Protein AF-0000000082664562 (afdb_homodimer)

Organism: Bison bison bison (NCBI:txid43346)

pLDDT: mean 78.49, std 31.3, range [15.05, 98.94]

Solvent-accessible surface area (backbone atoms only — not comparable to full-atom values): 44941 Å² total; per-residue (Å²): 108,74,62,57,81,56,46,45,43,40,41,32,98,83,69,43,78,41,76,45,50,56,74,38,60,35,37,39,36,11,30,56,77,66,19,48,49,68,50,53,41,36,25,45,9,28,25,89,51,32,35,29,59,34,54,60,72,51,62,47,51,55,50,49,51,54,49,52,41,68,70,33,66,68,52,38,52,49,24,47,54,21,36,47,33,70,67,30,50,47,51,12,50,43,40,22,50,49,36,42,59,51,54,31,48,72,68,51,86,32,42,25,44,33,38,39,65,44,34,68,39,40,50,61,47,40,66,59,22,67,46,36,35,35,39,37,31,38,49,63,57,62,36,17,42,43,48,27,41,76,67,64,59,85,48,94,91,55,44,73,90,34,68,62,53,32,35,37,49,48,29,53,53,46,50,49,28,50,51,25,35,60,69,61,24,76,87,34,28,42,80,39,49,35,60,49,38,46,29,35,44,69,64,44,47,52,54,50,31,56,70,70,72,44,80,90,55,75,42,37,82,43,28,42,80,25,55,76,40,91,78,29,21,64,74,30,87,79,46,87,58,40,86,60,49,58,44,67,62,41,63,75,70,68,61,65,35,60,90,68,67,54,67,70,50,54,73,40,26,54,77,52,25,52,50,36,50,76,74,70,37,60,57,81,46,84,69,59,87,80,74,79,59,38,68,67,28,54,51,40,39,54,50,54,60,55,47,62,72,61,55,71,59,67,75,63,62,79,64,64,76,73,75,82,76,75,77,77,73,82,74,82,74,83,74,77,84,77,82,82,79,77,72,83,81,78,84,86,81,87,84,82,78,91,79,91,84,82,88,80,80,74,78,76,81,83,84,76,84,67,83,90,73,88,73,90,77,85,76,86,71,77,84,75,82,76,72,80,125,108,74,62,58,79,56,45,45,43,39,43,31,98,84,69,44,77,41,75,45,50,55,74,41,59,34,38,40,36,11,31,55,76,67,20,49,50,68,49,53,40,38,25,45,8,27,25,90,50,31,34,30,59,34,54,60,71,51,62,47,52,54,51,50,52,55,48,52,42,67,70,32,66,68,54,37,52,50,23,46,53,21,36,47,35,69,68,30,50,46,50,13,51,45,40,22,50,49,36,41,61,51,54,31,50,72,69,52,83,33,41,25,42,35,36,39,66,42,34,69,39,40,50,61,48,40,66,59,22,68,46,38,36,34,38,37,30,37,49,62,58,61,36,19,42,40,48,28,40,76,66,63,60,87,48,93,92,56,45,72,90,32,69,62,55,33,36,36,49,48,30,54,52,45,50,49,27,50,51,25,35,60,68,61,24,77,88,33,26,42,80,38,49,35,59,49,40,46,29,35,44,69,65,43,47,50,54,50,31,56,71,70,72,46,83,91,54,75,40,38,82,45,28,43,81,26,55,76,40,89,79,31,20,63,77,28,90,80,46,86,58,41,85,59,50,59,44,66,63,41,61,76,69,70,62,66,34,59,91,68,67,55,66,69,48,54,73,41,27,55,77,52,24,52,51,37,52,74,73,72,38,62,57,80,46,84,68,58,87,79,72,81,60,39,70,68,28,54,51,39,39,53,51,54,59,54,47,60,68,59,55,66,59,68,72,62,64,78,62,67,78,72,76,82,78,77,76,76,74,78,75,79,68,83,73,73,80,81,74,78,79,77,73,80,77,85,77,74,83,73,81,76,73,82,69,81,75,83,80,81,79,84,80,78,86,73,86,82,84,85,78,88,80,79,84,79,86,84,87,78,84,82,82,82,82,87,74,90,127

Sequence (778 aa):
MRPEQEDLMMVGADHVEYRYGKAMPLIFVGGVPRSGTTLMRAMLDAHPEVRCGEETRIIPRVLAMRQAWSKSGREKLRLDEAGVTDEVLDAAMQAFILEVIAKHGEPARVLCNKDPFTLKSSVYLSRLFPNSKFLLMVRDGRASVHSMITRKVTIAGFDLSSYRDCLTKWNKAIEVMYAQCMEVGRDKCLPVYYEQLVLHPRRSLKVILDFLGIAWSDAVLHHEDLIGKPGGVSLSKIERSTDQVIKPVNLEALSKWTGHIPGDVLRDMAQIAPMLARLGYDPYANPPNYGNPDPIVINNTHRGFAVASTQNAWLSTSVHGWPRFIIQVFAHGVISSTNDLTVETPASCEPEQHLLPPRKLMISRCHTVEGRTWSRRSVISPHLTCIAFMRPEQEDLMMVGADHVEYRYGKAMPLIFVGGVPRSGTTLMRAMLDAHPEVRCGEETRIIPRVLAMRQAWSKSGREKLRLDEAGVTDEVLDAAMQAFILEVIAKHGEPARVLCNKDPFTLKSSVYLSRLFPNSKFLLMVRDGRASVHSMITRKVTIAGFDLSSYRDCLTKWNKAIEVMYAQCMEVGRDKCLPVYYEQLVLHPRRSLKVILDFLGIAWSDAVLHHEDLIGKPGGVSLSKIERSTDQVIKPVNLEALSKWTGHIPGDVLRDMAQIAPMLARLGYDPYANPPNYGNPDPIVINNTHRGFAVASTQNAWLSTSVHGWPRFIIQVFAHGVISSTNDLTVETPASCEPEQHLLPPRKLMISRCHTVEGRTWSRRSVISPHLTCIAF

Foldseek 3Di:
DDPPWAWDWDAFPVRDIDTHDLAAEEEEEAEDAQLCSLLQQLLQLLDLQEHAAEAPVVLVVVVVVVVVCVVDPVSQVVCVVVVNHPVNVLSVSLVVVRCSQQPVDGHGSYTYYYDHQCLLCLVVSCVSRVNYAYEYRDEQLLLSLVCCLVLVPDDPQADSVDSLRSQLVSQVSRVSSVVSQPVVHPLGYDYQYSLCCLQPVVVSVVVVCVSSVHDDDCSSQVSLVFEPHVSGGDDDPPDSCVVVSNAGREDVSRQPSFPPHDPVCLVCVCVSRVVCVVVPADSNPRHDDSDHGDPVRVVSHVVVVVVVVPPVPPVPPPPPDDDPPPPPPPPPPPPDDDPDPPPDDDDDDDDDDDDDDDDDPPPDPDDDPPDDDDDDDDDPDDPDPPPPD/DDPPDAWDWDAFPVRDIDTHDLAAEEEEEAEDAQLCSLLQQLLQLLDLQEHAAEAPVVLVVVVVVVVVCVVDPVSQVVCVVVVNHPVNVLSVSLVVVRCSQQPVDGHGSYTYYYDHQNLLCLQVSCVSRVNYAYEYRDEQLLLSLVCCLVLVPDDPQADSVDSLRSQLVSQVSRVSSVVSQVVVHPLGYDYQYSLCCLQPVVVSVVVVCVSSVHDDDCSSQVSLVFEPHVSGGDDDPPDSCVVVSNAGREDVSRQPSAPPHDPVCLVCVCVSRVVCVVVPHDSNPRHDDSDHGDPVRVVSHVVVVVCVVVVVPVVPPPPPDDDDPPPPPPPPCPVPDPPDPDPPDDDDPDPDDPPDDDDDDDDDDDDDDDDDDDDDDDDPDDDDDDDDD

Secondary structure (DSSP, 8-state):
---B-PPEEEE-TT--EEEE-TTS-EEEEEESTTSSHHHHHHHHHTSTTEE--S--SHHHHHHHHHHHHHH-HHHHHHHHHTT--HHHHHHHHHHHHHHHHHHTS---SEEEEE-GGGGGGHHHHHHHSTTEEEEEEE--HHHHHHHHHHTT---TT--TT-HHHHHHHHHHHHHHHHHHHHHH-TTTEEEEEHHHHHH-HHHHHHHHHHHHT----GGGG-GGGGBTSTTSB---TT-TTHHHHTSPS-STTSSTTTTTS-HHHHHTHHHH-THHHHTT--TT-SS----PPPHHHHHHHHHHHHHHHHGGGHHHHTTS---------------------------------------------------------------------/---B-PPEEEE-TT--EEEE-TTS-EEEEEESTTSSHHHHHHHHHTSTTEE--S--SHHHHHHHHHHHHHH-HHHHHHHHHTT--HHHHHHHHHHHHHHHHHHTS---SEEEEE-GGGGGGHHHHHHHSTTEEEEEEE--HHHHHHHHHHTT---TT--TT-HHHHHHHHHHHHHHHHHHHHHH-TTTEEEEEHHHHHH-HHHHHHHHHHHHT----GGGG-GGGGBTSTTSB---TTSTTHHHHTSPS-STTSSTTTTTS-HHHHHTHHHH-THHHHTT--TT-SS----PPPHHHHHHHHHHHHHHHHGGGHHHHTTTT--------------------------------------------------------------------

Nearest PDB structures (foldseek):
  3ap3-assembly2_D  TM=9.960E-01  e=9.767E-50  Homo sapiens
  3ap3-assembly2_C  TM=9.921E-01  e=9.959E-48  Homo sapiens
  3ap3-assembly1_A  TM=9.972E-01  e=2.259E-46  Homo sapiens
  8w5z-assembly1_C  TM=9.886E-01  e=2.440E-44  Ixodes
  5wri-assembly1_B  TM=9.976E-01  e=1.955E-43  Homo sapiens

Radius of gyration: 34.15 Å; Cα contacts (8 Å, |Δi|>4): 1072; chains: 2; bounding box: 83×94×93 Å

Structure (mmCIF, N/CA/C/O backbone):
data_AF-0000000082664562-model_v1
#
loop_
_entity.id
_entity.type
_entity.pdbx_description
1 polymer 'Protein-tyrosine sulfotransferase'
#
loop_
_atom_site.group_PDB
_atom_site.id
_atom_site.type_symbol
_atom_site.label_atom_id
_atom_site.label_alt_id
_atom_site.label_comp_id
_atom_site.label_asym_id
_atom_site.label_entity_id
_atom_site.label_seq_id
_atom_site.pdbx_PDB_ins_code
_atom_site.Cartn_x
_atom_site.Cartn_y
_atom_site.Cartn_z
_atom_site.occupancy
_atom_site.B_iso_or_equiv
_atom_site.auth_seq_id
_atom_site.auth_comp_id
_atom_site.auth_asym_id
_atom_site.auth_atom_id
_atom_site.pdbx_PDB_model_num
ATOM 1 N N . MET A 1 1 ? -24.406 4.812 5.762 1 32.56 1 MET A N 1
ATOM 2 C CA . MET A 1 1 ? -24.141 5.324 4.418 1 32.56 1 MET A CA 1
ATOM 3 C C . MET A 1 1 ? -23.594 4.227 3.514 1 32.56 1 MET A C 1
ATOM 5 O O . MET A 1 1 ? -22.594 3.592 3.838 1 32.56 1 MET A O 1
ATOM 9 N N . ARG A 1 2 ? -24.484 3.645 2.682 1 40.78 2 ARG A N 1
ATOM 10 C CA . ARG A 1 2 ? -24.047 2.436 1.991 1 40.78 2 ARG A CA 1
ATOM 11 C C . ARG A 1 2 ? -23.188 2.777 0.779 1 40.78 2 ARG A C 1
ATOM 13 O O . ARG A 1 2 ? -23.641 3.438 -0.152 1 40.78 2 ARG A O 1
ATOM 20 N N . PRO A 1 3 ? -21.859 2.85 0.865 1 49.75 3 PRO A N 1
ATOM 21 C CA . PRO A 1 3 ? -21.094 3.09 -0.358 1 49.75 3 PRO A CA 1
ATOM 22 C C . PRO A 1 3 ? -21.469 2.127 -1.485 1 49.75 3 PRO A C 1
ATOM 24 O O . PRO A 1 3 ? -21.719 0.947 -1.235 1 49.75 3 PRO A O 1
ATOM 27 N N . GLU A 1 4 ? -22.297 2.543 -2.439 1 48.09 4 GLU A N 1
ATOM 28 C CA . GLU A 1 4 ? -22.422 1.646 -3.586 1 48.09 4 GLU A CA 1
ATOM 29 C C . GLU A 1 4 ? -21.125 1.585 -4.383 1 48.09 4 GLU A C 1
ATOM 31 O O . GLU A 1 4 ? -20.531 2.621 -4.715 1 48.09 4 GLU A O 1
ATOM 36 N N . GLN A 1 5 ? -20.344 0.617 -4.141 1 54.84 5 GLN A N 1
ATOM 37 C CA . GLN A 1 5 ? -19.047 0.404 -4.785 1 54.84 5 GLN A CA 1
ATOM 38 C C . GLN A 1 5 ? -19.203 0.361 -6.305 1 54.84 5 GLN A C 1
ATOM 40 O O . GLN A 1 5 ? -20.062 -0.341 -6.832 1 54.84 5 GLN A O 1
ATOM 45 N N . GLU A 1 6 ? -18.734 1.466 -6.98 1 62.34 6 GLU A N 1
ATOM 46 C CA . GLU A 1 6 ? -18.75 1.583 -8.438 1 62.34 6 GLU A CA 1
ATOM 47 C C . GLU A 1 6 ? -17.797 0.597 -9.086 1 62.34 6 GLU A C 1
ATOM 49 O O . GLU A 1 6 ? -16.766 0.238 -8.5 1 62.34 6 GLU A O 1
ATOM 54 N N . ASP A 1 7 ? -18.297 -0.102 -9.977 1 76.44 7 ASP A N 1
ATOM 55 C CA . ASP A 1 7 ? -17.609 -1.049 -10.844 1 76.44 7 ASP A CA 1
ATOM 56 C C . ASP A 1 7 ? -16.562 -0.343 -11.695 1 76.44 7 ASP A C 1
ATOM 58 O O . ASP A 1 7 ? -16.703 0.837 -12.023 1 76.44 7 ASP A O 1
ATOM 62 N N . LEU A 1 8 ? -15.414 -0.982 -11.805 1 80.44 8 LEU A N 1
ATOM 63 C CA . LEU A 1 8 ? -14.398 -0.574 -12.758 1 80.44 8 LEU A CA 1
ATOM 64 C C . LEU A 1 8 ? -14.766 -1.019 -14.172 1 80.44 8 LEU A C 1
ATOM 66 O O . LEU A 1 8 ? -15.062 -2.193 -14.398 1 80.44 8 LEU A O 1
ATOM 70 N N . MET A 1 9 ? -14.867 -0.051 -15.078 1 79.56 9 MET A N 1
ATOM 71 C CA . MET A 1 9 ? -15.227 -0.375 -16.453 1 79.56 9 MET A CA 1
ATOM 72 C C . MET A 1 9 ? -14 -0.36 -17.359 1 79.56 9 MET A C 1
ATOM 74 O O . MET A 1 9 ? -13.195 0.571 -17.297 1 79.56 9 MET A O 1
ATOM 78 N N . MET A 1 10 ? -13.844 -1.495 -18.109 1 78.19 10 MET A N 1
ATOM 79 C CA . MET A 1 10 ? -12.781 -1.61 -19.109 1 78.19 10 MET A CA 1
ATOM 80 C C . MET A 1 10 ? -13.359 -1.937 -20.484 1 78.19 10 MET A C 1
ATOM 82 O O . MET A 1 10 ? -14.406 -2.586 -20.578 1 78.19 10 MET A O 1
ATOM 86 N N . VAL A 1 11 ? -12.727 -1.337 -21.531 1 75.94 11 VAL A N 1
ATOM 87 C CA . VAL A 1 11 ? -13.148 -1.656 -22.891 1 75.94 11 VAL A CA 1
ATOM 88 C C . VAL A 1 11 ? -12.07 -2.479 -23.578 1 75.94 11 VAL A C 1
ATOM 90 O O . VAL A 1 11 ? -10.906 -2.07 -23.625 1 75.94 11 VAL A O 1
ATOM 93 N N . GLY A 1 12 ? -12.484 -3.639 -24.094 1 75.12 12 GLY A N 1
ATOM 94 C CA . GLY A 1 12 ? -11.562 -4.531 -24.781 1 75.12 12 GLY A CA 1
ATOM 95 C C . GLY A 1 12 ? -11.289 -4.113 -26.203 1 75.12 12 GLY A C 1
ATOM 96 O O . GLY A 1 12 ? -11.938 -3.211 -26.734 1 75.12 12 GLY A O 1
ATOM 97 N N . ALA A 1 13 ? -10.234 -4.711 -26.703 1 70.56 13 ALA A N 1
ATOM 98 C CA . ALA A 1 13 ? -9.906 -4.473 -28.109 1 70.56 13 ALA A CA 1
ATOM 99 C C . ALA A 1 13 ? -11.094 -4.781 -29.016 1 70.56 13 ALA A C 1
ATOM 101 O O . ALA A 1 13 ? -11.219 -4.207 -30.109 1 70.56 13 ALA A O 1
ATOM 102 N N . ASP A 1 14 ? -11.945 -5.578 -28.547 1 71.5 14 ASP A N 1
ATOM 103 C CA . ASP A 1 14 ? -13.148 -5.965 -29.281 1 71.5 14 ASP A CA 1
ATOM 104 C C . ASP A 1 14 ? -14.289 -4.98 -29.016 1 71.5 14 ASP A C 1
ATOM 106 O O . ASP A 1 14 ? -15.422 -5.207 -29.453 1 71.5 14 ASP A O 1
ATOM 110 N N . HIS A 1 15 ? -14.078 -3.994 -28.203 1 78.38 15 HIS A N 1
ATOM 111 C CA . HIS A 1 15 ? -15.008 -2.914 -27.906 1 78.38 15 HIS A CA 1
ATOM 112 C C . HIS A 1 15 ? -16.109 -3.393 -26.953 1 78.38 15 HIS A C 1
ATOM 114 O O . HIS A 1 15 ? -17.188 -2.799 -26.906 1 78.38 15 HIS A O 1
ATOM 120 N N . VAL A 1 16 ? -15.797 -4.516 -26.406 1 83.38 16 VAL A N 1
ATOM 121 C CA . VAL A 1 16 ? -16.703 -5.012 -25.391 1 83.38 16 VAL A CA 1
ATOM 122 C C . VAL A 1 16 ? -16.375 -4.355 -24.047 1 83.38 16 VAL A C 1
ATOM 124 O O . VAL A 1 16 ? -15.211 -4.203 -23.688 1 83.38 16 VAL A O 1
ATOM 127 N N . GLU A 1 17 ? -17.469 -4.082 -23.406 1 85.69 17 GLU A N 1
ATOM 128 C CA . GLU A 1 17 ? -17.297 -3.473 -22.078 1 85.69 17 GLU A CA 1
ATOM 129 C C . GLU A 1 17 ? -17.234 -4.531 -20.984 1 85.69 17 GLU A C 1
ATOM 131 O O . GLU A 1 17 ? -18.109 -5.398 -20.906 1 85.69 17 GLU A O 1
ATOM 136 N N . TYR A 1 18 ? -16.203 -4.48 -20.25 1 87.69 18 TYR A N 1
ATOM 137 C CA . TYR A 1 18 ? -16.031 -5.355 -19.094 1 87.69 18 TYR A CA 1
ATOM 138 C C . TYR A 1 18 ? -16.188 -4.582 -17.781 1 87.69 18 TYR A C 1
ATOM 140 O O . TYR A 1 18 ? -15.562 -3.537 -17.594 1 87.69 18 TYR A O 1
ATOM 148 N N . ARG A 1 19 ? -17.031 -5.078 -16.969 1 87.5 19 ARG A N 1
ATOM 149 C CA . ARG A 1 19 ? -17.25 -4.461 -15.656 1 87.5 19 ARG A CA 1
ATOM 150 C C . ARG A 1 19 ? -16.656 -5.32 -14.547 1 87.5 19 ARG A C 1
ATOM 152 O O . ARG A 1 19 ? -16.984 -6.504 -14.43 1 87.5 19 ARG A O 1
ATOM 159 N N . TYR A 1 20 ? -15.805 -4.699 -13.805 1 91.19 20 TYR A N 1
ATOM 160 C CA . TYR A 1 20 ? -15.125 -5.422 -12.734 1 91.19 20 TYR A CA 1
ATOM 161 C C . TYR A 1 20 ? -15.477 -4.84 -11.375 1 91.19 20 TYR A C 1
ATOM 163 O O . TYR A 1 20 ? -15.383 -3.629 -11.164 1 91.19 20 TYR A O 1
ATOM 171 N N . GLY A 1 21 ? -15.961 -5.645 -10.484 1 89.69 21 GLY A N 1
ATOM 172 C CA . GLY A 1 21 ? -16.328 -5.246 -9.133 1 89.69 21 GLY A CA 1
ATOM 173 C C . GLY A 1 21 ? -15.984 -6.297 -8.086 1 89.69 21 GLY A C 1
ATOM 174 O O . GLY A 1 21 ? -15.312 -7.285 -8.391 1 89.69 21 GLY A O 1
ATOM 175 N N . LYS A 1 22 ? -16.391 -6.035 -6.953 1 88.62 22 LYS A N 1
ATOM 176 C CA . LYS A 1 22 ? -16.047 -6.875 -5.809 1 88.62 22 LYS A CA 1
ATOM 177 C C . LYS A 1 22 ? -16.641 -8.273 -5.953 1 88.62 22 LYS A C 1
ATOM 179 O O . LYS A 1 22 ? -16.078 -9.242 -5.438 1 88.62 22 LYS A O 1
ATOM 184 N N . ALA A 1 23 ? -17.719 -8.383 -6.68 1 90.81 23 ALA A N 1
ATOM 185 C CA . ALA A 1 23 ? -18.438 -9.648 -6.738 1 90.81 23 ALA A CA 1
ATOM 186 C C . ALA A 1 23 ? -18.047 -10.445 -7.977 1 90.81 23 ALA A C 1
ATOM 188 O O . ALA A 1 23 ? -18.609 -11.516 -8.234 1 90.81 23 ALA A O 1
ATOM 189 N N . MET A 1 24 ? -17.078 -9.953 -8.672 1 91.5 24 MET A N 1
ATOM 190 C CA . MET A 1 24 ? -16.672 -10.664 -9.883 1 91.5 24 MET A CA 1
ATOM 191 C C . MET A 1 24 ? -15.914 -11.938 -9.547 1 91.5 24 MET A C 1
ATOM 193 O O . MET A 1 24 ? -15.328 -12.047 -8.461 1 91.5 24 MET A O 1
ATOM 197 N N . PRO A 1 25 ? -15.992 -12.914 -10.43 1 93.94 25 PRO A N 1
ATOM 198 C CA . PRO A 1 25 ? -15.094 -14.055 -10.234 1 93.94 25 PRO A CA 1
ATOM 199 C C . PRO A 1 25 ? -13.625 -13.68 -10.43 1 93.94 25 PRO A C 1
ATOM 201 O O . PRO A 1 25 ? -13.281 -13.008 -11.406 1 93.94 25 PRO A O 1
ATOM 204 N N . LEU A 1 26 ? -12.812 -13.984 -9.531 1 97.62 26 LEU A N 1
ATOM 205 C CA . LEU A 1 26 ? -11.383 -13.719 -9.578 1 97.62 26 LEU A CA 1
ATOM 206 C C . LEU A 1 26 ? -10.586 -14.961 -9.188 1 97.62 26 LEU A C 1
ATOM 208 O O . LEU A 1 26 ? -10.961 -15.68 -8.258 1 97.62 26 LEU A O 1
ATOM 212 N N . ILE A 1 27 ? -9.586 -15.227 -9.945 1 98.81 27 ILE A N 1
ATOM 213 C CA . ILE A 1 27 ? -8.734 -16.375 -9.648 1 98.81 27 ILE A CA 1
ATOM 214 C C . ILE A 1 27 ? -7.402 -15.883 -9.078 1 98.81 27 ILE A C 1
ATOM 216 O O . ILE A 1 27 ? -6.805 -14.938 -9.602 1 98.81 27 ILE A O 1
ATOM 220 N N . PHE A 1 28 ? -6.957 -16.469 -8.016 1 98.94 28 PHE A N 1
ATOM 221 C CA . PHE A 1 28 ? -5.621 -16.234 -7.48 1 98.94 28 PHE A CA 1
ATOM 222 C C . PHE A 1 28 ? -4.777 -17.5 -7.566 1 98.94 28 PHE A C 1
ATOM 224 O O . PHE A 1 28 ? -5.172 -18.547 -7.051 1 98.94 28 PHE A O 1
ATOM 231 N N . VAL A 1 29 ? -3.676 -17.391 -8.234 1 98.94 29 VAL A N 1
ATOM 232 C CA . VAL A 1 29 ? -2.727 -18.5 -8.344 1 98.94 29 VAL A CA 1
ATOM 233 C C . VAL A 1 29 ? -1.496 -18.203 -7.488 1 98.94 29 VAL A C 1
ATOM 235 O O . VAL A 1 29 ? -0.869 -17.156 -7.633 1 98.94 29 VAL A O 1
ATOM 238 N N . GLY A 1 30 ? -1.18 -19.078 -6.598 1 98.69 30 GLY A N 1
ATOM 239 C CA . GLY A 1 30 ? -0.015 -18.891 -5.75 1 98.69 30 GLY A CA 1
ATOM 240 C C . GLY A 1 30 ? 0.624 -20.188 -5.297 1 98.69 30 GLY A C 1
ATOM 241 O O . GLY A 1 30 ? 0.241 -21.266 -5.754 1 98.69 30 GLY A O 1
ATOM 242 N N . GLY A 1 31 ? 1.63 -20.109 -4.508 1 98.75 31 GLY A N 1
ATOM 243 C CA . GLY A 1 31 ? 2.494 -21.156 -3.988 1 98.75 31 GLY A CA 1
ATOM 244 C C . GLY A 1 31 ? 3.914 -20.688 -3.738 1 98.75 31 GLY A C 1
ATOM 245 O O . GLY A 1 31 ? 4.238 -19.516 -3.957 1 98.75 31 GLY A O 1
ATOM 246 N N . VAL A 1 32 ? 4.703 -21.625 -3.203 1 98.62 32 VAL A N 1
ATOM 247 C CA . VAL A 1 32 ? 6.105 -21.266 -3.018 1 98.62 32 VAL A CA 1
ATOM 248 C C . VAL A 1 32 ? 6.77 -21.047 -4.375 1 98.62 32 VAL A C 1
ATOM 250 O O . VAL A 1 32 ? 6.504 -21.797 -5.324 1 98.62 32 VAL A O 1
ATOM 253 N N . PRO A 1 33 ? 7.633 -19.969 -4.527 1 97.75 33 PRO A N 1
ATOM 254 C CA . PRO A 1 33 ? 8.328 -19.781 -5.805 1 97.75 33 PRO A CA 1
ATOM 255 C C . PRO A 1 33 ? 8.984 -21.062 -6.316 1 97.75 33 PRO A C 1
ATOM 257 O O . PRO A 1 33 ? 9.555 -21.828 -5.531 1 97.75 33 PRO A O 1
ATOM 260 N N . ARG A 1 34 ? 8.867 -21.234 -7.645 1 98.12 34 ARG A N 1
ATOM 261 C CA . ARG A 1 34 ? 9.43 -22.391 -8.336 1 98.12 34 ARG A CA 1
ATOM 262 C C . ARG A 1 34 ? 8.586 -23.641 -8.094 1 98.12 34 ARG A C 1
ATOM 264 O O . ARG A 1 34 ? 9.078 -24.766 -8.219 1 98.12 34 ARG A O 1
ATOM 271 N N . SER A 1 35 ? 7.309 -23.438 -7.77 1 98.5 35 SER A N 1
ATOM 272 C CA . SER A 1 35 ? 6.402 -24.562 -7.559 1 98.5 35 SER A CA 1
ATOM 273 C C . SER A 1 35 ? 5.465 -24.734 -8.75 1 98.5 35 SER A C 1
ATOM 275 O O . SER A 1 35 ? 4.484 -25.484 -8.664 1 98.5 35 SER A O 1
ATOM 277 N N . GLY A 1 36 ? 5.664 -24.016 -9.836 1 98.38 36 GLY A N 1
ATOM 278 C CA . GLY A 1 36 ? 4.883 -24.203 -11.047 1 98.38 36 GLY A CA 1
ATOM 279 C C . GLY A 1 36 ? 3.789 -23.172 -11.227 1 98.38 36 GLY A C 1
ATOM 280 O O . GLY A 1 36 ? 2.877 -23.359 -12.031 1 98.38 36 GLY A O 1
ATOM 281 N N . THR A 1 37 ? 3.836 -22.031 -10.492 1 98.56 37 THR A N 1
ATOM 282 C CA . THR A 1 37 ? 2.795 -21.016 -10.539 1 98.56 37 THR A CA 1
ATOM 283 C C . THR A 1 37 ? 2.771 -20.328 -11.906 1 98.56 37 THR A C 1
ATOM 285 O O . THR A 1 37 ? 1.703 -19.984 -12.414 1 98.56 37 THR A O 1
ATOM 288 N N . THR A 1 38 ? 3.945 -20.141 -12.492 1 98.25 38 THR A N 1
ATOM 289 C CA . THR A 1 38 ? 4.012 -19.5 -13.805 1 98.25 38 THR A CA 1
ATOM 290 C C . THR A 1 38 ? 3.416 -20.391 -14.883 1 98.25 38 THR A C 1
ATOM 292 O O . THR A 1 38 ? 2.721 -19.922 -15.781 1 98.25 38 THR A O 1
ATOM 295 N N . LEU A 1 39 ? 3.678 -21.688 -14.797 1 98.5 39 LEU A N 1
ATOM 296 C CA . LEU A 1 39 ? 3.08 -22.625 -15.734 1 98.5 39 LEU A CA 1
ATOM 297 C C . LEU A 1 39 ? 1.561 -22.625 -15.609 1 98.5 39 LEU A C 1
ATOM 299 O O . LEU A 1 39 ? 0.851 -22.578 -16.625 1 98.5 39 LEU A O 1
ATOM 303 N N . MET A 1 40 ? 1.1 -22.688 -14.352 1 98.81 40 MET A N 1
ATOM 304 C CA . MET A 1 40 ? -0.337 -22.703 -14.086 1 98.81 40 MET A CA 1
ATOM 305 C C . MET A 1 40 ? -1.016 -21.484 -14.703 1 98.81 40 MET A C 1
ATOM 307 O O . MET A 1 40 ? -2.021 -21.609 -15.406 1 98.81 40 MET A O 1
ATOM 311 N N . ARG A 1 41 ? -0.48 -20.297 -14.453 1 98.38 41 ARG A N 1
ATOM 312 C CA . ARG A 1 41 ? -1.113 -19.109 -14.992 1 98.38 41 ARG A CA 1
ATOM 313 C C . ARG A 1 41 ? -1.009 -19.062 -16.516 1 98.38 41 ARG A C 1
ATOM 315 O O . ARG A 1 41 ? -1.923 -18.594 -17.188 1 98.38 41 ARG A O 1
ATOM 322 N N . ALA A 1 42 ? 0.109 -19.547 -17.094 1 98.5 42 ALA A N 1
ATOM 323 C CA . ALA A 1 42 ? 0.251 -19.562 -18.547 1 98.5 42 ALA A CA 1
ATOM 324 C C . ALA A 1 42 ? -0.798 -20.469 -19.188 1 98.5 42 ALA A C 1
ATOM 326 O O . ALA A 1 42 ? -1.371 -20.125 -20.234 1 98.5 42 ALA A O 1
ATOM 327 N N . MET A 1 43 ? -1.006 -21.609 -18.594 1 98.81 43 MET A N 1
ATOM 328 C CA . MET A 1 43 ? -2.029 -22.516 -19.078 1 98.81 43 MET A CA 1
ATOM 329 C C . MET A 1 43 ? -3.412 -21.875 -19.016 1 98.81 43 MET A C 1
ATOM 331 O O . MET A 1 43 ? -4.199 -21.984 -19.953 1 98.81 43 MET A O 1
ATOM 335 N N . LEU A 1 44 ? -3.689 -21.141 -17.938 1 98.75 44 LEU A N 1
ATOM 336 C CA . LEU A 1 44 ? -4.965 -20.453 -17.781 1 98.75 44 LEU A CA 1
ATOM 337 C C . LEU A 1 44 ? -5.082 -19.312 -18.781 1 98.75 44 LEU A C 1
ATOM 339 O O . LEU A 1 44 ? -6.152 -19.078 -19.344 1 98.75 44 LEU A O 1
ATOM 343 N N . ASP A 1 45 ? -3.963 -18.641 -19.031 1 98.38 45 ASP A N 1
ATOM 344 C CA . ASP A 1 45 ? -3.924 -17.531 -19.984 1 98.38 45 ASP A CA 1
ATOM 345 C C . ASP A 1 45 ? -4.242 -18.016 -21.406 1 98.38 45 ASP A C 1
ATOM 347 O O . ASP A 1 45 ? -4.656 -17.234 -22.25 1 98.38 45 ASP A O 1
ATOM 351 N N . ALA A 1 46 ? -3.943 -19.234 -21.656 1 98.44 46 ALA A N 1
ATOM 352 C CA . ALA A 1 46 ? -4.211 -19.797 -22.969 1 98.44 46 ALA A CA 1
ATOM 353 C C . ALA A 1 46 ? -5.711 -19.953 -23.219 1 98.44 46 ALA A C 1
ATOM 355 O O . ALA A 1 46 ? -6.152 -20.078 -24.359 1 98.44 46 ALA A O 1
ATOM 356 N N . HIS A 1 47 ? -6.5 -20.047 -22.141 1 98.12 47 HIS A N 1
ATOM 357 C CA . HIS A 1 47 ? -7.949 -20.125 -22.266 1 98.12 47 HIS A CA 1
ATOM 358 C C . HIS A 1 47 ? -8.531 -18.828 -22.828 1 98.12 47 HIS A C 1
ATOM 360 O O . HIS A 1 47 ? -8.156 -17.734 -22.391 1 98.12 47 HIS A O 1
ATOM 366 N N . PRO A 1 48 ? -9.445 -18.844 -23.719 1 96 48 PRO A N 1
ATOM 367 C CA . PRO A 1 48 ? -9.938 -17.625 -24.359 1 96 48 PRO A CA 1
ATOM 368 C C . PRO A 1 48 ? -10.688 -16.703 -23.406 1 96 48 PRO A C 1
ATOM 370 O O . PRO A 1 48 ? -10.797 -15.5 -23.656 1 96 48 PRO A O 1
ATOM 373 N N . GLU A 1 49 ? -11.156 -17.203 -22.281 1 95.62 49 GLU A N 1
ATOM 374 C CA . GLU A 1 49 ? -11.977 -16.406 -21.375 1 95.62 49 GLU A CA 1
ATOM 375 C C . GLU A 1 49 ? -11.164 -15.922 -20.172 1 95.62 49 GLU A C 1
ATOM 377 O O . GLU A 1 49 ? -11.672 -15.164 -19.344 1 95.62 49 GLU A O 1
ATOM 382 N N . VAL A 1 50 ? -9.922 -16.328 -20.062 1 97.5 50 VAL A N 1
ATOM 383 C CA . VAL A 1 50 ? -9.164 -16.062 -18.844 1 97.5 50 VAL A CA 1
ATOM 384 C C . VAL A 1 50 ? -7.934 -15.211 -19.172 1 97.5 50 VAL A C 1
ATOM 386 O O . VAL A 1 50 ? -7.262 -15.453 -20.188 1 97.5 50 VAL A O 1
ATOM 389 N N . ARG A 1 51 ? -7.68 -14.203 -18.391 1 97.44 51 ARG A N 1
ATOM 390 C CA . ARG A 1 51 ? -6.434 -13.445 -18.453 1 97.44 51 ARG A CA 1
ATOM 391 C C . ARG A 1 51 ? -5.793 -13.328 -17.078 1 97.44 51 ARG A C 1
ATOM 393 O O . ARG A 1 51 ? -6.332 -12.672 -16.188 1 97.44 51 ARG A O 1
ATOM 400 N N . CYS A 1 52 ? -4.672 -13.953 -16.859 1 97.5 52 CYS A N 1
ATOM 401 C CA . CYS A 1 52 ? -3.91 -13.859 -15.617 1 97.5 52 CYS A CA 1
ATOM 402 C C . CYS A 1 52 ? -2.836 -12.789 -15.711 1 97.5 52 CYS A C 1
ATOM 404 O O . CYS A 1 52 ? -2.797 -11.867 -14.891 1 97.5 52 CYS A O 1
ATOM 406 N N . GLY A 1 53 ? -1.959 -12.93 -16.703 1 95.56 53 GLY A N 1
ATOM 407 C CA . GLY A 1 53 ? -0.858 -11.992 -16.859 1 95.56 53 GLY A CA 1
ATOM 408 C C . GLY A 1 53 ? 0.352 -12.344 -16.016 1 95.56 53 GLY A C 1
ATOM 409 O O . GLY A 1 53 ? 0.359 -13.375 -15.328 1 95.56 53 GLY A O 1
ATOM 410 N N . GLU A 1 54 ? 1.348 -11.516 -16.062 1 96.88 54 GLU A N 1
ATOM 411 C CA . GLU A 1 54 ? 2.619 -11.734 -15.383 1 96.88 54 GLU A CA 1
ATOM 412 C C . GLU A 1 54 ? 2.508 -11.43 -13.891 1 96.88 54 GLU A C 1
ATOM 414 O O . GLU A 1 54 ? 1.492 -10.898 -13.438 1 96.88 54 GLU A O 1
ATOM 419 N N . GLU A 1 55 ? 3.488 -11.836 -13.18 1 95.25 55 GLU A N 1
ATOM 420 C CA . GLU A 1 55 ? 3.578 -11.539 -11.75 1 95.25 55 GLU A CA 1
ATOM 421 C C . GLU A 1 55 ? 3.576 -10.039 -11.5 1 95.25 55 GLU A C 1
ATOM 423 O O . GLU A 1 55 ? 4.418 -9.312 -12.031 1 95.25 55 GLU A O 1
ATOM 428 N N . THR A 1 56 ? 2.666 -9.578 -10.625 1 95.88 56 THR A N 1
ATOM 429 C CA . THR A 1 56 ? 2.539 -8.141 -10.414 1 95.88 56 THR A CA 1
ATOM 430 C C . THR A 1 56 ? 3.553 -7.656 -9.383 1 95.88 56 THR A C 1
ATOM 432 O O . THR A 1 56 ? 3.963 -6.496 -9.406 1 95.88 56 THR A O 1
ATOM 435 N N . ARG A 1 57 ? 3.863 -8.445 -8.375 1 93.5 57 ARG A N 1
ATOM 436 C CA . ARG A 1 57 ? 4.848 -8.203 -7.324 1 93.5 57 ARG A CA 1
ATOM 437 C C . ARG A 1 57 ? 4.34 -7.164 -6.328 1 93.5 57 ARG A C 1
ATOM 439 O O . ARG A 1 57 ? 4.738 -7.172 -5.164 1 93.5 57 ARG A O 1
ATOM 446 N N . ILE A 1 58 ? 3.406 -6.32 -6.707 1 95.5 58 ILE A N 1
ATOM 447 C CA . ILE A 1 58 ? 2.984 -5.219 -5.848 1 95.5 58 ILE A CA 1
ATOM 448 C C . ILE A 1 58 ? 1.848 -5.684 -4.938 1 95.5 58 ILE A C 1
ATOM 450 O O . ILE A 1 58 ? 1.728 -5.223 -3.801 1 95.5 58 ILE A O 1
ATOM 454 N N . ILE A 1 59 ? 0.99 -6.535 -5.395 1 97.38 59 ILE A N 1
ATOM 455 C CA . ILE A 1 59 ? -0.183 -6.957 -4.641 1 97.38 59 ILE A CA 1
ATOM 456 C C . ILE A 1 59 ? 0.256 -7.645 -3.348 1 97.38 59 ILE A C 1
ATOM 458 O O . ILE A 1 59 ? -0.225 -7.305 -2.264 1 97.38 59 ILE A O 1
ATOM 462 N N . PRO A 1 60 ? 1.242 -8.57 -3.371 1 96.19 60 PRO A N 1
ATOM 463 C CA . PRO A 1 60 ? 1.688 -9.156 -2.105 1 96.19 60 PRO A CA 1
ATOM 464 C C . PRO A 1 60 ? 2.271 -8.117 -1.147 1 96.19 60 PRO A C 1
ATOM 466 O O . PRO A 1 60 ? 2.156 -8.266 0.072 1 96.19 60 PRO A O 1
ATOM 469 N N . ARG A 1 61 ? 2.883 -7.121 -1.673 1 93.94 61 ARG A N 1
ATOM 470 C CA . ARG A 1 61 ? 3.5 -6.098 -0.833 1 93.94 61 ARG A CA 1
ATOM 471 C C . ARG A 1 61 ? 2.443 -5.27 -0.111 1 93.94 61 ARG A C 1
ATOM 473 O O . ARG A 1 61 ? 2.574 -4.992 1.083 1 93.94 61 ARG A O 1
ATOM 480 N N . VAL A 1 62 ? 1.46 -4.883 -0.823 1 96 62 VAL A N 1
ATOM 481 C CA . VAL A 1 62 ? 0.405 -4.094 -0.193 1 96 62 VAL A CA 1
ATOM 482 C C . VAL A 1 62 ? -0.354 -4.957 0.812 1 96 62 VAL A C 1
ATOM 484 O O . VAL A 1 62 ? -0.798 -4.465 1.852 1 96 62 VAL A O 1
ATOM 487 N N . LEU A 1 63 ? -0.527 -6.203 0.498 1 97.38 63 LEU A N 1
ATOM 488 C CA . LEU A 1 63 ? -1.167 -7.121 1.432 1 97.38 63 LEU A CA 1
ATOM 489 C C . LEU A 1 63 ? -0.341 -7.266 2.705 1 97.38 63 LEU A C 1
ATOM 491 O O . LEU A 1 63 ? -0.894 -7.324 3.807 1 97.38 63 LEU A O 1
ATOM 495 N N . ALA A 1 64 ? 0.941 -7.348 2.531 1 93.81 64 ALA A N 1
ATOM 496 C CA . ALA A 1 64 ? 1.831 -7.438 3.686 1 93.81 64 ALA A CA 1
ATOM 497 C C . ALA A 1 64 ? 1.74 -6.18 4.547 1 93.81 64 ALA A C 1
ATOM 499 O O . ALA A 1 64 ? 1.794 -6.258 5.777 1 93.81 64 ALA A O 1
ATOM 500 N N . MET A 1 65 ? 1.665 -5.055 3.938 1 92.81 65 MET A N 1
ATOM 501 C CA . MET A 1 65 ? 1.505 -3.795 4.656 1 92.81 65 MET A CA 1
ATOM 502 C C . MET A 1 65 ? 0.225 -3.799 5.484 1 92.81 65 MET A C 1
ATOM 504 O O . MET A 1 65 ? 0.24 -3.424 6.656 1 92.81 65 MET A O 1
ATOM 508 N N . ARG A 1 66 ? -0.867 -4.16 4.879 1 94.62 66 ARG A N 1
ATOM 509 C CA . ARG A 1 66 ? -2.143 -4.258 5.578 1 94.62 66 ARG A CA 1
ATOM 510 C C . ARG A 1 66 ? -2.045 -5.219 6.758 1 94.62 66 ARG A C 1
ATOM 512 O O . ARG A 1 66 ? -2.582 -4.945 7.836 1 94.62 66 ARG A O 1
ATOM 519 N N . GLN A 1 67 ? -1.369 -6.289 6.547 1 93.25 67 GLN A N 1
ATOM 520 C CA . GLN A 1 67 ? -1.202 -7.277 7.605 1 93.25 67 GLN A CA 1
ATOM 521 C C . GLN A 1 67 ? -0.402 -6.707 8.773 1 93.25 67 GLN A C 1
ATOM 523 O O . GLN A 1 67 ? -0.713 -6.977 9.938 1 93.25 67 GLN A O 1
ATOM 528 N N . ALA A 1 68 ? 0.61 -5.996 8.477 1 90.5 68 ALA A N 1
ATOM 529 C CA . ALA A 1 68 ? 1.437 -5.383 9.516 1 90.5 68 ALA A CA 1
ATOM 530 C C . ALA A 1 68 ? 0.62 -4.414 10.367 1 90.5 68 ALA A C 1
ATOM 532 O O . ALA A 1 68 ? 0.77 -4.371 11.586 1 90.5 68 ALA A O 1
ATOM 533 N N . TRP A 1 69 ? -0.2 -3.621 9.719 1 89.56 69 TRP A N 1
ATOM 534 C CA . TRP A 1 69 ? -1.062 -2.682 10.43 1 89.56 69 TRP A CA 1
ATOM 535 C C . TRP A 1 69 ? -2.029 -3.42 11.352 1 89.56 69 TRP A C 1
ATOM 537 O O . TRP A 1 69 ? -2.289 -2.977 12.477 1 89.56 69 TRP A O 1
ATOM 547 N N . SER A 1 70 ? -2.531 -4.504 10.945 1 88.94 70 SER A N 1
ATOM 548 C CA . SER A 1 70 ? -3.535 -5.262 11.688 1 88.94 70 SER A CA 1
ATOM 549 C C . SER A 1 70 ? -2.91 -6.008 12.859 1 88.94 70 SER A C 1
ATOM 551 O O . SER A 1 70 ? -3.568 -6.238 13.875 1 88.94 70 SER A O 1
ATOM 553 N N . LYS A 1 71 ? -1.709 -6.391 12.727 1 90.44 71 LYS A N 1
ATOM 554 C CA . LYS A 1 71 ? -1.037 -7.188 13.75 1 90.44 71 LYS A CA 1
ATOM 555 C C . LYS A 1 71 ? -0.519 -6.305 14.883 1 90.44 71 LYS A C 1
ATOM 557 O O . LYS A 1 71 ? -0.381 -6.766 16.016 1 90.44 71 LYS A O 1
ATOM 562 N N . SER A 1 72 ? -0.282 -5.078 14.578 1 91.12 72 SER A N 1
ATOM 563 C CA . SER A 1 72 ? 0.191 -4.133 15.594 1 91.12 72 SER A CA 1
ATOM 564 C C . SER A 1 72 ? -0.972 -3.531 16.375 1 91.12 72 SER A C 1
ATOM 566 O O . SER A 1 72 ? -1.736 -2.727 15.836 1 91.12 72 SER A O 1
ATOM 568 N N . GLY A 1 73 ? -1.062 -3.852 17.625 1 90.44 73 GLY A N 1
ATOM 569 C CA . GLY A 1 73 ? -2.123 -3.309 18.453 1 90.44 73 GLY A CA 1
ATOM 570 C C . GLY A 1 73 ? -2.119 -1.792 18.516 1 90.44 73 GLY A C 1
ATOM 571 O O . GLY A 1 73 ? -3.174 -1.16 18.422 1 90.44 73 GLY A O 1
ATOM 572 N N . ARG A 1 74 ? -0.99 -1.236 18.594 1 89.38 74 ARG A N 1
ATOM 573 C CA . ARG A 1 74 ? -0.842 0.214 18.656 1 89.38 74 ARG A CA 1
ATOM 574 C C . ARG A 1 74 ? -1.286 0.872 17.359 1 89.38 74 ARG A C 1
ATOM 576 O O . ARG A 1 74 ? -2.02 1.862 17.375 1 89.38 74 ARG A O 1
ATOM 583 N N . GLU A 1 75 ? -0.858 0.339 16.266 1 89.81 75 GLU A N 1
ATOM 584 C CA . GLU A 1 75 ? -1.217 0.9 14.969 1 89.81 75 GLU A CA 1
ATOM 585 C C . GLU A 1 75 ? -2.709 0.747 14.688 1 89.81 75 GLU A C 1
ATOM 587 O O . GLU A 1 75 ? -3.346 1.66 14.164 1 89.81 75 GLU A O 1
ATOM 592 N N . LYS A 1 76 ? -3.178 -0.35 15.055 1 91.88 76 LYS A N 1
ATOM 593 C CA . LYS A 1 76 ? -4.609 -0.577 14.867 1 91.88 76 LYS A CA 1
ATOM 594 C C . LYS A 1 76 ? -5.434 0.439 15.656 1 91.88 76 LYS A C 1
ATOM 596 O O . LYS A 1 76 ? -6.414 0.979 15.141 1 91.88 76 LYS A O 1
ATOM 601 N N . LEU A 1 77 ? -5.059 0.661 16.844 1 92.38 77 LEU A N 1
ATOM 602 C CA . LEU A 1 77 ? -5.754 1.636 17.688 1 92.38 77 LEU A CA 1
ATOM 603 C C . LEU A 1 77 ? -5.691 3.027 17.062 1 92.38 77 LEU A C 1
ATOM 605 O O . LEU A 1 77 ? -6.688 3.752 17.047 1 92.38 77 LEU A O 1
ATOM 609 N N . ARG A 1 78 ? -4.57 3.395 16.547 1 91.5 78 ARG A N 1
ATOM 610 C CA . ARG A 1 78 ? -4.395 4.695 15.906 1 91.5 78 ARG A CA 1
ATOM 611 C C . ARG A 1 78 ? -5.277 4.828 14.672 1 91.5 78 ARG A C 1
ATOM 613 O O . ARG A 1 78 ? -5.875 5.883 14.445 1 91.5 78 ARG A O 1
ATOM 620 N N . LEU A 1 79 ? -5.328 3.76 13.906 1 94.62 79 LEU A N 1
ATOM 621 C CA . LEU A 1 79 ? -6.148 3.764 12.703 1 94.62 79 LEU A CA 1
ATOM 622 C C . LEU A 1 79 ? -7.629 3.857 13.055 1 94.62 79 LEU A C 1
ATOM 624 O O . LEU A 1 79 ? -8.367 4.652 12.469 1 94.62 79 LEU A O 1
ATOM 628 N N . ASP A 1 80 ? -8.023 3.17 14.062 1 94.19 80 ASP A N 1
ATOM 629 C CA . ASP A 1 80 ? -9.414 3.191 14.484 1 94.19 80 ASP A CA 1
ATOM 630 C C . ASP A 1 80 ? -9.82 4.574 14.992 1 94.19 80 ASP A C 1
ATOM 632 O O . ASP A 1 80 ? -10.898 5.066 14.672 1 94.19 80 ASP A O 1
ATOM 636 N N . GLU A 1 81 ? -8.945 5.184 15.719 1 93.62 81 GLU A N 1
ATOM 637 C CA . GLU A 1 81 ? -9.219 6.512 16.266 1 93.62 81 GLU A CA 1
ATOM 638 C C . GLU A 1 81 ? -9.266 7.562 15.156 1 93.62 81 GLU A C 1
ATOM 640 O O . GLU A 1 81 ? -9.875 8.625 15.328 1 93.62 81 GLU A O 1
ATOM 645 N N . ALA A 1 82 ? -8.664 7.234 14.047 1 94.69 82 ALA A N 1
ATOM 646 C CA . ALA A 1 82 ? -8.641 8.164 12.922 1 94.69 82 ALA A CA 1
ATOM 647 C C . ALA A 1 82 ? -9.797 7.883 11.961 1 94.69 82 ALA A C 1
ATOM 649 O O . ALA A 1 82 ? -9.906 8.516 10.906 1 94.69 82 ALA A O 1
ATOM 650 N N . GLY A 1 83 ? -10.617 6.883 12.289 1 95 83 GLY A N 1
ATOM 651 C CA . GLY A 1 83 ? -11.734 6.52 11.43 1 95 83 GLY A CA 1
ATOM 652 C C . GLY A 1 83 ? -11.344 5.594 10.297 1 95 83 GLY A C 1
ATOM 653 O O . GLY A 1 83 ? -12.148 5.309 9.414 1 95 83 GLY A O 1
ATOM 654 N N . VAL A 1 84 ? -10.094 5.203 10.281 1 96.25 84 VAL A N 1
ATOM 655 C CA . VAL A 1 84 ? -9.641 4.246 9.281 1 96.25 84 VAL A CA 1
ATOM 656 C C . VAL A 1 84 ? -9.875 2.824 9.781 1 96.25 84 VAL A C 1
ATOM 658 O O . VAL A 1 84 ? -8.914 2.1 10.07 1 96.25 84 VAL A O 1
ATOM 661 N N . THR A 1 85 ? -11.102 2.41 9.758 1 95.44 85 THR A N 1
ATOM 662 C CA . THR A 1 85 ? -11.523 1.104 10.242 1 95.44 85 THR A CA 1
ATOM 663 C C . THR A 1 85 ? -11.148 0.007 9.25 1 95.44 85 THR A C 1
ATOM 665 O O . THR A 1 85 ? -10.648 0.294 8.156 1 95.44 85 THR A O 1
ATOM 668 N N . ASP A 1 86 ? -11.398 -1.205 9.633 1 94.75 86 ASP A N 1
ATOM 669 C CA . ASP A 1 86 ? -11.164 -2.336 8.742 1 94.75 86 ASP A CA 1
ATOM 670 C C . ASP A 1 86 ? -11.984 -2.207 7.461 1 94.75 86 ASP A C 1
ATOM 672 O O . ASP A 1 86 ? -11.516 -2.564 6.379 1 94.75 86 ASP A O 1
ATOM 676 N N . GLU A 1 87 ? -13.164 -1.73 7.613 1 95.19 87 GLU A N 1
ATOM 677 C CA . GLU A 1 87 ? -14.031 -1.566 6.449 1 95.19 87 GLU A CA 1
ATOM 678 C C . GLU A 1 87 ? -13.43 -0.574 5.457 1 95.19 87 GLU A C 1
ATOM 680 O O . GLU A 1 87 ? -13.477 -0.796 4.242 1 95.19 87 GLU A O 1
ATOM 685 N N . VAL A 1 88 ? -12.898 0.519 5.996 1 95.94 88 VAL A N 1
ATOM 686 C CA . VAL A 1 88 ? -12.289 1.538 5.148 1 95.94 88 VAL A CA 1
ATOM 687 C C . VAL A 1 88 ? -11.047 0.972 4.477 1 95.94 88 VAL A C 1
ATOM 689 O O . VAL A 1 88 ? -10.844 1.144 3.27 1 95.94 88 VAL A O 1
ATOM 692 N N . LEU A 1 89 ? -10.227 0.309 5.277 1 96.5 89 LEU A N 1
ATOM 693 C CA . LEU A 1 89 ? -9.008 -0.287 4.75 1 96.5 89 LEU A CA 1
ATOM 694 C C . LEU A 1 89 ? -9.328 -1.356 3.713 1 96.5 89 LEU A C 1
ATOM 696 O O . LEU A 1 89 ? -8.656 -1.447 2.682 1 96.5 89 LEU A O 1
ATOM 700 N N . ASP A 1 90 ? -10.328 -2.154 3.99 1 96.56 90 ASP A N 1
ATOM 701 C CA . ASP A 1 90 ? -10.734 -3.193 3.049 1 96.56 90 ASP A CA 1
ATOM 702 C C . ASP A 1 90 ? -11.172 -2.588 1.72 1 96.56 90 ASP A C 1
ATOM 704 O O . ASP A 1 90 ? -10.812 -3.09 0.653 1 96.56 90 ASP A O 1
ATOM 708 N N . ALA A 1 91 ? -11.945 -1.529 1.812 1 95.31 91 ALA A N 1
ATOM 709 C CA . ALA A 1 91 ? -12.391 -0.856 0.595 1 95.31 91 ALA A CA 1
ATOM 710 C C . ALA A 1 91 ? -11.211 -0.32 -0.203 1 95.31 91 ALA A C 1
ATOM 712 O O . ALA A 1 91 ? -11.18 -0.427 -1.432 1 95.31 91 ALA A O 1
ATOM 713 N N . ALA A 1 92 ? -10.273 0.267 0.473 1 96.94 92 ALA A N 1
ATOM 714 C CA . ALA A 1 92 ? -9.078 0.814 -0.171 1 96.94 92 ALA A CA 1
ATOM 715 C C . ALA A 1 92 ? -8.25 -0.292 -0.812 1 96.94 92 ALA A C 1
ATOM 717 O O . ALA A 1 92 ? -7.812 -0.164 -1.958 1 96.94 92 ALA A O 1
ATOM 718 N N . MET A 1 93 ? -8.031 -1.391 -0.112 1 97.44 93 MET A N 1
ATOM 719 C CA . MET A 1 93 ? -7.285 -2.541 -0.618 1 97.44 93 MET A CA 1
ATOM 720 C C . MET A 1 93 ? -7.977 -3.145 -1.835 1 97.44 93 MET A C 1
ATOM 722 O O . MET A 1 93 ? -7.324 -3.469 -2.83 1 97.44 93 MET A O 1
ATOM 726 N N . GLN A 1 94 ? -9.281 -3.301 -1.682 1 96.75 94 GLN A N 1
ATOM 727 C CA . GLN A 1 94 ? -10.078 -3.857 -2.773 1 96.75 94 GLN A CA 1
ATOM 728 C C . GLN A 1 94 ? -9.922 -3.027 -4.043 1 96.75 94 GLN A C 1
ATOM 730 O O . GLN A 1 94 ? -9.711 -3.572 -5.129 1 96.75 94 GLN A O 1
ATOM 735 N N . ALA A 1 95 ? -10.031 -1.748 -3.865 1 95.38 95 ALA A N 1
ATOM 736 C CA . ALA A 1 95 ? -9.922 -0.843 -5.008 1 95.38 95 ALA A CA 1
ATOM 737 C C . ALA A 1 95 ? -8.531 -0.911 -5.633 1 95.38 95 ALA A C 1
ATOM 739 O O . ALA A 1 95 ? -8.398 -0.985 -6.855 1 95.38 95 ALA A O 1
ATOM 740 N N . PHE A 1 96 ? -7.488 -0.88 -4.828 1 97.44 96 PHE A N 1
ATOM 741 C CA . PHE A 1 96 ? -6.109 -0.956 -5.293 1 97.44 96 PHE A CA 1
ATOM 742 C C . PHE A 1 96 ? -5.871 -2.238 -6.082 1 97.44 96 PHE A C 1
ATOM 744 O O . PHE A 1 96 ? -5.367 -2.201 -7.207 1 97.44 96 PHE A O 1
ATOM 751 N N . ILE A 1 97 ? -6.238 -3.357 -5.496 1 97.94 97 ILE A N 1
ATOM 752 C CA . ILE A 1 97 ? -5.98 -4.676 -6.062 1 97.94 97 ILE A CA 1
ATOM 753 C C . ILE A 1 97 ? -6.746 -4.836 -7.375 1 97.94 97 ILE A C 1
ATOM 755 O O . ILE A 1 97 ? -6.199 -5.332 -8.367 1 97.94 97 ILE A O 1
ATOM 759 N N . LEU A 1 98 ? -7.973 -4.379 -7.395 1 96.31 98 LEU A N 1
ATOM 760 C CA . LEU A 1 98 ? -8.797 -4.52 -8.586 1 96.31 98 LEU A CA 1
ATOM 761 C C . LEU A 1 98 ? -8.234 -3.684 -9.734 1 96.31 98 LEU A C 1
ATOM 763 O O . LEU A 1 98 ? -8.211 -4.133 -10.883 1 96.31 98 LEU A O 1
ATOM 767 N N . GLU A 1 99 ? -7.77 -2.459 -9.422 1 95.88 99 GLU A N 1
ATOM 768 C CA . GLU A 1 99 ? -7.148 -1.623 -10.445 1 95.88 99 GLU A CA 1
ATOM 769 C C . GLU A 1 99 ? -5.945 -2.32 -11.07 1 95.88 99 GLU A C 1
ATOM 771 O O . GLU A 1 99 ? -5.785 -2.318 -12.289 1 95.88 99 GLU A O 1
ATOM 776 N N . VAL A 1 100 ? -5.145 -2.928 -10.242 1 97.31 100 VAL A N 1
ATOM 777 C CA . VAL A 1 100 ? -3.928 -3.566 -10.727 1 97.31 100 VAL A CA 1
ATOM 778 C C . VAL A 1 100 ? -4.285 -4.781 -11.578 1 97.31 100 VAL A C 1
ATOM 780 O O . VAL A 1 100 ? -3.799 -4.922 -12.703 1 97.31 100 VAL A O 1
ATOM 783 N N . ILE A 1 101 ? -5.125 -5.641 -11.047 1 97.81 101 ILE A N 1
ATOM 784 C CA . ILE A 1 101 ? -5.453 -6.883 -11.734 1 97.81 101 ILE A CA 1
ATOM 785 C C . ILE A 1 101 ? -6.129 -6.566 -13.07 1 97.81 101 ILE A C 1
ATOM 787 O O . ILE A 1 101 ? -5.812 -7.176 -14.094 1 97.81 101 ILE A O 1
ATOM 791 N N . ALA A 1 102 ? -7.008 -5.594 -13.102 1 95.88 102 ALA A N 1
ATOM 792 C CA . ALA A 1 102 ? -7.773 -5.266 -14.305 1 95.88 102 ALA A CA 1
ATOM 793 C C . ALA A 1 102 ? -6.887 -4.605 -15.359 1 95.88 102 ALA A C 1
ATOM 795 O O . ALA A 1 102 ? -6.992 -4.906 -16.547 1 95.88 102 ALA A O 1
ATOM 796 N N . LYS A 1 103 ? -5.961 -3.779 -14.938 1 95.75 103 LYS A N 1
ATOM 797 C CA . LYS A 1 103 ? -5.387 -2.844 -15.906 1 95.75 103 LYS A CA 1
ATOM 798 C C . LYS A 1 103 ? -3.986 -3.277 -16.328 1 95.75 103 LYS A C 1
ATOM 800 O O . LYS A 1 103 ? -3.414 -2.723 -17.266 1 95.75 103 LYS A O 1
ATOM 805 N N . HIS A 1 104 ? -3.398 -4.273 -15.68 1 95.5 104 HIS A N 1
ATOM 806 C CA . HIS A 1 104 ? -2.031 -4.598 -16.078 1 95.5 104 HIS A CA 1
ATOM 807 C C . HIS A 1 104 ? -2.008 -5.48 -17.312 1 95.5 104 HIS A C 1
ATOM 809 O O . HIS A 1 104 ? -0.937 -5.891 -17.766 1 95.5 104 HIS A O 1
ATOM 815 N N . GLY A 1 105 ? -3.17 -5.766 -17.891 1 93.44 105 GLY A N 1
ATOM 816 C CA . GLY A 1 105 ? -3.314 -6.539 -19.109 1 93.44 105 GLY A CA 1
ATOM 817 C C . GLY A 1 105 ? -4.648 -6.324 -19.797 1 93.44 105 GLY A C 1
ATOM 818 O O . GLY A 1 105 ? -5.41 -5.434 -19.422 1 93.44 105 GLY A O 1
ATOM 819 N N . GLU A 1 106 ? -4.945 -7.133 -20.781 1 91.56 106 GLU A N 1
ATOM 820 C CA . GLU A 1 106 ? -6.195 -7.031 -21.531 1 91.56 106 GLU A CA 1
ATOM 821 C C . GLU A 1 106 ? -7.383 -7.473 -20.688 1 91.56 106 GLU A C 1
ATOM 823 O O . GLU A 1 106 ? -7.258 -8.383 -19.859 1 91.56 106 GLU A O 1
ATOM 828 N N . PRO A 1 107 ? -8.484 -6.773 -20.859 1 92.94 107 PRO A N 1
ATOM 829 C CA . PRO A 1 107 ? -9.664 -7.234 -20.125 1 92.94 107 PRO A CA 1
ATOM 830 C C . PRO A 1 107 ? -10.125 -8.625 -20.562 1 92.94 107 PRO A C 1
ATOM 832 O O . PRO A 1 107 ? -9.82 -9.062 -21.672 1 92.94 107 PRO A O 1
ATOM 835 N N . ALA A 1 108 ? -10.789 -9.32 -19.719 1 94.5 108 ALA A N 1
ATOM 836 C CA . ALA A 1 108 ? -11.328 -10.656 -19.984 1 94.5 108 ALA A CA 1
ATOM 837 C C . ALA A 1 108 ? -12.516 -10.953 -19.078 1 94.5 108 ALA A C 1
ATOM 839 O O . ALA A 1 108 ? -12.742 -10.25 -18.094 1 94.5 108 ALA A O 1
ATOM 840 N N . ARG A 1 109 ? -13.258 -11.93 -19.453 1 93.12 109 ARG A N 1
ATOM 841 C CA . ARG A 1 109 ? -14.422 -12.32 -18.656 1 93.12 109 ARG A CA 1
ATOM 842 C C . ARG A 1 109 ? -14.016 -12.758 -17.266 1 93.12 109 ARG A C 1
ATOM 844 O O . ARG A 1 109 ? -14.688 -12.445 -16.281 1 93.12 109 ARG A O 1
ATOM 851 N N . VAL A 1 110 ? -12.938 -13.586 -17.219 1 96.25 110 VAL A N 1
ATOM 852 C CA . VAL A 1 110 ? -12.391 -14.039 -15.938 1 96.25 110 VAL A CA 1
ATOM 853 C C . VAL A 1 110 ? -10.969 -13.523 -15.773 1 96.25 110 VAL A C 1
ATOM 855 O O . VAL A 1 110 ? -10.117 -13.758 -16.641 1 96.25 110 VAL A O 1
ATOM 858 N N . LEU A 1 111 ? -10.742 -12.773 -14.703 1 97.81 111 LEU A N 1
ATOM 859 C CA . LEU A 1 111 ? -9.406 -12.273 -14.414 1 97.81 111 LEU A CA 1
ATOM 860 C C . LEU A 1 111 ? -8.711 -13.148 -13.375 1 97.81 111 LEU A C 1
ATOM 862 O O . LEU A 1 111 ? -9.367 -13.812 -12.57 1 97.81 111 LEU A O 1
ATOM 866 N N . CYS A 1 112 ? -7.457 -13.125 -13.492 1 98 112 CYS A N 1
ATOM 867 C CA . CYS A 1 112 ? -6.594 -13.938 -12.641 1 98 112 CYS A CA 1
ATOM 868 C C . CYS A 1 112 ? -5.363 -13.156 -12.203 1 98 112 CYS A C 1
ATOM 870 O O . CYS A 1 112 ? -4.832 -12.344 -12.969 1 98 112 CYS A O 1
ATOM 872 N N . ASN A 1 113 ? -5.004 -13.289 -10.977 1 98.44 113 ASN A N 1
ATOM 873 C CA . ASN A 1 113 ? -3.729 -12.797 -10.461 1 98.44 113 ASN A CA 1
ATOM 874 C C . ASN A 1 113 ? -2.771 -13.945 -10.148 1 98.44 113 ASN A C 1
ATOM 876 O O . ASN A 1 113 ? -3.17 -14.945 -9.547 1 98.44 113 ASN A O 1
ATOM 880 N N . LYS A 1 114 ? -1.626 -13.773 -10.562 1 98.06 114 LYS A N 1
ATOM 881 C CA . LYS A 1 114 ? -0.585 -14.703 -10.133 1 98.06 114 LYS A CA 1
ATOM 882 C C . LYS A 1 114 ? 0.551 -13.969 -9.422 1 98.06 114 LYS A C 1
ATOM 884 O O . LYS A 1 114 ? 1.342 -13.281 -10.07 1 98.06 114 LYS A O 1
ATOM 889 N N . ASP A 1 115 ? 0.646 -14.094 -8.219 1 98 115 ASP A N 1
ATOM 890 C CA . ASP A 1 115 ? 1.715 -13.734 -7.293 1 98 115 ASP A CA 1
ATOM 891 C C . ASP A 1 115 ? 1.912 -14.828 -6.242 1 98 115 ASP A C 1
ATOM 893 O O . ASP A 1 115 ? 1.068 -15.008 -5.359 1 98 115 ASP A O 1
ATOM 897 N N . PRO A 1 116 ? 3.029 -15.43 -6.211 1 97.25 116 PRO A N 1
ATOM 898 C CA . PRO A 1 116 ? 3.193 -16.656 -5.418 1 97.25 116 PRO A CA 1
ATOM 899 C C . PRO A 1 116 ? 2.756 -16.469 -3.965 1 97.25 116 PRO A C 1
ATOM 901 O O . PRO A 1 116 ? 1.909 -17.219 -3.477 1 97.25 116 PRO A O 1
ATOM 904 N N . PHE A 1 117 ? 3.082 -15.453 -3.336 1 96.88 117 PHE A N 1
ATOM 905 C CA . PHE A 1 117 ? 2.906 -15.336 -1.894 1 96.88 117 PHE A CA 1
ATOM 906 C C . PHE A 1 117 ? 1.583 -14.656 -1.562 1 96.88 117 PHE A C 1
ATOM 908 O O . PHE A 1 117 ? 1.252 -14.469 -0.389 1 96.88 117 PHE A O 1
ATOM 915 N N . THR A 1 118 ? 0.792 -14.289 -2.574 1 98 118 THR A N 1
ATOM 916 C CA . THR A 1 118 ? -0.522 -13.703 -2.326 1 98 118 THR A CA 1
ATOM 917 C C . THR A 1 118 ? -1.401 -14.672 -1.536 1 98 118 THR A C 1
ATOM 919 O O . THR A 1 118 ? -2.244 -14.242 -0.744 1 98 118 THR A O 1
ATOM 922 N N . LEU A 1 119 ? -1.116 -15.93 -1.648 1 98.38 119 LEU A N 1
ATOM 923 C CA . LEU A 1 119 ? -1.976 -16.922 -1.02 1 98.38 119 LEU A CA 1
ATOM 924 C C . LEU A 1 119 ? -1.69 -17.016 0.476 1 98.38 119 LEU A C 1
ATOM 926 O O . LEU A 1 119 ? -2.43 -17.672 1.211 1 98.38 119 LEU A O 1
ATOM 930 N N . LYS A 1 120 ? -0.666 -16.328 0.989 1 97.94 120 LYS A N 1
ATOM 931 C CA . LYS A 1 120 ? -0.522 -16.125 2.43 1 97.94 120 LYS A CA 1
ATOM 932 C C . LYS A 1 120 ? -1.7 -15.352 3 1 97.94 120 LYS A C 1
ATOM 934 O O . LYS A 1 120 ? -1.897 -15.312 4.215 1 97.94 120 LYS A O 1
ATOM 939 N N . SER A 1 121 ? -2.469 -14.75 2.098 1 98.19 121 SER A N 1
ATOM 940 C CA . SER A 1 121 ? -3.586 -13.914 2.52 1 98.19 121 SER A CA 1
ATOM 941 C C . SER A 1 121 ? -4.898 -14.383 1.899 1 98.19 121 SER A C 1
ATOM 943 O O . SER A 1 121 ? -5.773 -13.57 1.594 1 98.19 121 SER A O 1
ATOM 945 N N . SER A 1 122 ? -5.066 -15.664 1.67 1 98.5 122 SER A N 1
ATOM 946 C CA . SER A 1 122 ? -6.242 -16.188 0.979 1 98.5 122 SER A CA 1
ATOM 947 C C . SER A 1 122 ? -7.512 -15.914 1.778 1 98.5 122 SER A C 1
ATOM 949 O O . SER A 1 122 ? -8.562 -15.609 1.206 1 98.5 122 SER A O 1
ATOM 951 N N . VAL A 1 123 ? -7.457 -16.016 3.102 1 98.19 123 VAL A N 1
ATOM 952 C CA . VAL A 1 123 ? -8.625 -15.766 3.934 1 98.19 123 VAL A CA 1
ATOM 953 C C . VAL A 1 123 ? -9.062 -14.305 3.801 1 98.19 123 VAL A C 1
ATOM 955 O O . VAL A 1 123 ? -10.234 -14.016 3.576 1 98.19 123 VAL A O 1
ATOM 958 N N . TYR A 1 124 ? -8.148 -13.422 3.922 1 98.19 124 TYR A N 1
ATOM 959 C CA . TYR A 1 124 ? -8.438 -11.992 3.785 1 98.19 124 TYR A CA 1
ATOM 960 C C . TYR A 1 124 ? -8.953 -11.672 2.389 1 98.19 124 TYR A C 1
ATOM 962 O O . TYR A 1 124 ? -9.938 -10.945 2.234 1 98.19 124 TYR A O 1
ATOM 970 N N . LEU A 1 125 ? -8.258 -12.234 1.327 1 98.5 125 LEU A N 1
ATOM 971 C CA . LEU A 1 125 ? -8.664 -11.992 -0.054 1 98.5 125 LEU A CA 1
ATOM 972 C C . LEU A 1 125 ? -10.07 -12.531 -0.311 1 98.5 125 LEU A C 1
ATOM 974 O O . LEU A 1 125 ? -10.836 -11.945 -1.073 1 98.5 125 LEU A O 1
ATOM 978 N N . SER A 1 126 ? -10.391 -13.641 0.297 1 98.19 126 SER A N 1
ATOM 979 C CA . SER A 1 126 ? -11.719 -14.219 0.136 1 98.19 126 SER A CA 1
ATOM 980 C C . SER A 1 126 ? -12.789 -13.312 0.724 1 98.19 126 SER A C 1
ATOM 982 O O . SER A 1 126 ? -13.938 -13.32 0.266 1 98.19 126 SER A O 1
ATOM 984 N N . ARG A 1 127 ? -12.422 -12.547 1.74 1 96.69 127 ARG A N 1
ATOM 985 C CA . ARG A 1 127 ? -13.336 -11.562 2.311 1 96.69 127 ARG A CA 1
ATOM 986 C C . ARG A 1 127 ? -13.477 -10.352 1.394 1 96.69 127 ARG A C 1
ATOM 988 O O . ARG A 1 127 ? -14.586 -9.836 1.209 1 96.69 127 ARG A O 1
ATOM 995 N N . LEU A 1 128 ? -12.398 -9.922 0.851 1 97.12 128 LEU A N 1
ATOM 996 C CA . LEU A 1 128 ? -12.406 -8.766 -0.037 1 97.12 128 LEU A CA 1
ATOM 997 C C . LEU A 1 128 ? -13.18 -9.078 -1.316 1 97.12 128 LEU A C 1
ATOM 999 O O . LEU A 1 128 ? -13.875 -8.211 -1.85 1 97.12 128 LEU A O 1
ATOM 1003 N N . PHE A 1 129 ? -12.93 -10.297 -1.825 1 97.69 129 PHE A N 1
ATOM 1004 C CA . PHE A 1 129 ? -13.539 -10.766 -3.064 1 97.69 129 PHE A CA 1
ATOM 1005 C C . PHE A 1 129 ? -14.297 -12.07 -2.836 1 97.69 129 PHE A C 1
ATOM 1007 O O . PHE A 1 129 ? -13.758 -13.156 -3.064 1 97.69 129 PHE A O 1
ATOM 1014 N N . PRO A 1 130 ? -15.531 -11.961 -2.58 1 97.12 130 PRO A N 1
ATOM 1015 C CA . PRO A 1 130 ? -16.297 -13.109 -2.088 1 97.12 130 PRO A CA 1
ATOM 1016 C C . PRO A 1 130 ? -16.406 -14.227 -3.125 1 97.12 130 PRO A C 1
ATOM 1018 O O . PRO A 1 130 ? -16.578 -15.398 -2.764 1 97.12 130 PRO A O 1
ATOM 1021 N N . ASN A 1 131 ? -16.312 -13.922 -4.367 1 97.38 131 ASN A N 1
ATOM 1022 C CA . ASN A 1 131 ? -16.453 -14.945 -5.398 1 97.38 131 ASN A CA 1
ATOM 1023 C C . ASN A 1 131 ? -15.102 -15.367 -5.965 1 97.38 131 ASN A C 1
ATOM 1025 O O . ASN A 1 131 ? -15.031 -15.914 -7.066 1 97.38 131 ASN A O 1
ATOM 1029 N N . SER A 1 132 ? -14.07 -15.086 -5.301 1 98.31 132 SER A N 1
ATOM 1030 C CA . SER A 1 132 ? -12.734 -15.477 -5.738 1 98.31 132 SER A CA 1
ATOM 1031 C C . SER A 1 132 ? -12.477 -16.953 -5.484 1 98.31 132 SER A C 1
ATOM 1033 O O . SER A 1 132 ? -13.125 -17.562 -4.629 1 98.31 132 SER A O 1
ATOM 1035 N N . LYS A 1 133 ? -11.656 -17.547 -6.219 1 98.81 133 LYS A N 1
ATOM 1036 C CA . LYS A 1 133 ? -11.148 -18.906 -6.047 1 98.81 133 LYS A CA 1
ATOM 1037 C C . LYS A 1 133 ? -9.625 -18.922 -6.086 1 98.81 133 LYS A C 1
ATOM 1039 O O . LYS A 1 133 ? -9 -18.062 -6.711 1 98.81 133 LYS A O 1
ATOM 1044 N N . PHE A 1 134 ? -9.047 -19.906 -5.406 1 98.94 134 PHE A N 1
ATOM 1045 C CA . PHE A 1 134 ? -7.602 -19.969 -5.199 1 98.94 134 PHE A CA 1
ATOM 1046 C C . PHE A 1 134 ? -7.031 -21.297 -5.68 1 98.94 134 PHE A C 1
ATOM 1048 O O . PHE A 1 134 ? -7.613 -22.344 -5.426 1 98.94 134 PHE A O 1
ATOM 1055 N N . LEU A 1 135 ? -6 -21.219 -6.449 1 98.94 135 LEU A N 1
ATOM 1056 C CA . LEU A 1 135 ? -5.207 -22.391 -6.82 1 98.94 135 LEU A CA 1
ATOM 1057 C C . LEU A 1 135 ? -3.859 -22.375 -6.105 1 98.94 135 LEU A C 1
ATOM 1059 O O . LEU A 1 135 ? -3.004 -21.547 -6.398 1 98.94 135 LEU A O 1
ATOM 1063 N N . LEU A 1 136 ? -3.674 -23.234 -5.16 1 98.94 136 LEU A N 1
ATOM 1064 C CA . LEU A 1 136 ? -2.41 -23.359 -4.441 1 98.94 136 LEU A CA 1
ATOM 1065 C C . LEU A 1 136 ? -1.521 -24.422 -5.094 1 98.94 136 LEU A C 1
ATOM 1067 O O . LEU A 1 136 ? -1.789 -25.609 -4.992 1 98.94 136 LEU A O 1
ATOM 1071 N N . MET A 1 137 ? -0.505 -24 -5.727 1 98.94 137 MET A N 1
ATOM 1072 C CA . MET A 1 137 ? 0.451 -24.922 -6.324 1 98.94 137 MET A CA 1
ATOM 1073 C C . MET A 1 137 ? 1.303 -25.594 -5.25 1 98.94 137 MET A C 1
ATOM 1075 O O . MET A 1 137 ? 1.905 -24.922 -4.418 1 98.94 137 MET A O 1
ATOM 1079 N N . VAL A 1 138 ? 1.276 -26.891 -5.262 1 98.88 138 VAL A N 1
ATOM 1080 C CA . VAL A 1 138 ? 2.068 -27.719 -4.355 1 98.88 138 VAL A CA 1
ATOM 1081 C C . VAL A 1 138 ? 3.117 -28.5 -5.148 1 98.88 138 VAL A C 1
ATOM 1083 O O . VAL A 1 138 ? 2.803 -29.109 -6.172 1 98.88 138 VAL A O 1
ATOM 1086 N N . ARG A 1 139 ? 4.293 -28.422 -4.664 1 98.81 139 ARG A N 1
ATOM 1087 C CA . ARG A 1 139 ? 5.402 -29.125 -5.289 1 98.81 139 ARG A CA 1
ATOM 1088 C C . ARG A 1 139 ? 6.352 -29.688 -4.234 1 98.81 139 ARG A C 1
ATOM 1090 O O . ARG A 1 139 ? 6.477 -29.141 -3.143 1 98.81 139 ARG A O 1
ATOM 1097 N N . ASP A 1 140 ? 7.02 -30.828 -4.582 1 98.69 140 ASP A N 1
ATOM 1098 C CA . ASP A 1 140 ? 8.07 -31.344 -3.711 1 98.69 140 ASP A CA 1
ATOM 1099 C C . ASP A 1 140 ? 9.07 -30.25 -3.348 1 98.69 140 ASP A C 1
ATOM 1101 O O . ASP A 1 140 ? 9.75 -29.703 -4.223 1 98.69 140 ASP A O 1
ATOM 1105 N N . GLY A 1 141 ? 9.133 -29.969 -2.012 1 98.75 141 GLY A N 1
ATOM 1106 C CA . GLY A 1 141 ? 9.969 -28.891 -1.535 1 98.75 141 GLY A CA 1
ATOM 1107 C C . GLY A 1 141 ? 11.422 -29.016 -1.952 1 98.75 141 GLY A C 1
ATOM 1108 O O . GLY A 1 141 ? 12.109 -28.016 -2.166 1 98.75 141 GLY A O 1
ATOM 1109 N N . ARG A 1 142 ? 11.906 -30.203 -2.098 1 98.5 142 ARG A N 1
ATOM 1110 C CA . ARG A 1 142 ? 13.281 -30.453 -2.521 1 98.5 142 ARG A CA 1
ATOM 1111 C C . ARG A 1 142 ? 13.508 -30 -3.959 1 98.5 142 ARG A C 1
ATOM 1113 O O . ARG A 1 142 ? 14.516 -29.359 -4.262 1 98.5 142 ARG A O 1
ATOM 1120 N N . ALA A 1 143 ? 12.523 -30.297 -4.777 1 98.44 143 ALA A N 1
ATOM 1121 C CA . ALA A 1 143 ? 12.609 -29.875 -6.172 1 98.44 143 ALA A CA 1
ATOM 1122 C C . ALA A 1 143 ? 12.484 -28.359 -6.285 1 98.44 143 ALA A C 1
ATOM 1124 O O . ALA A 1 143 ? 13.234 -27.719 -7.027 1 98.44 143 ALA A O 1
ATOM 1125 N N . SER A 1 144 ? 11.562 -27.75 -5.535 1 98.44 144 SER A N 1
ATOM 1126 C CA . SER A 1 144 ? 11.359 -26.312 -5.543 1 98.44 144 SER A CA 1
ATOM 1127 C C . SER A 1 144 ? 12.609 -25.562 -5.09 1 98.44 144 SER A C 1
ATOM 1129 O O . SER A 1 144 ? 13.062 -24.625 -5.75 1 98.44 144 SER A O 1
ATOM 1131 N N . VAL A 1 145 ? 13.203 -26 -3.984 1 98.56 145 VAL A N 1
ATOM 1132 C CA . VAL A 1 145 ? 14.367 -25.344 -3.389 1 98.56 145 VAL A CA 1
ATOM 1133 C C . VAL A 1 145 ? 15.578 -25.516 -4.309 1 98.56 145 VAL A C 1
ATOM 1135 O O . VAL A 1 145 ? 16.344 -24.562 -4.516 1 98.56 145 VAL A O 1
ATOM 1138 N N . HIS A 1 146 ? 15.742 -26.734 -4.836 1 98.44 146 HIS A N 1
ATOM 1139 C CA . HIS A 1 146 ? 16.844 -26.922 -5.777 1 98.44 146 HIS A CA 1
ATOM 1140 C C . HIS A 1 146 ? 16.703 -26 -6.977 1 98.44 146 HIS A C 1
ATOM 1142 O O . HIS A 1 146 ? 17.703 -25.438 -7.445 1 98.44 146 HIS A O 1
ATOM 1148 N N . SER A 1 147 ? 15.516 -25.891 -7.477 1 98 147 SER A N 1
ATOM 1149 C CA . SER A 1 147 ? 15.258 -24.984 -8.594 1 98 147 SER A CA 1
ATOM 1150 C C . SER A 1 147 ? 15.562 -23.547 -8.219 1 98 147 SER A C 1
ATOM 1152 O O . SER A 1 147 ? 16.172 -22.812 -9.008 1 98 147 SER A O 1
ATOM 1154 N N . MET A 1 148 ? 15.195 -23.078 -7.035 1 98 148 MET A N 1
ATOM 1155 C CA . MET A 1 148 ? 15.477 -21.734 -6.559 1 98 148 MET A CA 1
ATOM 1156 C C . MET A 1 148 ? 16.984 -21.469 -6.527 1 98 148 MET A C 1
ATOM 1158 O O . MET A 1 148 ? 17.438 -20.438 -7.012 1 98 148 MET A O 1
ATOM 1162 N N . ILE A 1 149 ? 17.672 -22.422 -5.984 1 98.06 149 ILE A N 1
ATOM 1163 C CA . ILE A 1 149 ? 19.109 -22.266 -5.781 1 98.06 149 ILE A CA 1
ATOM 1164 C C . ILE A 1 149 ? 19.812 -22.281 -7.129 1 98.06 149 ILE A C 1
ATOM 1166 O O . ILE A 1 149 ? 20.641 -21.391 -7.406 1 98.06 149 ILE A O 1
ATOM 1170 N N . THR A 1 150 ? 19.484 -23.188 -8.016 1 97.38 150 THR A N 1
ATOM 1171 C CA . THR A 1 150 ? 20.219 -23.359 -9.266 1 97.38 150 THR A CA 1
ATOM 1172 C C . THR A 1 150 ? 19.875 -22.234 -10.25 1 97.38 150 THR A C 1
ATOM 1174 O O . THR A 1 150 ? 20.719 -21.812 -11.039 1 97.38 150 THR A O 1
ATOM 1177 N N . ARG A 1 151 ? 18.656 -21.766 -10.125 1 96.25 151 ARG A N 1
ATOM 1178 C CA . ARG A 1 151 ? 18.25 -20.703 -11.039 1 96.25 151 ARG A CA 1
ATOM 1179 C C . ARG A 1 151 ? 18.453 -19.328 -10.406 1 96.25 151 ARG A C 1
ATOM 1181 O O . ARG A 1 151 ? 18.109 -18.312 -11 1 96.25 151 ARG A O 1
ATOM 1188 N N . LYS A 1 152 ? 18.938 -19.25 -9.188 1 95.44 152 LYS A N 1
ATOM 1189 C CA . LYS A 1 152 ? 19.297 -18.031 -8.469 1 95.44 152 LYS A CA 1
ATOM 1190 C C . LYS A 1 152 ? 18.094 -17.109 -8.297 1 95.44 152 LYS A C 1
ATOM 1192 O O . LYS A 1 152 ? 18.188 -15.914 -8.578 1 95.44 152 LYS A O 1
ATOM 1197 N N . VAL A 1 153 ? 17.016 -17.75 -7.992 1 94.94 153 VAL A N 1
ATOM 1198 C CA . VAL A 1 153 ? 15.812 -16.984 -7.672 1 94.94 153 VAL A CA 1
ATOM 1199 C C . VAL A 1 153 ? 15.906 -16.438 -6.25 1 94.94 153 VAL A C 1
ATOM 1201 O O . VAL A 1 153 ? 15.734 -17.188 -5.281 1 94.94 153 VAL A O 1
ATOM 1204 N N . THR A 1 154 ? 16.094 -15.125 -6.156 1 91.12 154 THR A N 1
ATOM 1205 C CA . THR A 1 154 ? 16.297 -14.516 -4.844 1 91.12 154 THR A CA 1
ATOM 1206 C C . THR A 1 154 ? 14.953 -14.195 -4.191 1 91.12 154 THR A C 1
ATOM 1208 O O . THR A 1 154 ? 14.094 -13.578 -4.816 1 91.12 154 THR A O 1
ATOM 1211 N N . ILE A 1 155 ? 14.766 -14.641 -3.084 1 92.38 155 ILE A N 1
ATOM 1212 C CA . ILE A 1 155 ? 13.609 -14.352 -2.248 1 92.38 155 ILE A CA 1
ATOM 1213 C C . ILE A 1 155 ? 14.07 -13.75 -0.919 1 92.38 155 ILE A C 1
ATOM 1215 O O . ILE A 1 155 ? 15.023 -14.242 -0.312 1 92.38 155 ILE A O 1
ATOM 1219 N N . ALA A 1 156 ? 13.406 -12.711 -0.55 1 89.06 156 ALA A N 1
ATOM 1220 C CA . ALA A 1 156 ? 13.789 -12.047 0.695 1 89.06 156 ALA A CA 1
ATOM 1221 C C . ALA A 1 156 ? 13.828 -13.047 1.853 1 89.06 156 ALA A C 1
ATOM 1223 O O . ALA A 1 156 ? 12.883 -13.812 2.053 1 89.06 156 ALA A O 1
ATOM 1224 N N . GLY A 1 157 ? 14.938 -13.109 2.566 1 92.75 157 GLY A N 1
ATOM 1225 C CA . GLY A 1 157 ? 15.078 -13.953 3.746 1 92.75 157 GLY A CA 1
ATOM 1226 C C . GLY A 1 157 ? 15.695 -15.305 3.445 1 92.75 157 GLY A C 1
ATOM 1227 O O . GLY A 1 157 ? 16.094 -16.031 4.359 1 92.75 157 GLY A O 1
ATOM 1228 N N . PHE A 1 158 ? 15.727 -15.734 2.219 1 96.25 158 PHE A N 1
ATOM 1229 C CA . PHE A 1 158 ? 16.281 -17.031 1.837 1 96.25 158 PHE A CA 1
ATOM 1230 C C . PHE A 1 158 ? 17.797 -16.922 1.618 1 96.25 158 PHE A C 1
ATOM 1232 O O . PHE A 1 158 ? 18.266 -15.984 0.982 1 96.25 158 PHE A O 1
ATOM 1239 N N . ASP A 1 159 ? 18.5 -17.828 2.16 1 98.12 159 ASP A N 1
ATOM 1240 C CA . ASP A 1 159 ? 19.922 -17.953 1.868 1 98.12 159 ASP A CA 1
ATOM 1241 C C . ASP A 1 159 ? 20.156 -19.031 0.808 1 98.12 159 ASP A C 1
ATOM 1243 O O . ASP A 1 159 ? 20.234 -20.219 1.126 1 98.12 159 ASP A O 1
ATOM 1247 N N . LEU A 1 160 ? 20.438 -18.672 -0.409 1 97.88 160 LEU A N 1
ATOM 1248 C CA . LEU A 1 160 ? 20.516 -19.578 -1.549 1 97.88 160 LEU A CA 1
ATOM 1249 C C . LEU A 1 160 ? 21.766 -20.453 -1.47 1 97.88 160 LEU A C 1
ATOM 1251 O O . LEU A 1 160 ? 21.922 -21.406 -2.236 1 97.88 160 LEU A O 1
ATOM 1255 N N . SER A 1 161 ? 22.609 -20.141 -0.575 1 98 161 SER A N 1
ATOM 1256 C CA . SER A 1 161 ? 23.812 -20.969 -0.417 1 98 161 SER A CA 1
ATOM 1257 C C . SER A 1 161 ? 23.547 -22.141 0.522 1 98 161 SER A C 1
ATOM 1259 O O . SER A 1 161 ? 24.406 -23.016 0.674 1 98 161 SER A O 1
ATOM 1261 N N . SER A 1 162 ? 22.375 -22.156 1.072 1 98.5 162 SER A N 1
ATOM 1262 C CA . SER A 1 162 ? 22.047 -23.172 2.08 1 98.5 162 SER A CA 1
ATOM 1263 C C . SER A 1 162 ? 20.75 -23.891 1.75 1 98.5 162 SER A C 1
ATOM 1265 O O . SER A 1 162 ? 19.672 -23.328 1.923 1 98.5 162 SER A O 1
ATOM 1267 N N . TYR A 1 163 ? 20.859 -25.172 1.432 1 98.62 163 TYR A N 1
ATOM 1268 C CA . TYR A 1 163 ? 19.672 -25.984 1.217 1 98.62 163 TYR A CA 1
ATOM 1269 C C . TYR A 1 163 ? 18.828 -26.062 2.486 1 98.62 163 TYR A C 1
ATOM 1271 O O . TYR A 1 163 ? 17.609 -26.016 2.428 1 98.62 163 TYR A O 1
ATOM 1279 N N . ARG A 1 164 ? 19.5 -26.188 3.609 1 98.69 164 ARG A N 1
ATOM 1280 C CA . ARG A 1 164 ? 18.812 -26.297 4.891 1 98.69 164 ARG A CA 1
ATOM 1281 C C . ARG A 1 164 ? 17.953 -25.062 5.164 1 98.69 164 ARG A C 1
ATOM 1283 O O . ARG A 1 164 ? 16.781 -25.188 5.539 1 98.69 164 ARG A O 1
ATOM 1290 N N . ASP A 1 165 ? 18.547 -23.906 4.988 1 98.75 165 ASP A N 1
ATOM 1291 C CA . ASP A 1 165 ? 17.828 -22.656 5.203 1 98.75 165 ASP A CA 1
ATOM 1292 C C . ASP A 1 165 ? 16.641 -22.547 4.246 1 98.75 165 ASP A C 1
ATOM 1294 O O . ASP A 1 165 ? 15.523 -22.219 4.66 1 98.75 165 ASP A O 1
ATOM 1298 N N . CYS A 1 166 ? 16.875 -22.828 2.982 1 98.81 166 CYS A N 1
ATOM 1299 C CA . CYS A 1 166 ? 15.836 -22.703 1.968 1 98.81 166 CYS A CA 1
ATOM 1300 C C . CYS A 1 166 ? 14.695 -23.672 2.223 1 98.81 166 CYS A C 1
ATOM 1302 O O . CYS A 1 166 ? 13.523 -23.312 2.064 1 98.81 166 CYS A O 1
ATOM 1304 N N . LEU A 1 167 ? 15.039 -24.875 2.627 1 98.88 167 LEU A N 1
ATOM 1305 C CA . LEU A 1 167 ? 14.008 -25.875 2.9 1 98.88 167 LEU A CA 1
ATOM 1306 C C . LEU A 1 167 ? 13.203 -25.5 4.141 1 98.88 167 LEU A C 1
ATOM 1308 O O . LEU A 1 167 ? 11.992 -25.719 4.191 1 98.88 167 LEU A O 1
ATOM 1312 N N . THR A 1 168 ? 13.859 -24.969 5.125 1 98.88 168 THR A N 1
ATOM 1313 C CA . THR A 1 168 ? 13.172 -24.5 6.324 1 98.88 168 THR A CA 1
ATOM 1314 C C . THR A 1 168 ? 12.18 -23.406 5.98 1 98.88 168 THR A C 1
ATOM 1316 O O . THR A 1 168 ? 11.047 -23.406 6.465 1 98.88 168 THR A O 1
ATOM 1319 N N . LYS A 1 169 ? 12.602 -22.516 5.141 1 98.75 169 LYS A N 1
ATOM 1320 C CA . LYS A 1 169 ? 11.75 -21.406 4.754 1 98.75 169 LYS A CA 1
ATOM 1321 C C . LYS A 1 169 ? 10.641 -21.859 3.807 1 98.75 169 LYS A C 1
ATOM 1323 O O . LYS A 1 169 ? 9.523 -21.328 3.854 1 98.75 169 LYS A O 1
ATOM 1328 N N . TRP A 1 170 ? 11.016 -22.766 2.936 1 98.81 170 TRP A N 1
ATOM 1329 C CA . TRP A 1 170 ? 9.977 -23.391 2.127 1 98.81 170 TRP A CA 1
ATOM 1330 C C . TRP A 1 170 ? 8.883 -23.984 3.012 1 98.81 170 TRP A C 1
ATOM 1332 O O . TRP A 1 170 ? 7.695 -23.734 2.783 1 98.81 170 TRP A O 1
ATOM 1342 N N . ASN A 1 171 ? 9.289 -24.719 3.996 1 98.88 171 ASN A N 1
ATOM 1343 C CA . ASN A 1 171 ? 8.359 -25.359 4.91 1 98.88 171 ASN A CA 1
ATOM 1344 C C . ASN A 1 171 ? 7.43 -24.359 5.578 1 98.88 171 ASN A C 1
ATOM 1346 O O . ASN A 1 171 ? 6.215 -24.562 5.629 1 98.88 171 ASN A O 1
ATOM 1350 N N . LYS A 1 172 ? 7.992 -23.312 6.039 1 98.75 172 LYS A N 1
ATOM 1351 C CA . LYS A 1 172 ? 7.207 -22.297 6.719 1 98.75 172 LYS A CA 1
ATOM 1352 C C . LYS A 1 172 ? 6.215 -21.641 5.758 1 98.75 172 LYS A C 1
ATOM 1354 O O . LYS A 1 172 ? 5.047 -21.438 6.102 1 98.75 172 LYS A O 1
ATOM 1359 N N . ALA A 1 173 ? 6.648 -21.344 4.586 1 98.62 173 ALA A N 1
ATOM 1360 C CA . ALA A 1 173 ? 5.82 -20.641 3.609 1 98.62 173 ALA A CA 1
ATOM 1361 C C . ALA A 1 173 ? 4.637 -21.5 3.174 1 98.62 173 ALA A C 1
ATOM 1363 O O . ALA A 1 173 ? 3.494 -21.031 3.164 1 98.62 173 ALA A O 1
ATOM 1364 N N . ILE A 1 174 ? 4.949 -22.734 2.881 1 98.88 174 ILE A N 1
ATOM 1365 C CA . ILE A 1 174 ? 3.883 -23.594 2.377 1 98.88 174 ILE A CA 1
ATOM 1366 C C . ILE A 1 174 ? 2.928 -23.953 3.512 1 98.88 174 ILE A C 1
ATOM 1368 O O . ILE A 1 174 ? 1.727 -24.125 3.291 1 98.88 174 ILE A O 1
ATOM 1372 N N . GLU A 1 175 ? 3.445 -24.047 4.699 1 98.88 175 GLU A N 1
ATOM 1373 C CA . GLU A 1 175 ? 2.588 -24.297 5.852 1 98.88 175 GLU A CA 1
ATOM 1374 C C . GLU A 1 175 ? 1.538 -23.203 6.02 1 98.88 175 GLU A C 1
ATOM 1376 O O . GLU A 1 175 ? 0.355 -23.5 6.211 1 98.88 175 GLU A O 1
ATOM 1381 N N . VAL A 1 176 ? 1.952 -22.016 5.918 1 98.5 176 VAL A N 1
ATOM 1382 C CA . VAL A 1 176 ? 1.055 -20.875 6.066 1 98.5 176 VAL A CA 1
ATOM 1383 C C . VAL A 1 176 ? 0.025 -20.875 4.938 1 98.5 176 VAL A C 1
ATOM 1385 O O . VAL A 1 176 ? -1.177 -20.75 5.188 1 98.5 176 VAL A O 1
ATOM 1388 N N . MET A 1 177 ? 0.42 -21.016 3.727 1 98.81 177 MET A N 1
ATOM 1389 C CA . MET A 1 177 ? -0.485 -20.938 2.584 1 98.81 177 MET A CA 1
ATOM 1390 C C . MET A 1 177 ? -1.449 -22.125 2.566 1 98.81 177 MET A C 1
ATOM 1392 O O . MET A 1 177 ? -2.619 -21.969 2.213 1 98.81 177 MET A O 1
ATOM 1396 N N . TYR A 1 178 ? -0.891 -23.25 2.977 1 98.88 178 TYR A N 1
ATOM 1397 C CA . TYR A 1 178 ? -1.751 -24.422 3.055 1 98.88 178 TYR A CA 1
ATOM 1398 C C . TYR A 1 178 ? -2.82 -24.25 4.125 1 98.88 178 TYR A C 1
ATOM 1400 O O . TYR A 1 178 ? -3.984 -24.594 3.916 1 98.88 178 TYR A O 1
ATOM 1408 N N . ALA A 1 179 ? -2.434 -23.734 5.246 1 98.69 179 ALA A N 1
ATOM 1409 C CA . ALA A 1 179 ? -3.389 -23.453 6.316 1 98.69 179 ALA A CA 1
ATOM 1410 C C . ALA A 1 179 ? -4.457 -22.469 5.859 1 98.69 179 ALA A C 1
ATOM 1412 O O . ALA A 1 179 ? -5.637 -22.641 6.164 1 98.69 179 ALA A O 1
ATOM 1413 N N . GLN A 1 180 ? -4.059 -21.438 5.152 1 98.69 180 GLN A N 1
ATOM 1414 C CA . GLN A 1 180 ? -5 -20.484 4.574 1 98.69 180 GLN A CA 1
ATOM 1415 C C . GLN A 1 180 ? -5.984 -21.172 3.639 1 98.69 180 GLN A C 1
ATOM 1417 O O . GLN A 1 180 ? -7.188 -20.906 3.693 1 98.69 180 GLN A O 1
ATOM 1422 N N . CYS A 1 181 ? -5.48 -22 2.828 1 98.81 181 CYS A N 1
ATOM 1423 C CA . CYS A 1 181 ? -6.297 -22.734 1.863 1 98.81 181 CYS A CA 1
ATOM 1424 C C . CYS A 1 181 ? -7.332 -23.594 2.568 1 98.81 181 CYS A C 1
ATOM 1426 O O . CYS A 1 181 ? -8.5 -23.609 2.184 1 98.81 181 CYS A O 1
ATOM 1428 N N . MET A 1 182 ? -6.879 -24.234 3.562 1 98.56 182 MET A N 1
ATOM 1429 C CA . MET A 1 182 ? -7.781 -25.078 4.328 1 98.56 182 MET A CA 1
ATOM 1430 C C . MET A 1 182 ? -8.844 -24.25 5.043 1 98.56 182 MET A C 1
ATOM 1432 O O . MET A 1 182 ? -10 -24.672 5.129 1 98.56 182 MET A O 1
ATOM 1436 N N . GLU A 1 183 ? -8.461 -23.156 5.48 1 98.38 183 GLU A N 1
ATOM 1437 C CA . GLU A 1 183 ? -9.375 -22.297 6.227 1 98.38 183 GLU A CA 1
ATOM 1438 C C . GLU A 1 183 ? -10.445 -21.703 5.312 1 98.38 183 GLU A C 1
ATOM 1440 O O . GLU A 1 183 ? -11.617 -21.625 5.691 1 98.38 183 GLU A O 1
ATOM 1445 N N . VAL A 1 184 ? -10.039 -21.281 4.168 1 98.19 184 VAL A N 1
ATOM 1446 C CA . VAL A 1 184 ? -10.984 -20.719 3.217 1 98.19 184 VAL A CA 1
ATOM 1447 C C . VAL A 1 184 ? -11.984 -21.781 2.789 1 98.19 184 VAL A C 1
ATOM 1449 O O . VAL A 1 184 ? -13.148 -21.484 2.502 1 98.19 184 VAL A O 1
ATOM 1452 N N . GLY A 1 185 ? -11.461 -23.062 2.639 1 98.31 185 GLY A N 1
ATOM 1453 C CA . GLY A 1 185 ? -12.336 -24.172 2.355 1 98.31 185 GLY A CA 1
ATOM 1454 C C . GLY A 1 185 ? -12.172 -24.734 0.951 1 98.31 185 GLY A C 1
ATOM 1455 O O . GLY A 1 185 ? -11.734 -24.016 0.046 1 98.31 185 GLY A O 1
ATOM 1456 N N . ARG A 1 186 ? -12.656 -25.938 0.727 1 97.44 186 ARG A N 1
ATOM 1457 C CA . ARG A 1 186 ? -12.445 -26.688 -0.498 1 97.44 186 ARG A CA 1
ATOM 1458 C C . ARG A 1 186 ? -13.25 -26.109 -1.654 1 97.44 186 ARG A C 1
ATOM 1460 O O . ARG A 1 186 ? -12.914 -26.328 -2.82 1 97.44 186 ARG A O 1
ATOM 1467 N N . ASP A 1 187 ? -14.227 -25.406 -1.338 1 97.88 187 ASP A N 1
ATOM 1468 C CA . ASP A 1 187 ? -15.047 -24.797 -2.385 1 97.88 187 ASP A CA 1
ATOM 1469 C C . ASP A 1 187 ? -14.344 -23.609 -3.016 1 97.88 187 ASP A C 1
ATOM 1471 O O . ASP A 1 187 ? -14.688 -23.188 -4.125 1 97.88 187 ASP A O 1
ATOM 1475 N N . LYS A 1 188 ? -13.336 -23.094 -2.328 1 98.56 188 LYS A N 1
ATOM 1476 C CA . LYS A 1 188 ? -12.719 -21.859 -2.795 1 98.56 188 LYS A CA 1
ATOM 1477 C C . LYS A 1 188 ? -11.234 -22.062 -3.092 1 98.56 188 LYS A C 1
ATOM 1479 O O . LYS A 1 188 ? -10.641 -21.297 -3.859 1 98.56 188 LYS A O 1
ATOM 1484 N N . CYS A 1 189 ? -10.688 -23.047 -2.459 1 98.88 189 CYS A N 1
ATOM 1485 C CA . CYS A 1 189 ? -9.25 -23.219 -2.656 1 98.88 189 CYS A CA 1
ATOM 1486 C C . CYS A 1 189 ? -8.938 -24.656 -3.062 1 98.88 189 CYS A C 1
ATOM 1488 O O . CYS A 1 189 ? -9.359 -25.594 -2.398 1 98.88 189 CYS A O 1
ATOM 1490 N N . LEU A 1 190 ? -8.203 -24.781 -4.109 1 98.94 190 LEU A N 1
ATOM 1491 C CA . LEU A 1 190 ? -7.809 -26.078 -4.648 1 98.94 190 LEU A CA 1
ATOM 1492 C C . LEU A 1 190 ? -6.289 -26.234 -4.633 1 98.94 190 LEU A C 1
ATOM 1494 O O . LEU A 1 190 ? -5.582 -25.547 -5.367 1 98.94 190 LEU A O 1
ATOM 1498 N N . PRO A 1 191 ? -5.746 -27.125 -3.789 1 98.81 191 PRO A N 1
ATOM 1499 C CA . PRO A 1 191 ? -4.344 -27.5 -3.971 1 98.81 191 PRO A CA 1
ATOM 1500 C C . PRO A 1 191 ? -4.094 -28.234 -5.285 1 98.81 191 PRO A C 1
ATOM 1502 O O . PRO A 1 191 ? -4.84 -29.156 -5.633 1 98.81 191 PRO A O 1
ATOM 1505 N N . VAL A 1 192 ? -3.152 -27.828 -6.016 1 98.88 192 VAL A N 1
ATOM 1506 C CA . VAL A 1 192 ? -2.777 -28.422 -7.293 1 98.88 192 VAL A CA 1
ATOM 1507 C C . VAL A 1 192 ? -1.34 -28.922 -7.223 1 98.88 192 VAL A C 1
ATOM 1509 O O . VAL A 1 192 ? -0.398 -28.141 -7.113 1 98.88 192 VAL A O 1
ATOM 1512 N N . TYR A 1 193 ? -1.207 -30.188 -7.309 1 98.75 193 TYR A N 1
ATOM 1513 C CA . TYR A 1 193 ? 0.127 -30.781 -7.27 1 98.75 193 TYR A CA 1
ATOM 1514 C C . TYR A 1 193 ? 0.828 -30.625 -8.617 1 98.75 193 TYR A C 1
ATOM 1516 O O . TYR A 1 193 ? 0.336 -31.109 -9.633 1 98.75 193 TYR A O 1
ATOM 1524 N N . TYR A 1 194 ? 1.937 -29.938 -8.57 1 98.75 194 TYR A N 1
ATOM 1525 C CA . TYR A 1 194 ? 2.719 -29.656 -9.766 1 98.75 194 TYR A CA 1
ATOM 1526 C C . TYR A 1 194 ? 3.035 -30.938 -10.531 1 98.75 194 TYR A C 1
ATOM 1528 O O . TYR A 1 194 ? 2.893 -31 -11.75 1 98.75 194 TYR A O 1
ATOM 1536 N N . GLU A 1 195 ? 3.49 -31.984 -9.867 1 98.44 195 GLU A N 1
ATOM 1537 C CA . GLU A 1 195 ? 3.854 -33.25 -10.5 1 98.44 195 GLU A CA 1
ATOM 1538 C C . GLU A 1 195 ? 2.678 -33.844 -11.273 1 98.44 195 GLU A C 1
ATOM 1540 O O . GLU A 1 195 ? 2.84 -34.312 -12.398 1 98.44 195 GLU A O 1
ATOM 1545 N N . GLN A 1 196 ? 1.539 -33.75 -10.672 1 98.38 196 GLN A N 1
ATOM 1546 C CA . GLN A 1 196 ? 0.365 -34.312 -11.336 1 98.38 196 GLN A CA 1
ATOM 1547 C C . GLN A 1 196 ? -0.028 -33.469 -12.547 1 98.38 196 GLN A C 1
ATOM 1549 O O . GLN A 1 196 ? -0.463 -34 -13.57 1 98.38 196 GLN A O 1
ATOM 1554 N N . LEU A 1 197 ? 0.072 -32.188 -12.422 1 98.75 197 LEU A N 1
ATOM 1555 C CA . LEU A 1 197 ? -0.204 -31.281 -13.547 1 98.75 197 LEU A CA 1
ATOM 1556 C C . LEU A 1 197 ? 0.701 -31.609 -14.727 1 98.75 197 LEU A C 1
ATOM 1558 O O . LEU A 1 197 ? 0.249 -31.625 -15.875 1 98.75 197 LEU A O 1
ATOM 1562 N N . VAL A 1 198 ? 1.96 -31.891 -14.453 1 98.19 198 VAL A N 1
ATOM 1563 C CA . VAL A 1 198 ? 2.961 -32.156 -15.484 1 98.19 198 VAL A CA 1
ATOM 1564 C C . VAL A 1 198 ? 2.76 -33.562 -16.062 1 98.19 198 VAL A C 1
ATOM 1566 O O . VAL A 1 198 ? 2.824 -33.75 -17.266 1 98.19 198 VAL A O 1
ATOM 1569 N N . LEU A 1 199 ? 2.502 -34.531 -15.234 1 98.25 199 LEU A N 1
ATOM 1570 C CA . LEU A 1 199 ? 2.371 -35.938 -15.656 1 98.25 199 LEU A CA 1
ATOM 1571 C C . LEU A 1 199 ? 1.071 -36.156 -16.422 1 98.25 199 LEU A C 1
ATOM 1573 O O . LEU A 1 199 ? 1.03 -36.938 -17.375 1 98.25 199 LEU A O 1
ATOM 1577 N N . HIS A 1 200 ? 0.012 -35.469 -15.938 1 98.38 200 HIS A N 1
ATOM 1578 C CA . HIS A 1 200 ? -1.331 -35.656 -16.469 1 98.38 200 HIS A CA 1
ATOM 1579 C C . HIS A 1 200 ? -2.023 -34.312 -16.703 1 98.38 200 HIS A C 1
ATOM 1581 O O . HIS A 1 200 ? -3.049 -34.031 -16.078 1 98.38 200 HIS A O 1
ATOM 1587 N N . PRO A 1 201 ? -1.595 -33.562 -17.672 1 98.5 201 PRO A N 1
ATOM 1588 C CA . PRO A 1 201 ? -2.105 -32.188 -17.859 1 98.5 201 PRO A CA 1
ATOM 1589 C C . PRO A 1 201 ? -3.602 -32.156 -18.172 1 98.5 201 PRO A C 1
ATOM 1591 O O . PRO A 1 201 ? -4.336 -31.359 -17.594 1 98.5 201 PRO A O 1
ATOM 1594 N N . ARG A 1 202 ? -4.09 -33.062 -19.031 1 98.44 202 ARG A N 1
ATOM 1595 C CA . ARG A 1 202 ? -5.5 -33.031 -19.406 1 98.44 202 ARG A CA 1
ATOM 1596 C C . ARG A 1 202 ? -6.387 -33.344 -18.188 1 98.44 202 ARG A C 1
ATOM 1598 O O . ARG A 1 202 ? -7.348 -32.594 -17.938 1 98.44 202 ARG A O 1
ATOM 1605 N N . ARG A 1 203 ? -6.062 -34.375 -17.516 1 98.5 203 ARG A N 1
ATOM 1606 C CA . ARG A 1 203 ? -6.844 -34.75 -16.344 1 98.5 203 ARG A CA 1
ATOM 1607 C C . ARG A 1 203 ? -6.828 -33.625 -15.305 1 98.5 203 ARG A C 1
ATOM 1609 O O . ARG A 1 203 ? -7.871 -33.281 -14.742 1 98.5 203 ARG A O 1
ATOM 1616 N N . SER A 1 204 ? -5.668 -33.125 -14.961 1 98.75 204 SER A N 1
ATOM 1617 C CA . SER A 1 204 ? -5.508 -32.094 -13.953 1 98.75 204 SER A CA 1
ATOM 1618 C C . SER A 1 204 ? -6.262 -30.812 -14.344 1 98.75 204 SER A C 1
ATOM 1620 O O . SER A 1 204 ? -6.949 -30.219 -13.516 1 98.75 204 SER A O 1
ATOM 1622 N N . LEU A 1 205 ? -6.199 -30.438 -15.594 1 98.88 205 LEU A N 1
ATOM 1623 C CA . LEU A 1 205 ? -6.824 -29.188 -16.047 1 98.88 205 LEU A CA 1
ATOM 1624 C C . LEU A 1 205 ? -8.344 -29.328 -16.094 1 98.88 205 LEU A C 1
ATOM 1626 O O . LEU A 1 205 ? -9.062 -28.359 -15.875 1 98.88 205 LEU A O 1
ATOM 1630 N N . LYS A 1 206 ? -8.789 -30.5 -16.391 1 98.75 206 LYS A N 1
ATOM 1631 C CA . LYS A 1 206 ? -10.234 -30.719 -16.312 1 98.75 206 LYS A CA 1
ATOM 1632 C C . LYS A 1 206 ? -10.758 -30.453 -14.906 1 98.75 206 LYS A C 1
ATOM 1634 O O . LYS A 1 206 ? -11.781 -29.797 -14.727 1 98.75 206 LYS A O 1
ATOM 1639 N N . VAL A 1 207 ? -10.07 -30.969 -13.93 1 98.75 207 VAL A N 1
ATOM 1640 C CA . VAL A 1 207 ? -10.438 -30.781 -12.531 1 98.75 207 VAL A CA 1
ATOM 1641 C C . VAL A 1 207 ? -10.383 -29.297 -12.18 1 98.75 207 VAL A C 1
ATOM 1643 O O . VAL A 1 207 ? -11.289 -28.766 -11.531 1 98.75 207 VAL A O 1
ATOM 1646 N N . ILE A 1 208 ? -9.383 -28.641 -12.609 1 98.88 208 ILE A N 1
ATOM 1647 C CA . ILE A 1 208 ? -9.141 -27.234 -12.289 1 98.88 208 ILE A CA 1
ATOM 1648 C C . ILE A 1 208 ? -10.219 -26.359 -12.922 1 98.88 208 ILE A C 1
ATOM 1650 O O . ILE A 1 208 ? -10.812 -25.516 -12.258 1 98.88 208 ILE A O 1
ATOM 1654 N N . LEU A 1 209 ? -10.5 -26.562 -14.219 1 98.88 209 LEU A N 1
ATOM 1655 C CA . LEU A 1 209 ? -11.492 -25.734 -14.898 1 98.88 209 LEU A CA 1
ATOM 1656 C C . LEU A 1 209 ? -12.891 -25.984 -14.344 1 98.88 209 LEU A C 1
ATOM 1658 O O . LEU A 1 209 ? -13.695 -25.062 -14.219 1 98.88 209 LEU A O 1
ATOM 1662 N N . ASP A 1 210 ? -13.164 -27.234 -14 1 98.75 210 ASP A N 1
ATOM 1663 C CA . ASP A 1 210 ? -14.422 -27.547 -13.336 1 98.75 210 ASP A CA 1
ATOM 1664 C C . ASP A 1 210 ? -14.531 -26.828 -11.992 1 98.75 210 ASP A C 1
ATOM 1666 O O . ASP A 1 210 ? -15.562 -26.234 -11.68 1 98.75 210 ASP A O 1
ATOM 1670 N N . PHE A 1 211 ? -13.539 -26.906 -11.195 1 98.75 211 PHE A N 1
ATOM 1671 C CA . PHE A 1 211 ? -13.484 -26.219 -9.906 1 98.75 211 PHE A CA 1
ATOM 1672 C C . PHE A 1 211 ? -13.734 -24.719 -10.078 1 98.75 211 PHE A C 1
ATOM 1674 O O . PHE A 1 211 ? -14.453 -24.109 -9.281 1 98.75 211 PHE A O 1
ATOM 1681 N N . LEU A 1 212 ? -13.141 -24.125 -11.156 1 98.69 212 LEU A N 1
ATOM 1682 C CA . LEU A 1 212 ? -13.227 -22.688 -11.406 1 98.69 212 LEU A CA 1
ATOM 1683 C C . LEU A 1 212 ? -14.562 -22.328 -12.055 1 98.69 212 LEU A C 1
ATOM 1685 O O . LEU A 1 212 ? -14.914 -21.156 -12.156 1 98.69 212 LEU A O 1
ATOM 1689 N N . GLY A 1 213 ? -15.281 -23.234 -12.547 1 97.94 213 GLY A N 1
ATOM 1690 C CA . GLY A 1 213 ? -16.547 -23 -13.219 1 97.94 213 GLY A CA 1
ATOM 1691 C C . GLY A 1 213 ? -16.391 -22.438 -14.617 1 97.94 213 GLY A C 1
ATOM 1692 O O . GLY A 1 213 ? -17.172 -21.578 -15.047 1 97.94 213 GLY A O 1
ATOM 1693 N N . ILE A 1 214 ? -15.328 -22.859 -15.258 1 97.88 214 ILE A N 1
ATOM 1694 C CA . ILE A 1 214 ? -15 -22.391 -16.594 1 97.88 214 ILE A CA 1
ATOM 1695 C C . ILE A 1 214 ? -15.086 -23.562 -17.594 1 97.88 214 ILE A C 1
ATOM 1697 O O . ILE A 1 214 ? -14.656 -24.672 -17.281 1 97.88 214 ILE A O 1
ATOM 1701 N N . ALA A 1 215 ? -15.57 -23.297 -18.797 1 98.06 215 ALA A N 1
ATOM 1702 C CA . ALA A 1 215 ? -15.711 -24.328 -19.828 1 98.06 215 ALA A CA 1
ATOM 1703 C C . ALA A 1 215 ? -14.344 -24.812 -20.312 1 98.06 215 ALA A C 1
ATOM 1705 O O . ALA A 1 215 ? -13.391 -24.031 -20.359 1 98.06 215 ALA A O 1
ATOM 1706 N N . TRP A 1 216 ? -14.312 -26.047 -20.781 1 98.5 216 TRP A N 1
ATOM 1707 C CA . TRP A 1 216 ? -13.086 -26.641 -21.297 1 98.5 216 TRP A CA 1
ATOM 1708 C C . TRP A 1 216 ? -12.664 -25.953 -22.594 1 98.5 216 TRP A C 1
ATOM 1710 O O . TRP A 1 216 ? -13.508 -25.594 -23.422 1 98.5 216 TRP A O 1
ATOM 1720 N N . SER A 1 217 ? -11.453 -25.734 -22.797 1 98.31 217 SER A N 1
ATOM 1721 C CA . SER A 1 217 ? -10.812 -25.359 -24.047 1 98.31 217 SER A CA 1
ATOM 1722 C C . SER A 1 217 ? -9.5 -26.109 -24.25 1 98.31 217 SER A C 1
ATOM 1724 O O . SER A 1 217 ? -8.633 -26.094 -23.375 1 98.31 217 SER A O 1
ATOM 1726 N N . ASP A 1 218 ? -9.258 -26.703 -25.375 1 98.12 218 ASP A N 1
ATOM 1727 C CA . ASP A 1 218 ? -8.039 -27.453 -25.656 1 98.12 218 ASP A CA 1
ATOM 1728 C C . ASP A 1 218 ? -6.812 -26.547 -25.609 1 98.12 218 ASP A C 1
ATOM 1730 O O . ASP A 1 218 ? -5.684 -27.016 -25.453 1 98.12 218 ASP A O 1
ATOM 1734 N N . ALA A 1 219 ? -7.062 -25.25 -25.75 1 98.06 219 ALA A N 1
ATOM 1735 C CA . ALA A 1 219 ? -5.961 -24.297 -25.766 1 98.06 219 ALA A CA 1
ATOM 1736 C C . ALA A 1 219 ? -5.141 -24.391 -24.484 1 98.06 219 ALA A C 1
ATOM 1738 O O . ALA A 1 219 ? -3.934 -24.141 -24.484 1 98.06 219 ALA A O 1
ATOM 1739 N N . VAL A 1 220 ? -5.738 -24.812 -23.406 1 98.62 220 VAL A N 1
ATOM 1740 C CA . VAL A 1 220 ? -5.062 -24.828 -22.109 1 98.62 220 VAL A CA 1
ATOM 1741 C C . VAL A 1 220 ? -3.973 -25.906 -22.109 1 98.62 220 VAL A C 1
ATOM 1743 O O . VAL A 1 220 ? -3.07 -25.875 -21.281 1 98.62 220 VAL A O 1
ATOM 1746 N N . LEU A 1 221 ? -4.016 -26.891 -23.062 1 97.94 221 LEU A N 1
ATOM 1747 C CA . LEU A 1 221 ? -3.023 -27.953 -23.156 1 97.94 221 LEU A CA 1
ATOM 1748 C C . LEU A 1 221 ? -1.84 -27.516 -24.016 1 97.94 221 LEU A C 1
ATOM 1750 O O . LEU A 1 221 ? -0.803 -28.188 -24.031 1 97.94 221 LEU A O 1
ATOM 1754 N N . HIS A 1 222 ? -2.049 -26.328 -24.688 1 97.12 222 HIS A N 1
ATOM 1755 C CA . HIS A 1 222 ? -1.062 -25.891 -25.672 1 97.12 222 HIS A CA 1
ATOM 1756 C C . HIS A 1 222 ? -0.723 -24.422 -25.469 1 97.12 222 HIS A C 1
ATOM 1758 O O . HIS A 1 222 ? -0.771 -23.641 -26.422 1 97.12 222 HIS A O 1
ATOM 1764 N N . HIS A 1 223 ? -0.404 -24.094 -24.234 1 98.06 223 HIS A N 1
ATOM 1765 C CA . HIS A 1 223 ? -0.095 -22.703 -23.922 1 98.06 223 HIS A CA 1
ATOM 1766 C C . HIS A 1 223 ? 1.08 -22.203 -24.75 1 98.06 223 HIS A C 1
ATOM 1768 O O . HIS A 1 223 ? 1.124 -21.031 -25.125 1 98.06 223 HIS A O 1
ATOM 1774 N N . GLU A 1 224 ? 2.018 -23.047 -25.125 1 96.81 224 GLU A N 1
ATOM 1775 C CA . GLU A 1 224 ? 3.232 -22.672 -25.844 1 96.81 224 GLU A CA 1
ATOM 1776 C C . GLU A 1 224 ? 2.904 -22.109 -27.219 1 96.81 224 GLU A C 1
ATOM 1778 O O . GLU A 1 224 ? 3.654 -21.281 -27.75 1 96.81 224 GLU A O 1
ATOM 1783 N N . ASP A 1 225 ? 1.813 -22.484 -27.734 1 96.75 225 ASP A N 1
ATOM 1784 C CA . ASP A 1 225 ? 1.426 -22.062 -29.078 1 96.75 225 ASP A CA 1
ATOM 1785 C C . ASP A 1 225 ? 0.874 -20.625 -29.047 1 96.75 225 ASP A C 1
ATOM 1787 O O . ASP A 1 225 ? 0.738 -20 -30.094 1 96.75 225 ASP A O 1
ATOM 1791 N N . LEU A 1 226 ? 0.61 -20.172 -27.875 1 97.25 226 LEU A N 1
ATOM 1792 C CA . LEU A 1 226 ? -0.104 -18.906 -27.797 1 97.25 226 LEU A CA 1
ATOM 1793 C C . LEU A 1 226 ? 0.772 -17.828 -27.172 1 97.25 226 LEU A C 1
ATOM 1795 O O . LEU A 1 226 ? 0.312 -16.703 -26.938 1 97.25 226 LEU A O 1
ATOM 1799 N N . ILE A 1 227 ? 1.987 -18.141 -26.938 1 96.5 227 ILE A N 1
ATOM 1800 C CA . ILE A 1 227 ? 2.906 -17.203 -26.312 1 96.5 227 ILE A CA 1
ATOM 1801 C C . ILE A 1 227 ? 3.117 -16 -27.25 1 96.5 227 ILE A C 1
ATOM 1803 O O . ILE A 1 227 ? 3.455 -16.172 -28.422 1 96.5 227 ILE A O 1
ATOM 1807 N N . GLY A 1 228 ? 2.871 -14.828 -26.734 1 93.56 228 GLY A N 1
ATOM 1808 C CA . GLY A 1 228 ? 3.137 -13.602 -27.453 1 93.56 228 GLY A CA 1
ATOM 1809 C C . GLY A 1 228 ? 2.061 -13.266 -28.469 1 93.56 228 GLY A C 1
ATOM 1810 O O . GLY A 1 228 ? 2.182 -12.289 -29.219 1 93.56 228 GLY A O 1
ATOM 1811 N N . LYS A 1 229 ? 1.083 -14 -28.562 1 93.12 229 LYS A N 1
ATOM 1812 C CA . LYS A 1 229 ? -0.006 -13.75 -29.5 1 93.12 229 LYS A CA 1
ATOM 1813 C C . LYS A 1 229 ? -1.083 -12.875 -28.875 1 93.12 229 LYS A C 1
ATOM 1815 O O . LYS A 1 229 ? -1.258 -12.875 -27.656 1 93.12 229 LYS A O 1
ATOM 1820 N N . PRO A 1 230 ? -1.816 -12.133 -29.688 1 87.25 230 PRO A N 1
ATOM 1821 C CA . PRO A 1 230 ? -2.928 -11.352 -29.141 1 87.25 230 PRO A CA 1
ATOM 1822 C C . PRO A 1 230 ? -3.969 -12.219 -28.438 1 87.25 230 PRO A C 1
ATOM 1824 O O . PRO A 1 230 ? -4.438 -13.211 -29 1 87.25 230 PRO A O 1
ATOM 1827 N N . GLY A 1 231 ? -4.23 -11.852 -27.297 1 87.25 231 GLY A N 1
ATOM 1828 C CA . GLY A 1 231 ? -5.207 -12.609 -26.531 1 87.25 231 GLY A CA 1
ATOM 1829 C C . GLY A 1 231 ? -4.641 -13.891 -25.938 1 87.25 231 GLY A C 1
ATOM 1830 O O . GLY A 1 231 ? -5.363 -14.664 -25.312 1 87.25 231 GLY A O 1
ATOM 1831 N N . GLY A 1 232 ? -3.373 -14.047 -26.203 1 94.38 232 GLY A N 1
ATOM 1832 C CA . GLY A 1 232 ? -2.711 -15.25 -25.734 1 94.38 232 GLY A CA 1
ATOM 1833 C C . GLY A 1 232 ? -1.946 -15.047 -24.438 1 94.38 232 GLY A C 1
ATOM 1834 O O . GLY A 1 232 ? -2.445 -14.406 -23.516 1 94.38 232 GLY A O 1
ATOM 1835 N N . VAL A 1 233 ? -0.81 -15.664 -24.391 1 96.25 233 VAL A N 1
ATOM 1836 C CA . VAL A 1 233 ? -0.036 -15.711 -23.156 1 96.25 233 VAL A CA 1
ATOM 1837 C C . VAL A 1 233 ? 1.078 -14.664 -23.203 1 96.25 233 VAL A C 1
ATOM 1839 O O . VAL A 1 233 ? 1.936 -14.703 -24.078 1 96.25 233 VAL A O 1
ATOM 1842 N N . SER A 1 234 ? 1.026 -13.711 -22.281 1 95.75 234 SER A N 1
ATOM 1843 C CA . SER A 1 234 ? 2.104 -12.742 -22.125 1 95.75 234 SER A CA 1
ATOM 1844 C C . SER A 1 234 ? 3.092 -13.18 -21.062 1 95.75 234 SER A C 1
ATOM 1846 O O . SER A 1 234 ? 2.688 -13.609 -19.969 1 95.75 234 SER A O 1
ATOM 1848 N N . LEU A 1 235 ? 4.406 -13.117 -21.422 1 94.94 235 LEU A N 1
ATOM 1849 C CA . LEU A 1 235 ? 5.438 -13.492 -20.453 1 94.94 235 LEU A CA 1
ATOM 1850 C C . LEU A 1 235 ? 6.445 -12.367 -20.281 1 94.94 235 LEU A C 1
ATOM 1852 O O . LEU A 1 235 ? 6.703 -11.602 -21.203 1 94.94 235 LEU A O 1
ATOM 1856 N N . SER A 1 236 ? 6.906 -12.336 -19.062 1 92.38 236 SER A N 1
ATOM 1857 C CA . SER A 1 236 ? 7.996 -11.414 -18.766 1 92.38 236 SER A CA 1
ATOM 1858 C C . SER A 1 236 ? 9.352 -12.016 -19.125 1 92.38 236 SER A C 1
ATOM 1860 O O . SER A 1 236 ? 9.656 -13.141 -18.75 1 92.38 236 SER A O 1
ATOM 1862 N N . LYS A 1 237 ? 10.203 -11.156 -19.703 1 88.44 237 LYS A N 1
ATOM 1863 C CA . LYS A 1 237 ? 11.523 -11.625 -20.109 1 88.44 237 LYS A CA 1
ATOM 1864 C C . LYS A 1 237 ? 12.453 -11.758 -18.906 1 88.44 237 LYS A C 1
ATOM 1866 O O . LYS A 1 237 ? 13.469 -12.453 -18.984 1 88.44 237 LYS A O 1
ATOM 1871 N N . ILE A 1 238 ? 12.031 -11.148 -17.844 1 87.94 238 ILE A N 1
ATOM 1872 C CA . ILE A 1 238 ? 12.961 -11.148 -16.719 1 87.94 238 ILE A CA 1
ATOM 1873 C C . ILE A 1 238 ? 12.5 -12.148 -15.664 1 87.94 238 ILE A C 1
ATOM 1875 O O . ILE A 1 238 ? 13.203 -12.398 -14.68 1 87.94 238 ILE A O 1
ATOM 1879 N N . GLU A 1 239 ? 11.352 -12.695 -15.875 1 88.38 239 GLU A N 1
ATOM 1880 C CA . GLU A 1 239 ? 10.922 -13.766 -14.984 1 88.38 239 GLU A CA 1
ATOM 1881 C C . GLU A 1 239 ? 11.734 -15.039 -15.211 1 88.38 239 GLU A C 1
ATOM 1883 O O . GLU A 1 239 ? 11.914 -15.477 -16.344 1 88.38 239 GLU A O 1
ATOM 1888 N N . ARG A 1 240 ? 12.164 -15.672 -14.172 1 89.81 240 ARG A N 1
ATOM 1889 C CA . ARG A 1 240 ? 13.148 -16.75 -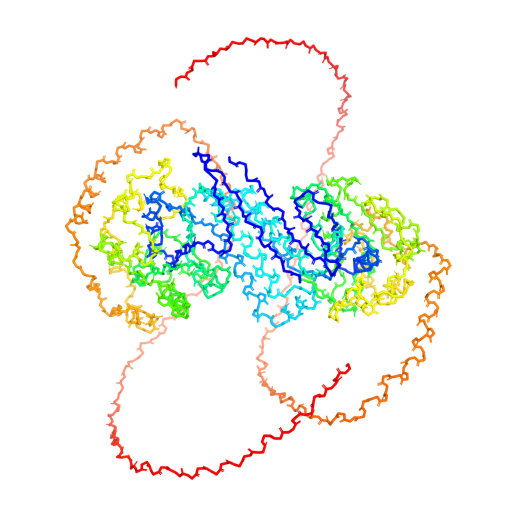14.234 1 89.81 240 ARG A CA 1
ATOM 1890 C C . ARG A 1 240 ? 12.531 -18.016 -14.805 1 89.81 240 ARG A C 1
ATOM 1892 O O . ARG A 1 240 ? 13.25 -18.922 -15.258 1 89.81 240 ARG A O 1
ATOM 1899 N N . SER A 1 241 ? 11.234 -18.125 -14.789 1 93.88 241 SER A N 1
ATOM 1900 C CA . SER A 1 241 ? 10.562 -19.328 -15.258 1 93.88 241 SER A CA 1
ATOM 1901 C C . SER A 1 241 ? 10.203 -19.219 -16.734 1 93.88 241 SER A C 1
ATOM 1903 O O . SER A 1 241 ? 9.742 -20.188 -17.344 1 93.88 241 SER A O 1
ATOM 1905 N N . THR A 1 242 ? 10.461 -18.094 -17.328 1 94.44 242 THR A N 1
ATOM 1906 C CA . THR A 1 242 ? 10.008 -17.828 -18.688 1 94.44 242 THR A CA 1
ATOM 1907 C C . THR A 1 242 ? 10.648 -18.797 -19.672 1 94.44 242 THR A C 1
ATOM 1909 O O . THR A 1 242 ? 9.961 -19.344 -20.531 1 94.44 242 THR A O 1
ATOM 1912 N N . ASP A 1 243 ? 11.922 -19.078 -19.562 1 94.12 243 ASP A N 1
ATOM 1913 C CA . ASP A 1 243 ? 12.633 -19.922 -20.516 1 94.12 243 ASP A CA 1
ATOM 1914 C C . ASP A 1 243 ? 12.156 -21.375 -20.406 1 94.12 243 ASP A C 1
ATOM 1916 O O . ASP A 1 243 ? 12.391 -22.172 -21.328 1 94.12 243 ASP A O 1
ATOM 1920 N N . GLN A 1 244 ? 11.516 -21.75 -19.391 1 94.81 244 GLN A N 1
ATOM 1921 C CA . GLN A 1 244 ? 10.977 -23.094 -19.219 1 94.81 244 GLN A CA 1
ATOM 1922 C C . GLN A 1 244 ? 9.523 -23.172 -19.688 1 94.81 244 GLN A C 1
ATOM 1924 O O . GLN A 1 244 ? 9.133 -24.141 -20.344 1 94.81 244 GLN A O 1
ATOM 1929 N N . VAL A 1 245 ? 8.773 -22.141 -19.422 1 96.31 245 VAL A N 1
ATOM 1930 C CA . VAL A 1 245 ? 7.328 -22.141 -19.641 1 96.31 245 VAL A CA 1
ATOM 1931 C C . VAL A 1 245 ? 7.027 -21.953 -21.125 1 96.31 245 VAL A C 1
ATOM 1933 O O . VAL A 1 245 ? 5.938 -22.297 -21.594 1 96.31 245 VAL A O 1
ATOM 1936 N N . ILE A 1 246 ? 7.941 -21.438 -21.844 1 96.06 246 ILE A N 1
ATOM 1937 C CA . ILE A 1 246 ? 7.719 -21.25 -23.266 1 96.06 246 ILE A CA 1
ATOM 1938 C C . ILE A 1 246 ? 7.664 -22.594 -23.969 1 96.06 246 ILE A C 1
ATOM 1940 O O . ILE A 1 246 ? 7.215 -22.688 -25.125 1 96.06 246 ILE A O 1
ATOM 1944 N N . LYS A 1 247 ? 8.203 -23.656 -23.375 1 95.69 247 LYS A N 1
ATOM 1945 C CA . LYS A 1 247 ? 8.203 -25.016 -23.906 1 95.69 247 LYS A CA 1
ATOM 1946 C C . LYS A 1 2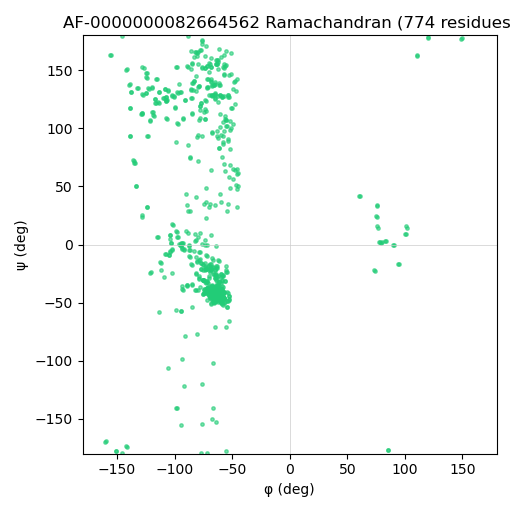47 ? 6.91 -25.734 -23.547 1 95.69 247 LYS A C 1
ATOM 1948 O O . LYS A 1 247 ? 6.23 -25.375 -22.594 1 95.69 247 LYS A O 1
ATOM 1953 N N . PRO A 1 248 ? 6.594 -26.734 -24.375 1 96.62 248 PRO A N 1
ATOM 1954 C CA . PRO A 1 248 ? 5.461 -27.578 -23.953 1 96.62 248 PRO A CA 1
ATOM 1955 C C . PRO A 1 248 ? 5.711 -28.297 -22.641 1 96.62 248 PRO A C 1
ATOM 1957 O O . PRO A 1 248 ? 6.863 -28.438 -22.219 1 96.62 248 PRO A O 1
ATOM 1960 N N . VAL A 1 249 ? 4.668 -28.703 -21.984 1 97.31 249 VAL A N 1
ATOM 1961 C CA . VAL A 1 249 ? 4.77 -29.406 -20.719 1 97.31 249 VAL A CA 1
ATOM 1962 C C . VAL A 1 249 ? 5.699 -30.609 -20.875 1 97.31 249 VAL A C 1
ATOM 1964 O O . VAL A 1 249 ? 5.57 -31.391 -21.828 1 97.31 249 VAL A O 1
ATOM 1967 N N . ASN A 1 250 ? 6.66 -30.75 -20.031 1 96 250 ASN A N 1
ATOM 1968 C CA . ASN A 1 250 ? 7.648 -31.828 -20.109 1 96 250 ASN A CA 1
ATOM 1969 C C . ASN A 1 250 ? 8.078 -32.281 -18.719 1 96 250 ASN A C 1
ATOM 1971 O O . ASN A 1 250 ? 7.641 -31.734 -17.703 1 96 250 ASN A O 1
ATOM 1975 N N . LEU A 1 251 ? 8.953 -33.25 -18.656 1 95.38 251 LEU A N 1
ATOM 1976 C CA . LEU A 1 251 ? 9.281 -33.938 -17.406 1 95.38 251 LEU A CA 1
ATOM 1977 C C . LEU A 1 251 ? 10.609 -33.469 -16.844 1 95.38 251 LEU A C 1
ATOM 1979 O O . LEU A 1 251 ? 11.031 -33.875 -15.773 1 95.38 251 LEU A O 1
ATOM 1983 N N . GLU A 1 252 ? 11.289 -32.562 -17.422 1 91.31 252 GLU A N 1
ATOM 1984 C CA . GLU A 1 252 ? 12.688 -32.219 -17.172 1 91.31 252 GLU A CA 1
ATOM 1985 C C . GLU A 1 252 ? 12.891 -31.75 -15.727 1 91.31 252 GLU A C 1
ATOM 1987 O O . GLU A 1 252 ? 13.891 -32.094 -15.094 1 91.31 252 GLU A O 1
ATOM 1992 N N . ALA A 1 253 ? 11.961 -31.078 -15.227 1 93.5 253 ALA A N 1
ATOM 1993 C CA . ALA A 1 253 ? 12.172 -30.391 -13.961 1 93.5 253 ALA A CA 1
ATOM 1994 C C . ALA A 1 253 ? 11.711 -31.25 -12.781 1 93.5 253 ALA A C 1
ATOM 1996 O O . ALA A 1 253 ? 11.93 -30.891 -11.625 1 93.5 253 ALA A O 1
ATOM 1997 N N . LEU A 1 254 ? 11.156 -32.375 -12.93 1 94.69 254 LEU A N 1
ATOM 1998 C CA . LEU A 1 254 ? 10.516 -33.156 -11.875 1 94.69 254 LEU A CA 1
ATOM 1999 C C . LEU A 1 254 ? 11.547 -33.688 -10.875 1 94.69 254 LEU A C 1
ATOM 2001 O O . LEU A 1 254 ? 11.359 -33.562 -9.664 1 94.69 254 LEU A O 1
ATOM 2005 N N . SER A 1 255 ? 12.711 -34.219 -11.352 1 90.94 255 SER A N 1
ATOM 2006 C CA . SER A 1 255 ? 13.609 -34.906 -10.445 1 90.94 255 SER A CA 1
ATOM 2007 C C . SER A 1 255 ? 15.031 -34.375 -10.555 1 90.94 255 SER A C 1
ATOM 2009 O O . SER A 1 255 ? 15.992 -35.062 -10.211 1 90.94 255 SER A O 1
ATOM 2011 N N . LYS A 1 256 ? 15.164 -33.156 -10.984 1 95 256 LYS A N 1
ATOM 2012 C CA . LYS A 1 256 ? 16.484 -32.562 -11.156 1 95 256 LYS A CA 1
ATOM 2013 C C . LYS A 1 256 ? 17.203 -32.406 -9.82 1 95 256 LYS A C 1
ATOM 2015 O O . LYS A 1 256 ? 18.422 -32.281 -9.766 1 95 256 LYS A O 1
ATOM 2020 N N . TRP A 1 257 ? 16.469 -32.375 -8.766 1 97.12 257 TRP A N 1
ATOM 2021 C CA . TRP A 1 257 ? 17.016 -32.125 -7.43 1 97.12 257 TRP A CA 1
ATOM 2022 C C . TRP A 1 257 ? 17.75 -33.375 -6.91 1 97.12 257 TRP A C 1
ATOM 2024 O O . TRP A 1 257 ? 18.562 -33.25 -5.988 1 97.12 257 TRP A O 1
ATOM 2034 N N . THR A 1 258 ? 17.438 -34.531 -7.441 1 95.75 258 THR A N 1
ATOM 2035 C CA . THR A 1 258 ? 17.984 -35.812 -6.934 1 95.75 258 THR A CA 1
ATOM 2036 C C . THR A 1 258 ? 19.5 -35.812 -7.059 1 95.75 258 THR A C 1
ATOM 2038 O O . THR A 1 258 ? 20.047 -35.562 -8.125 1 95.75 258 THR A O 1
ATOM 2041 N N . GLY A 1 259 ? 20.141 -36.125 -5.965 1 95.5 259 GLY A N 1
ATOM 2042 C CA . GLY A 1 259 ? 21.594 -36.25 -5.949 1 95.5 259 GLY A CA 1
ATOM 2043 C C . GLY A 1 259 ? 22.297 -34.938 -5.633 1 95.5 259 GLY A C 1
ATOM 2044 O O . GLY A 1 259 ? 23.516 -34.906 -5.496 1 95.5 259 GLY A O 1
ATOM 2045 N N . HIS A 1 260 ? 21.609 -33.875 -5.422 1 97 260 HIS A N 1
ATOM 2046 C CA . HIS A 1 260 ? 22.266 -32.562 -5.273 1 97 260 HIS A CA 1
ATOM 2047 C C . HIS A 1 260 ? 22.125 -32.062 -3.848 1 97 260 HIS A C 1
ATOM 2049 O O . HIS A 1 260 ? 22.812 -31.109 -3.459 1 97 260 HIS A O 1
ATOM 2055 N N . ILE A 1 261 ? 21.312 -32.531 -3.043 1 97.62 261 ILE A N 1
ATOM 2056 C CA . ILE A 1 261 ? 21.078 -32.094 -1.679 1 97.62 261 ILE A CA 1
ATOM 2057 C C . ILE A 1 261 ? 22.109 -32.688 -0.74 1 97.62 261 ILE A C 1
ATOM 2059 O O . ILE A 1 261 ? 22.359 -33.906 -0.776 1 97.62 261 ILE A O 1
ATOM 2063 N N . PRO A 1 262 ? 22.688 -31.828 0.095 1 97.88 262 PRO A N 1
ATOM 2064 C CA . PRO A 1 262 ? 23.703 -32.344 1.012 1 97.88 262 PRO A CA 1
ATOM 2065 C C . PRO A 1 262 ? 23.188 -33.469 1.906 1 97.88 262 PRO A C 1
ATOM 2067 O O . PRO A 1 262 ? 22.031 -33.438 2.334 1 97.88 262 PRO A O 1
ATOM 2070 N N . GLY A 1 263 ? 24.141 -34.438 2.217 1 97.25 263 GLY A N 1
ATOM 2071 C CA . GLY A 1 263 ? 23.781 -35.625 2.971 1 97.25 263 GLY A CA 1
ATOM 2072 C C . GLY A 1 263 ? 23.188 -35.312 4.332 1 97.25 263 GLY A C 1
ATOM 2073 O O . GLY A 1 263 ? 22.266 -36 4.781 1 97.25 263 GLY A O 1
ATOM 2074 N N . ASP A 1 264 ? 23.734 -34.406 4.961 1 97.44 264 ASP A N 1
ATOM 2075 C CA . ASP A 1 264 ? 23.219 -34.062 6.285 1 97.44 264 ASP A CA 1
ATOM 2076 C C . ASP A 1 264 ? 21.797 -33.531 6.195 1 97.44 264 ASP A C 1
ATOM 2078 O O . ASP A 1 264 ? 20.969 -33.781 7.066 1 97.44 264 ASP A O 1
ATOM 2082 N N . VAL A 1 265 ? 21.547 -32.719 5.188 1 98.38 265 VAL A N 1
ATOM 2083 C CA . VAL A 1 265 ? 20.203 -32.188 4.965 1 98.38 265 VAL A CA 1
ATOM 2084 C C . VAL A 1 265 ? 19.234 -33.312 4.641 1 98.38 265 VAL A C 1
ATOM 2086 O O . VAL A 1 265 ? 18.109 -33.344 5.137 1 98.38 265 VAL A O 1
ATOM 2089 N N . LEU A 1 266 ? 19.703 -34.25 3.842 1 97.38 266 LEU A N 1
ATOM 2090 C CA . LEU A 1 266 ? 18.891 -35.406 3.49 1 97.38 266 LEU A CA 1
ATOM 2091 C C . LEU A 1 266 ? 18.531 -36.219 4.734 1 97.38 266 LEU A C 1
ATOM 2093 O O . LEU A 1 266 ? 17.375 -36.656 4.875 1 97.38 266 LEU A O 1
ATOM 2097 N N . ARG A 1 267 ? 19.484 -36.375 5.578 1 97 267 ARG A N 1
ATOM 2098 C CA . ARG A 1 267 ? 19.266 -37.125 6.801 1 97 267 ARG A CA 1
ATOM 2099 C C . ARG A 1 267 ? 18.234 -36.469 7.699 1 97 267 ARG A C 1
ATOM 2101 O O . ARG A 1 267 ? 17.422 -37.125 8.344 1 97 267 ARG A O 1
ATOM 2108 N N . ASP A 1 268 ? 18.25 -35.156 7.688 1 98.12 268 ASP A N 1
ATOM 2109 C CA . ASP A 1 268 ? 17.406 -34.375 8.586 1 98.12 268 ASP A CA 1
ATOM 2110 C C . ASP A 1 268 ? 16.125 -33.906 7.875 1 98.12 268 ASP A C 1
ATOM 2112 O O . ASP A 1 268 ? 15.391 -33.062 8.398 1 98.12 268 ASP A O 1
ATOM 2116 N N . MET A 1 269 ? 15.859 -34.375 6.77 1 98.38 269 MET A N 1
ATOM 2117 C CA . MET A 1 269 ? 14.852 -33.812 5.871 1 98.38 269 MET A CA 1
ATOM 2118 C C . MET A 1 269 ? 13.492 -33.75 6.551 1 98.38 269 MET A C 1
ATOM 2120 O O . MET A 1 269 ? 12.82 -32.719 6.52 1 98.38 269 MET A O 1
ATOM 2124 N N . ALA A 1 270 ? 13.07 -34.812 7.215 1 98.31 270 ALA A N 1
ATOM 2125 C CA . ALA A 1 270 ? 11.75 -34.875 7.84 1 98.31 270 ALA A CA 1
ATOM 2126 C C . ALA A 1 270 ? 11.609 -33.812 8.945 1 98.31 270 ALA A C 1
ATOM 2128 O O . ALA A 1 270 ? 10.516 -33.312 9.18 1 98.31 270 ALA A O 1
ATOM 2129 N N . GLN A 1 271 ? 12.656 -33.469 9.617 1 98.38 271 GLN A N 1
ATOM 2130 C CA . GLN A 1 271 ? 12.656 -32.469 10.68 1 98.38 271 GLN A CA 1
ATOM 2131 C C . GLN A 1 271 ? 12.719 -31.062 10.117 1 98.38 271 GLN A C 1
ATOM 2133 O O . GLN A 1 271 ? 12.078 -30.141 10.641 1 98.38 271 GLN A O 1
ATOM 2138 N N . ILE A 1 272 ? 13.5 -30.906 9.086 1 98.69 272 ILE A N 1
ATOM 2139 C CA . ILE A 1 272 ? 13.695 -29.609 8.445 1 98.69 272 ILE A CA 1
ATOM 2140 C C . ILE A 1 272 ? 12.398 -29.172 7.758 1 98.69 272 ILE A C 1
ATOM 2142 O O . ILE A 1 272 ? 12.008 -28.016 7.844 1 98.69 272 ILE A O 1
ATOM 2146 N N . ALA A 1 273 ? 11.727 -30.078 7.109 1 98.81 273 ALA A N 1
ATOM 2147 C CA . ALA A 1 273 ? 10.57 -29.781 6.277 1 98.81 273 ALA A CA 1
ATOM 2148 C C . ALA A 1 273 ? 9.438 -30.781 6.523 1 98.81 273 ALA A C 1
ATOM 2150 O O . ALA A 1 273 ? 9.086 -31.562 5.633 1 98.81 273 ALA A O 1
ATOM 2151 N N . PRO A 1 274 ? 8.812 -30.672 7.641 1 98.88 274 PRO A N 1
ATOM 2152 C CA . PRO A 1 274 ? 7.746 -31.609 7.973 1 98.88 274 PRO A CA 1
ATOM 2153 C C . PRO A 1 274 ? 6.559 -31.516 7.02 1 98.88 274 PRO A C 1
ATOM 2155 O O . PRO A 1 274 ? 5.777 -32.469 6.906 1 98.88 274 PRO A O 1
ATOM 2158 N N . MET A 1 275 ? 6.41 -30.438 6.277 1 98.88 275 MET A N 1
ATOM 2159 C CA . MET A 1 275 ? 5.305 -30.281 5.336 1 98.88 275 MET A CA 1
ATOM 2160 C C . MET A 1 275 ? 5.43 -31.25 4.172 1 98.88 275 MET A C 1
ATOM 2162 O O . MET A 1 275 ? 4.449 -31.547 3.488 1 98.88 275 MET A O 1
ATOM 2166 N N . LEU A 1 276 ? 6.66 -31.75 3.914 1 98.69 276 LEU A N 1
ATOM 2167 C CA . LEU A 1 276 ? 6.793 -32.781 2.887 1 98.69 276 LEU A CA 1
ATOM 2168 C C . LEU A 1 276 ? 5.863 -33.969 3.166 1 98.69 276 LEU A C 1
ATOM 2170 O O . LEU A 1 276 ? 4.996 -34.281 2.348 1 98.69 276 LEU A O 1
ATOM 2174 N N . ALA A 1 277 ? 5.969 -34.469 4.297 1 98.31 277 ALA A N 1
ATOM 2175 C CA . ALA A 1 277 ? 5.137 -35.594 4.672 1 98.31 277 ALA A CA 1
ATOM 2176 C C . ALA A 1 277 ? 3.66 -35.219 4.691 1 98.31 277 ALA A C 1
ATOM 2178 O O . ALA A 1 277 ? 2.812 -36 4.223 1 98.31 277 ALA A O 1
ATOM 2179 N N . ARG A 1 278 ? 3.355 -34.062 5.246 1 98.44 278 ARG A N 1
ATOM 2180 C CA . ARG A 1 278 ? 1.971 -33.594 5.34 1 98.44 278 ARG A CA 1
ATOM 2181 C C . ARG A 1 278 ? 1.343 -33.469 3.957 1 98.44 278 ARG A C 1
ATOM 2183 O O . ARG A 1 278 ? 0.145 -33.719 3.787 1 98.44 278 ARG A O 1
ATOM 2190 N N . LEU A 1 279 ? 2.119 -33.125 2.977 1 98.5 279 LEU A N 1
ATOM 2191 C CA . LEU A 1 279 ? 1.613 -32.875 1.631 1 98.5 279 LEU A CA 1
ATOM 2192 C C . LEU A 1 279 ? 1.698 -34.156 0.78 1 98.5 279 LEU A C 1
ATOM 2194 O O . LEU A 1 279 ? 1.409 -34.125 -0.418 1 98.5 279 LEU A O 1
ATOM 2198 N N . GLY A 1 280 ? 2.186 -35.25 1.416 1 97.62 280 GLY A N 1
ATOM 2199 C CA . GLY A 1 280 ? 2.129 -36.531 0.742 1 97.62 280 GLY A CA 1
ATOM 2200 C C . GLY A 1 280 ? 3.449 -36.938 0.113 1 97.62 280 GLY A C 1
ATOM 2201 O O . GLY A 1 280 ? 3.514 -37.906 -0.629 1 97.62 280 GLY A O 1
ATOM 2202 N N . TYR A 1 281 ? 4.461 -36.188 0.42 1 97.69 281 TYR A N 1
ATOM 2203 C CA . TYR A 1 281 ? 5.785 -36.562 -0.064 1 97.69 281 TYR A CA 1
ATOM 2204 C C . TYR A 1 281 ? 6.566 -37.312 1 1 97.69 281 TYR A C 1
ATOM 2206 O O . TYR A 1 281 ? 6.605 -36.906 2.162 1 97.69 281 TYR A O 1
ATOM 2214 N N . ASP A 1 282 ? 7.145 -38.469 0.538 1 97.12 282 ASP A N 1
ATOM 2215 C CA . ASP A 1 282 ? 8.031 -39.188 1.455 1 97.12 282 ASP A CA 1
ATOM 2216 C C . ASP A 1 282 ? 9.367 -38.469 1.608 1 97.12 282 ASP A C 1
ATOM 2218 O O . ASP A 1 282 ? 10.164 -38.406 0.671 1 97.12 282 ASP A O 1
ATOM 2222 N N . PRO A 1 283 ? 9.664 -37.969 2.771 1 96.94 283 PRO A N 1
ATOM 2223 C CA . PRO A 1 283 ? 10.891 -37.188 2.941 1 96.94 283 PRO A CA 1
ATOM 2224 C C . PRO A 1 283 ? 12.148 -38 2.766 1 96.94 283 PRO A C 1
ATOM 2226 O O . PRO A 1 283 ? 13.242 -37.469 2.607 1 96.94 283 PRO A O 1
ATOM 2229 N N . TYR A 1 284 ? 12.031 -39.344 2.758 1 94.62 284 TYR A N 1
ATOM 2230 C CA . TYR A 1 284 ? 13.211 -40.188 2.709 1 94.62 284 TYR A CA 1
ATOM 2231 C C . TYR A 1 284 ? 13.359 -40.844 1.34 1 94.62 284 TYR A C 1
ATOM 2233 O O . TYR A 1 284 ? 14.375 -41.469 1.058 1 94.62 284 TYR A O 1
ATOM 2241 N N . ALA A 1 285 ? 12.391 -40.688 0.548 1 94.12 285 ALA A N 1
ATOM 2242 C CA . ALA A 1 285 ? 12.477 -41.219 -0.809 1 94.12 285 ALA A CA 1
ATOM 2243 C C . ALA A 1 285 ? 13.312 -40.312 -1.705 1 94.12 285 ALA A C 1
ATOM 2245 O O . ALA A 1 285 ? 13.148 -39.094 -1.681 1 94.12 285 ALA A O 1
ATOM 2246 N N . ASN A 1 286 ? 14.188 -40.938 -2.5 1 91.31 286 ASN A N 1
ATOM 2247 C CA . ASN A 1 286 ? 15.109 -40.156 -3.314 1 91.31 286 ASN A CA 1
ATOM 2248 C C . ASN A 1 286 ? 15.25 -40.75 -4.719 1 91.31 286 ASN A C 1
ATOM 2250 O O . ASN A 1 286 ? 16.188 -41.469 -4.992 1 91.31 286 ASN A O 1
ATOM 2254 N N . PRO A 1 287 ? 14.469 -40.312 -5.789 1 88.44 287 PRO A N 1
ATOM 2255 C CA . PRO A 1 287 ? 13.289 -39.469 -5.605 1 88.44 287 PRO A CA 1
ATOM 2256 C C . PRO A 1 287 ? 12.047 -40.281 -5.219 1 88.44 287 PRO A C 1
ATOM 2258 O O . PRO A 1 287 ? 12.055 -41.5 -5.285 1 88.44 287 PRO A O 1
ATOM 2261 N N . PRO A 1 288 ? 11.102 -39.594 -4.777 1 91.19 288 PRO A N 1
ATOM 2262 C CA . PRO A 1 288 ? 9.828 -40.281 -4.617 1 91.19 288 PRO A CA 1
ATOM 2263 C C . PRO A 1 288 ? 9.188 -40.656 -5.953 1 91.19 288 PRO A C 1
ATOM 2265 O O . PRO A 1 288 ? 9.609 -40.156 -7.004 1 91.19 288 PRO A O 1
ATOM 2268 N N . ASN A 1 289 ? 8.391 -41.625 -5.949 1 92.81 289 ASN A N 1
ATOM 2269 C CA . ASN A 1 289 ? 7.613 -41.938 -7.145 1 92.81 289 ASN A CA 1
ATOM 2270 C C . ASN A 1 289 ? 6.496 -40.938 -7.379 1 92.81 289 ASN A C 1
ATOM 2272 O O . ASN A 1 289 ? 5.465 -40.969 -6.703 1 92.81 289 ASN A O 1
ATOM 2276 N N . TYR A 1 290 ? 6.695 -40.125 -8.383 1 95.19 290 TYR A N 1
ATOM 2277 C CA . TYR A 1 290 ? 5.711 -39.062 -8.648 1 95.19 290 TYR A CA 1
ATOM 2278 C C . TYR A 1 290 ? 4.574 -39.594 -9.516 1 95.19 290 TYR A C 1
ATOM 2280 O O . TYR A 1 290 ? 3.518 -38.969 -9.609 1 95.19 290 TYR A O 1
ATOM 2288 N N . GLY A 1 291 ? 4.77 -40.688 -10.148 1 94.88 291 GLY A N 1
ATOM 2289 C CA . GLY A 1 291 ? 3.771 -41.25 -11.039 1 94.88 291 GLY A CA 1
ATOM 2290 C C . GLY A 1 291 ? 4.266 -41.406 -12.469 1 94.88 291 GLY A C 1
ATOM 2291 O O . GLY A 1 291 ? 5.426 -41.125 -12.766 1 94.88 291 GLY A O 1
ATOM 2292 N N . ASN A 1 292 ? 3.375 -42 -13.391 1 96.31 292 ASN A N 1
ATOM 2293 C CA . ASN A 1 292 ? 3.701 -42.25 -14.789 1 96.31 292 ASN A CA 1
ATOM 2294 C C . ASN A 1 292 ? 3.09 -41.188 -15.695 1 96.31 292 ASN A C 1
ATOM 2296 O O . ASN A 1 292 ? 1.888 -40.906 -15.633 1 96.31 292 ASN A O 1
ATOM 2300 N N . PRO A 1 293 ? 3.928 -40.625 -16.484 1 96.94 293 PRO A N 1
ATOM 2301 C CA . PRO A 1 293 ? 3.447 -39.531 -17.328 1 96.94 293 PRO A CA 1
ATOM 2302 C C . PRO A 1 293 ? 2.529 -40.031 -18.453 1 96.94 293 PRO A C 1
ATOM 2304 O O . PRO A 1 293 ? 2.654 -41.188 -18.906 1 96.94 293 PRO A O 1
ATOM 2307 N N . ASP A 1 294 ? 1.661 -39.219 -18.922 1 96.94 294 ASP A N 1
ATOM 2308 C CA . ASP A 1 294 ? 0.904 -39.438 -20.156 1 96.94 294 ASP A CA 1
ATOM 2309 C C . ASP A 1 294 ? 1.831 -39.5 -21.359 1 96.94 294 ASP A C 1
ATOM 2311 O O . ASP A 1 294 ? 2.898 -38.875 -21.375 1 96.94 294 ASP A O 1
ATOM 2315 N N . PRO A 1 295 ? 1.41 -40.156 -22.391 1 94.44 295 PRO A N 1
ATOM 2316 C CA . PRO A 1 295 ? 2.25 -40.312 -23.578 1 94.44 295 PRO A CA 1
ATOM 2317 C C . PRO A 1 295 ? 2.605 -38.969 -24.203 1 94.44 295 PRO A C 1
ATOM 2319 O O . PRO A 1 295 ? 3.73 -38.781 -24.672 1 94.44 295 PRO A O 1
ATOM 2322 N N . ILE A 1 296 ? 1.736 -38.094 -24.219 1 92.81 296 ILE A N 1
ATOM 2323 C CA . ILE A 1 296 ? 1.968 -36.812 -24.859 1 92.81 296 ILE A CA 1
ATOM 2324 C C . ILE A 1 296 ? 3.115 -36.062 -24.156 1 92.81 296 ILE A C 1
ATOM 2326 O O . ILE A 1 296 ? 3.893 -35.375 -24.797 1 92.81 296 ILE A O 1
ATOM 2330 N N . VAL A 1 297 ? 3.211 -36.188 -22.891 1 95.19 297 VAL A N 1
ATOM 2331 C CA . VAL A 1 297 ? 4.246 -35.531 -22.109 1 95.19 297 VAL A CA 1
ATOM 2332 C C . VAL A 1 297 ? 5.605 -36.156 -22.391 1 95.19 297 VAL A C 1
ATOM 2334 O O . VAL A 1 297 ? 6.617 -35.469 -22.484 1 95.19 297 VAL A O 1
ATOM 2337 N N . ILE A 1 298 ? 5.594 -37.469 -22.547 1 93.94 298 ILE A N 1
ATOM 2338 C CA . ILE A 1 298 ? 6.809 -38.188 -22.922 1 93.94 298 ILE A CA 1
ATOM 2339 C C . ILE A 1 298 ? 7.316 -37.688 -24.266 1 93.94 298 ILE A C 1
ATOM 2341 O O . ILE A 1 298 ? 8.508 -37.406 -24.422 1 93.94 298 ILE A O 1
ATOM 2345 N N . ASN A 1 299 ? 6.391 -37.562 -25.156 1 91.12 299 ASN A N 1
ATOM 2346 C CA . ASN A 1 299 ? 6.734 -37.094 -26.5 1 91.12 299 ASN A CA 1
ATOM 2347 C C . ASN A 1 299 ? 7.285 -35.656 -26.453 1 91.12 299 ASN A C 1
ATOM 2349 O O . ASN A 1 299 ? 8.258 -35.344 -27.141 1 91.12 299 ASN A O 1
ATOM 2353 N N . ASN A 1 300 ? 6.637 -34.812 -25.688 1 91.25 300 ASN A N 1
ATOM 2354 C CA . ASN A 1 300 ? 7.105 -33.438 -25.531 1 91.25 300 ASN A CA 1
ATOM 2355 C C . ASN A 1 300 ? 8.531 -33.375 -24.984 1 91.25 300 ASN A C 1
ATOM 2357 O O . ASN A 1 300 ? 9.32 -32.531 -25.359 1 91.25 300 ASN A O 1
ATOM 2361 N N . THR A 1 301 ? 8.781 -34.188 -24.078 1 90.19 301 THR A N 1
ATOM 2362 C CA . THR A 1 301 ? 10.078 -34.25 -23.406 1 90.19 301 THR A CA 1
ATOM 2363 C C . THR A 1 301 ? 11.172 -34.656 -24.375 1 90.19 301 THR A C 1
ATOM 2365 O O . THR A 1 301 ? 12.266 -34.062 -24.375 1 90.19 301 THR A O 1
ATOM 2368 N N . HIS A 1 302 ? 10.891 -35.562 -25.25 1 86.06 302 HIS A N 1
ATOM 2369 C CA . HIS A 1 302 ? 11.852 -36.062 -26.234 1 86.06 302 HIS A CA 1
ATOM 2370 C C . HIS A 1 302 ? 12.094 -35.031 -27.328 1 86.06 302 HIS A C 1
ATOM 2372 O O . HIS A 1 302 ? 13.219 -34.875 -27.797 1 86.06 302 HIS A O 1
ATOM 2378 N N . ARG A 1 303 ? 11.07 -34.375 -27.766 1 77.25 303 ARG A N 1
ATOM 2379 C CA . ARG A 1 303 ? 11.18 -33.344 -28.812 1 77.25 303 ARG A CA 1
ATOM 2380 C C . ARG A 1 303 ? 12.023 -32.156 -28.344 1 77.25 303 ARG A C 1
ATOM 2382 O O . ARG A 1 303 ? 12.719 -31.547 -29.141 1 77.25 303 ARG A O 1
ATOM 2389 N N . GLY A 1 304 ? 11.828 -31.719 -27.156 1 63.03 304 GLY A N 1
ATOM 2390 C CA . GLY A 1 304 ? 12.617 -30.641 -26.594 1 63.03 304 GLY A CA 1
ATOM 2391 C C . GLY A 1 304 ? 14.102 -30.938 -26.562 1 63.03 304 GLY A C 1
ATOM 2392 O O . GLY A 1 304 ? 14.93 -30.047 -26.766 1 63.03 304 GLY A O 1
ATOM 2393 N N . PHE A 1 305 ? 14.484 -32.219 -26.312 1 54.66 305 PHE A N 1
ATOM 2394 C CA . PHE A 1 305 ? 15.875 -32.656 -26.344 1 54.66 305 PHE A CA 1
ATOM 2395 C C . PHE A 1 305 ? 16.406 -32.656 -27.781 1 54.66 305 PHE A C 1
ATOM 2397 O O . PHE A 1 305 ? 17.562 -32.344 -28.016 1 54.66 305 PHE A O 1
ATOM 2404 N N . ALA A 1 306 ? 15.617 -32.812 -28.703 1 47.19 306 ALA A N 1
ATOM 2405 C CA . ALA A 1 306 ? 16.047 -32.812 -30.109 1 47.19 306 ALA A CA 1
ATOM 2406 C C . ALA A 1 306 ? 16.25 -31.391 -30.625 1 47.19 306 ALA A C 1
ATOM 2408 O O . ALA A 1 306 ? 17.172 -31.141 -31.406 1 47.19 306 ALA A O 1
ATOM 2409 N N . VAL A 1 307 ? 15.422 -30.453 -30.266 1 43.28 307 VAL A N 1
ATOM 2410 C CA . VAL A 1 307 ? 15.539 -29.062 -30.734 1 43.28 307 VAL A CA 1
ATOM 2411 C C . VAL A 1 307 ? 16.734 -28.391 -30.062 1 43.28 307 VAL A C 1
ATOM 2413 O O . VAL A 1 307 ? 17.344 -27.484 -30.625 1 43.28 307 VAL A O 1
ATOM 2416 N N . ALA A 1 308 ? 16.938 -28.656 -28.797 1 46.97 308 ALA A N 1
ATOM 2417 C CA . ALA A 1 308 ? 18.125 -28.062 -28.188 1 46.97 308 ALA A CA 1
ATOM 2418 C C . ALA A 1 308 ? 19.391 -28.5 -28.906 1 46.97 308 ALA A C 1
ATOM 2420 O O . ALA A 1 308 ? 20.391 -27.781 -28.906 1 46.97 308 ALA A O 1
ATOM 2421 N N . SER A 1 309 ? 19.531 -29.562 -29.531 1 36.03 309 SER A N 1
ATOM 2422 C CA . SER A 1 309 ? 20.719 -29.953 -30.297 1 36.03 309 SER A CA 1
ATOM 2423 C C . SER A 1 309 ? 20.859 -29.125 -31.562 1 36.03 309 SER A C 1
ATOM 2425 O O . SER A 1 309 ? 21.969 -28.828 -32 1 36.03 309 SER A O 1
ATOM 2427 N N . THR A 1 310 ? 19.781 -28.703 -32.219 1 34.72 310 THR A N 1
ATOM 2428 C CA . THR A 1 310 ? 19.938 -27.953 -33.469 1 34.72 310 THR A CA 1
ATOM 2429 C C . THR A 1 310 ? 19.938 -26.453 -33.219 1 34.72 310 THR A C 1
ATOM 2431 O O . THR A 1 310 ? 20.375 -25.672 -34.031 1 34.72 310 THR A O 1
ATOM 2434 N N . GLN A 1 311 ? 19.203 -25.922 -32.312 1 34.44 311 GLN A N 1
ATOM 2435 C CA . GLN A 1 311 ? 19 -24.484 -32.188 1 34.44 311 GLN A CA 1
ATOM 2436 C C . GLN A 1 311 ? 20.219 -23.828 -31.531 1 34.44 311 GLN A C 1
ATOM 2438 O O . GLN A 1 311 ? 20.203 -22.625 -31.25 1 34.44 311 GLN A O 1
ATOM 2443 N N . ASN A 1 312 ? 21.344 -24.344 -31.281 1 34.06 312 ASN A N 1
ATOM 2444 C CA . ASN A 1 312 ? 22.547 -23.562 -30.984 1 34.06 312 ASN A CA 1
ATOM 2445 C C . ASN A 1 312 ? 22.828 -22.562 -32.094 1 34.06 312 ASN A C 1
ATOM 2447 O O . ASN A 1 312 ? 23.797 -21.797 -32.031 1 34.06 312 ASN A O 1
ATOM 2451 N N . ALA A 1 313 ? 22.25 -22.75 -33.281 1 32.06 313 ALA A N 1
ATOM 2452 C CA . ALA A 1 313 ? 22.688 -21.938 -34.406 1 32.06 313 ALA A CA 1
ATOM 2453 C C . ALA A 1 313 ? 22.078 -20.547 -34.344 1 32.06 313 ALA A C 1
ATOM 2455 O O . ALA A 1 313 ? 22.609 -19.594 -34.938 1 32.06 313 ALA A O 1
ATOM 2456 N N . TRP A 1 314 ? 20.891 -20.344 -33.781 1 32.22 314 TRP A N 1
ATOM 2457 C CA . TRP A 1 314 ? 20.266 -19.047 -34.031 1 32.22 314 TRP A CA 1
ATOM 2458 C C . TRP A 1 314 ? 20.875 -17.969 -33.156 1 32.22 314 TRP A C 1
ATOM 2460 O O . TRP A 1 314 ? 20.844 -16.781 -33.5 1 32.22 314 TRP A O 1
ATOM 2470 N N . LEU A 1 315 ? 21.406 -18.25 -31.938 1 32.97 315 LEU A N 1
ATOM 2471 C CA . LEU A 1 315 ? 21.844 -17.109 -31.141 1 32.97 315 LEU A CA 1
ATOM 2472 C C . LEU A 1 315 ? 23.141 -16.531 -31.703 1 32.97 315 LEU A C 1
ATOM 2474 O O . LEU A 1 315 ? 23.625 -15.508 -31.203 1 32.97 315 LEU A O 1
ATOM 2478 N N . SER A 1 316 ? 23.859 -17.266 -32.562 1 29.27 316 SER A N 1
ATOM 2479 C CA . SER A 1 316 ? 25.188 -16.766 -32.938 1 29.27 316 SER A CA 1
ATOM 2480 C C . SER A 1 316 ? 25.094 -15.539 -33.844 1 29.27 316 SER A C 1
ATOM 2482 O O . SER A 1 316 ? 26.047 -14.766 -33.938 1 29.27 316 SER A O 1
ATOM 2484 N N . THR A 1 317 ? 24.141 -15.539 -34.75 1 30.59 317 THR A N 1
ATOM 2485 C CA . THR A 1 317 ? 24.438 -14.625 -35.844 1 30.59 317 THR A CA 1
ATOM 2486 C C . THR A 1 317 ? 24.297 -13.172 -35.375 1 30.59 317 THR A C 1
ATOM 2488 O O . THR A 1 317 ? 24.938 -12.281 -35.938 1 30.59 317 THR A O 1
ATOM 2491 N N . SER A 1 318 ? 23.219 -12.82 -34.688 1 29.02 318 SER A N 1
ATOM 2492 C CA . SER A 1 318 ? 22.953 -11.391 -34.812 1 29.02 318 SER A CA 1
ATOM 2493 C C . SER A 1 318 ? 23.875 -10.586 -33.875 1 29.02 318 SER A C 1
ATOM 2495 O O . SER A 1 318 ? 23.672 -9.383 -33.688 1 29.02 318 SER A O 1
ATOM 2497 N N . VAL A 1 319 ? 24.828 -11.281 -33.219 1 29.23 319 VAL A N 1
ATOM 2498 C CA . VAL A 1 319 ? 25.625 -10.508 -32.281 1 29.23 319 VAL A CA 1
ATOM 2499 C C . VAL A 1 319 ? 26.594 -9.609 -33.031 1 29.23 319 VAL A C 1
ATOM 2501 O O . VAL A 1 319 ? 27.609 -9.164 -32.469 1 29.23 319 VAL A O 1
ATOM 2504 N N . HIS A 1 320 ? 26.516 -9.602 -34.312 1 26.31 320 HIS A N 1
ATOM 2505 C CA . HIS A 1 320 ? 27.719 -8.945 -34.812 1 26.31 320 HIS A CA 1
ATOM 2506 C C . HIS A 1 320 ? 27.891 -7.555 -34.219 1 26.31 320 HIS A C 1
ATOM 2508 O O . HIS A 1 320 ? 28.984 -7.164 -33.844 1 26.31 320 HIS A O 1
ATOM 2514 N N . GLY A 1 321 ? 27.047 -6.586 -34.625 1 24.67 321 GLY A N 1
ATOM 2515 C CA . GLY A 1 321 ? 27.594 -5.25 -34.812 1 24.67 321 GLY A CA 1
ATOM 2516 C C . GLY A 1 321 ? 27.719 -4.469 -33.531 1 24.67 321 GLY A C 1
ATOM 2517 O O . GLY A 1 321 ? 27.938 -3.256 -33.531 1 24.67 321 GLY A O 1
ATOM 2518 N N . TRP A 1 322 ? 27.078 -5.004 -32.344 1 23.38 322 TRP A N 1
ATOM 2519 C CA . TRP A 1 322 ? 27.062 -3.85 -31.469 1 23.38 322 TRP A CA 1
ATOM 2520 C C . TRP A 1 322 ? 28.469 -3.566 -30.922 1 23.38 322 TRP A C 1
ATOM 2522 O O . TRP A 1 322 ? 29.203 -4.492 -30.578 1 23.38 322 TRP A O 1
ATOM 2532 N N . PRO A 1 323 ? 29.109 -2.432 -31.219 1 22.86 323 PRO A N 1
ATOM 2533 C CA . PRO A 1 323 ? 30.422 -1.977 -30.766 1 22.86 323 PRO A CA 1
ATOM 2534 C C . PRO A 1 323 ? 30.609 -2.139 -29.266 1 22.86 323 PRO A C 1
ATOM 2536 O O . PRO A 1 323 ? 29.625 -2.174 -28.516 1 22.86 323 PRO A O 1
ATOM 2539 N N . ARG A 1 324 ? 31.734 -2.703 -28.797 1 24.73 324 ARG A N 1
ATOM 2540 C CA . ARG A 1 324 ? 32.375 -3 -27.516 1 24.73 324 ARG A CA 1
ATOM 2541 C C . ARG A 1 324 ? 32.281 -1.799 -26.578 1 24.73 324 ARG A C 1
ATOM 2543 O O . ARG A 1 324 ? 33.062 -0.843 -26.734 1 24.73 324 ARG A O 1
ATOM 2550 N N . PHE A 1 325 ? 31.172 -1.101 -26.281 1 21.77 325 PHE A N 1
ATOM 2551 C CA . PHE A 1 325 ? 31.438 -0.028 -25.328 1 21.77 325 PHE A CA 1
ATOM 2552 C C . PHE A 1 325 ? 32.031 -0.583 -24.031 1 21.77 325 PHE A C 1
ATOM 2554 O O . PHE A 1 325 ? 31.469 -1.506 -23.438 1 21.77 325 PHE A O 1
ATOM 2561 N N . ILE A 1 326 ? 33.375 -0.63 -23.875 1 20.41 326 ILE A N 1
ATOM 2562 C CA . ILE A 1 326 ? 34.281 -0.922 -22.781 1 20.41 326 ILE A CA 1
ATOM 2563 C C . ILE A 1 326 ? 33.844 -0.189 -21.516 1 20.41 326 ILE A C 1
ATOM 2565 O O . ILE A 1 326 ? 33.875 1.043 -21.469 1 20.41 326 ILE A O 1
ATOM 2569 N N . ILE A 1 327 ? 32.656 -0.441 -20.984 1 19.55 327 ILE A N 1
ATOM 2570 C CA . ILE A 1 327 ? 32.438 0.274 -19.719 1 19.55 327 ILE A CA 1
ATOM 2571 C C . ILE A 1 327 ? 33.531 -0.12 -18.719 1 19.55 327 ILE A C 1
ATOM 2573 O O . ILE A 1 327 ? 33.688 -1.299 -18.391 1 19.55 327 ILE A O 1
ATOM 2577 N N . GLN A 1 328 ? 34.688 0.563 -18.75 1 19.41 328 GLN A N 1
ATOM 2578 C CA . GLN A 1 328 ? 35.781 0.556 -17.781 1 19.41 328 GLN A CA 1
ATOM 2579 C C . GLN A 1 328 ? 35.25 0.723 -16.359 1 19.41 328 GLN A C 1
ATOM 2581 O O . GLN A 1 328 ? 34.781 1.803 -15.984 1 19.41 328 GLN A O 1
ATOM 2586 N N . VAL A 1 329 ? 34.5 -0.203 -15.898 1 19.09 329 VAL A N 1
ATOM 2587 C CA . VAL A 1 329 ? 34.156 -0.095 -14.484 1 19.09 329 VAL A CA 1
ATOM 2588 C C . VAL A 1 329 ? 35.406 -0.107 -13.633 1 19.09 329 VAL A C 1
ATOM 2590 O O . VAL A 1 329 ? 36.25 -1.006 -13.766 1 19.09 329 VAL A O 1
ATOM 2593 N N . PHE A 1 330 ? 35.938 1.115 -13.281 1 19 330 PHE A N 1
ATOM 2594 C CA . PHE A 1 330 ? 37.062 1.361 -12.375 1 19 330 PHE A CA 1
ATOM 2595 C C . PHE A 1 330 ? 36.844 0.639 -11.047 1 19 330 PHE A C 1
ATOM 2597 O O . PHE A 1 330 ? 35.812 0.859 -10.367 1 19 330 PHE A O 1
ATOM 2604 N N . ALA A 1 331 ? 37.156 -0.646 -10.961 1 18.52 331 ALA A N 1
ATOM 2605 C CA . ALA A 1 331 ? 37.312 -1.542 -9.82 1 18.52 331 ALA A CA 1
ATOM 2606 C C . ALA A 1 331 ? 38.281 -0.948 -8.781 1 18.52 331 ALA A C 1
ATOM 2608 O O . ALA A 1 331 ? 39.469 -0.835 -9.023 1 18.52 331 ALA A O 1
ATOM 2609 N N . HIS A 1 332 ? 38 0.297 -8.211 1 18.61 332 HIS A N 1
ATOM 2610 C CA . HIS A 1 332 ? 38.938 0.743 -7.188 1 18.61 332 HIS A CA 1
ATOM 2611 C C . HIS A 1 332 ? 39.094 -0.311 -6.098 1 18.61 332 HIS A C 1
ATOM 2613 O O . HIS A 1 332 ? 38.094 -0.752 -5.5 1 18.61 332 HIS A O 1
ATOM 2619 N N . GLY A 1 333 ? 40.062 -1.282 -6.168 1 17.8 333 GLY A N 1
ATOM 2620 C CA . GLY A 1 333 ? 40.75 -2.291 -5.367 1 17.8 333 GLY A CA 1
ATOM 2621 C C . GLY A 1 333 ? 41.188 -1.777 -4.012 1 17.8 333 GLY A C 1
ATOM 2622 O O . GLY A 1 333 ? 42.125 -0.988 -3.922 1 17.8 333 GLY A O 1
ATOM 2623 N N . VAL A 1 334 ? 40.375 -1.066 -3.145 1 18.97 334 VAL A N 1
ATOM 2624 C CA . VAL A 1 334 ? 41.125 -0.734 -1.94 1 18.97 334 VAL A CA 1
ATOM 2625 C C . VAL A 1 334 ? 41.656 -2.014 -1.277 1 18.97 334 VAL A C 1
ATOM 2627 O O . VAL A 1 334 ? 40.844 -2.898 -0.938 1 18.97 334 VAL A O 1
ATOM 2630 N N . ILE A 1 335 ? 42.906 -2.492 -1.43 1 17.62 335 ILE A N 1
ATOM 2631 C CA . ILE A 1 335 ? 43.844 -3.525 -1.013 1 17.62 335 ILE A CA 1
ATOM 2632 C C . ILE A 1 335 ? 44.062 -3.436 0.494 1 17.62 335 ILE A C 1
ATOM 2634 O O . ILE A 1 335 ? 44.875 -2.615 0.958 1 17.62 335 ILE A O 1
ATOM 2638 N N . SER A 1 336 ? 43.094 -3.107 1.412 1 17.86 336 SER A N 1
ATOM 2639 C CA . SER A 1 336 ? 43.781 -3.018 2.693 1 17.86 336 SER A CA 1
ATOM 2640 C C . SER A 1 336 ? 44.5 -4.324 3.025 1 17.86 336 SER A C 1
ATOM 2642 O O . SER A 1 336 ? 44.125 -5.383 2.514 1 17.86 336 SER A O 1
ATOM 2644 N N . SER A 1 337 ? 45.562 -4.238 3.873 1 17.52 337 SER A N 1
ATOM 2645 C CA . SER A 1 337 ? 46.75 -4.906 4.379 1 17.52 337 SER A CA 1
ATOM 2646 C C . SER A 1 337 ? 46.406 -6.219 5.07 1 17.52 337 SER A C 1
ATOM 2648 O O . SER A 1 337 ? 45.25 -6.441 5.441 1 17.52 337 SER A O 1
ATOM 2650 N N . THR A 1 338 ? 47.375 -7.043 5.363 1 17.89 338 THR A N 1
ATOM 2651 C CA . THR A 1 338 ? 48 -8.367 5.48 1 17.89 338 THR A CA 1
ATOM 2652 C C . THR A 1 338 ? 47.719 -8.969 6.852 1 17.89 338 THR A C 1
ATOM 2654 O O . THR A 1 338 ? 48.156 -10.07 7.156 1 17.89 338 THR A O 1
ATOM 2657 N N . ASN A 1 339 ? 46.781 -8.453 7.77 1 18.28 339 ASN A N 1
ATOM 2658 C CA . ASN A 1 339 ? 47.281 -8.938 9.062 1 18.28 339 ASN A CA 1
ATOM 2659 C C . ASN A 1 339 ? 47.281 -10.461 9.125 1 18.28 339 ASN A C 1
ATOM 2661 O O . ASN A 1 339 ? 46.5 -11.117 8.43 1 18.28 339 ASN A O 1
ATOM 2665 N N . ASP A 1 340 ? 48.125 -11.062 10.016 1 17.44 340 ASP A N 1
ATOM 2666 C CA . ASP A 1 340 ? 48.875 -12.273 10.344 1 17.44 340 ASP A CA 1
ATOM 2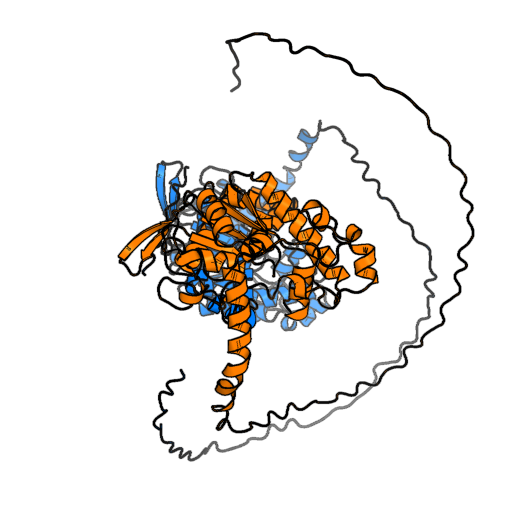667 C C . ASP A 1 340 ? 47.938 -13.359 10.883 1 17.44 340 ASP A C 1
ATOM 2669 O O . ASP A 1 340 ? 47.219 -13.141 11.867 1 17.44 340 ASP A O 1
ATOM 2673 N N . LEU A 1 341 ? 47.438 -14.242 10.055 1 17.84 341 LEU A N 1
ATOM 2674 C CA . LEU A 1 341 ? 46.656 -15.461 10.258 1 17.84 341 LEU A CA 1
ATOM 2675 C C . LEU A 1 341 ? 47.406 -16.422 11.195 1 17.84 341 LEU A C 1
ATOM 2677 O O . LEU A 1 341 ? 48.438 -16.984 10.828 1 17.84 341 LEU A O 1
ATOM 2681 N N . THR A 1 342 ? 47.625 -15.953 12.484 1 17.55 342 THR A N 1
ATOM 2682 C CA . THR A 1 342 ? 48.375 -17.016 13.156 1 17.55 342 THR A CA 1
ATOM 2683 C C . THR A 1 342 ? 47.562 -18.297 13.219 1 17.55 342 THR A C 1
ATOM 2685 O O . THR A 1 342 ? 46.344 -18.266 13.453 1 17.55 342 THR A O 1
ATOM 2688 N N . VAL A 1 343 ? 48.031 -19.406 12.703 1 17.27 343 VAL A N 1
ATOM 2689 C CA . VAL A 1 343 ? 47.719 -20.797 12.367 1 17.27 343 VAL A CA 1
ATOM 2690 C C . VAL A 1 343 ? 47.562 -21.609 13.648 1 17.27 343 VAL A C 1
ATOM 2692 O O . VAL A 1 343 ? 47.281 -22.797 13.594 1 17.27 343 VAL A O 1
ATOM 2695 N N . GLU A 1 344 ? 47 -21.062 14.82 1 18.19 344 GLU A N 1
ATOM 2696 C CA . GLU A 1 344 ? 47.406 -22.078 15.789 1 18.19 344 GLU A CA 1
ATOM 2697 C C . GLU A 1 344 ? 46.75 -23.422 15.484 1 18.19 344 GLU A C 1
ATOM 2699 O O . GLU A 1 344 ? 45.688 -23.484 14.852 1 18.19 344 GLU A O 1
ATOM 2704 N N . THR A 1 345 ? 47.438 -24.531 16.062 1 16.91 345 THR A N 1
ATOM 2705 C CA . THR A 1 345 ? 47.688 -25.953 15.883 1 16.91 345 THR A CA 1
ATOM 2706 C C . THR A 1 345 ? 46.438 -26.781 16.234 1 16.91 345 THR A C 1
ATOM 2708 O O . THR A 1 345 ? 45.625 -26.344 17.031 1 16.91 345 THR A O 1
ATOM 2711 N N . PRO A 1 346 ? 46.438 -28.109 15.945 1 15.84 346 PRO A N 1
ATOM 2712 C CA . PRO A 1 346 ? 45.688 -29.297 15.547 1 15.84 346 PRO A CA 1
ATOM 2713 C C . PRO A 1 346 ? 45.062 -30.031 16.734 1 15.84 346 PRO A C 1
ATOM 2715 O O . PRO A 1 346 ? 44.469 -31.094 16.562 1 15.84 346 PRO A O 1
ATOM 2718 N N . ALA A 1 347 ? 44.656 -29.406 17.938 1 18.33 347 ALA A N 1
ATOM 2719 C CA . ALA A 1 347 ? 44.75 -30.453 18.953 1 18.33 347 ALA A CA 1
ATOM 2720 C C . ALA A 1 347 ? 43.938 -31.688 18.562 1 18.33 347 ALA A C 1
ATOM 2722 O O . ALA A 1 347 ? 42.938 -31.578 17.828 1 18.33 347 ALA A O 1
ATOM 2723 N N . SER A 1 348 ? 44.125 -32.906 19.266 1 16 348 SER A N 1
ATOM 2724 C CA . SER A 1 348 ? 44.125 -34.344 19.172 1 16 348 SER A CA 1
ATOM 2725 C C . SER A 1 348 ? 42.719 -34.906 19.359 1 16 348 SER A C 1
ATOM 2727 O O . SER A 1 348 ? 41.844 -34.25 19.938 1 16 348 SER A O 1
ATOM 2729 N N . CYS A 1 349 ? 42.469 -36.281 19.016 1 15.88 349 CYS A N 1
ATOM 2730 C CA . CYS A 1 349 ? 41.594 -37.312 18.438 1 15.88 349 CYS A CA 1
ATOM 2731 C C . CYS A 1 349 ? 40.75 -37.969 19.516 1 15.88 349 CYS A C 1
ATOM 2733 O O . CYS A 1 349 ? 39.875 -38.812 19.219 1 15.88 349 CYS A O 1
ATOM 2735 N N . GLU A 1 350 ? 40.719 -37.75 20.953 1 17.7 350 GLU A N 1
ATOM 2736 C CA . GLU A 1 350 ? 40.625 -39.062 21.562 1 17.7 350 GLU A CA 1
ATOM 2737 C C . GLU A 1 350 ? 39.25 -39.656 21.406 1 17.7 350 GLU A C 1
ATOM 2739 O O . GLU A 1 350 ? 38.25 -38.906 21.297 1 17.7 350 GLU A O 1
ATOM 2744 N N . PRO A 1 351 ? 39.062 -41.125 21.594 1 16.98 351 PRO A N 1
ATOM 2745 C CA . PRO A 1 351 ? 38.25 -42.25 21.141 1 16.98 351 PRO A CA 1
ATOM 2746 C C . PRO A 1 351 ? 36.906 -42.344 21.906 1 16.98 351 PRO A C 1
ATOM 2748 O O . PRO A 1 351 ? 36.812 -41.812 23.016 1 16.98 351 PRO A O 1
ATOM 2751 N N . GLU A 1 352 ? 35.938 -43.031 21.406 1 17.36 352 GLU A N 1
ATOM 2752 C CA . GLU A 1 352 ? 34.469 -43.281 21.391 1 17.36 352 GLU A CA 1
ATOM 2753 C C . GLU A 1 352 ? 34.094 -44.344 22.422 1 17.36 352 GLU A C 1
ATOM 2755 O O . GLU A 1 352 ? 32.969 -44.844 22.391 1 17.36 352 GLU A O 1
ATOM 2760 N N . GLN A 1 353 ? 34.562 -44.406 23.656 1 15.76 353 GLN A N 1
ATOM 2761 C CA . GLN A 1 353 ? 34.25 -45.75 24.188 1 15.76 353 GLN A CA 1
ATOM 2762 C C . GLN A 1 353 ? 32.75 -45.938 24.344 1 15.76 353 GLN A C 1
ATOM 2764 O O . GLN A 1 353 ? 32.188 -46.906 23.828 1 15.76 353 GLN A O 1
ATOM 2769 N N . HIS A 1 354 ? 32.094 -45.844 25.641 1 16.02 354 HIS A N 1
ATOM 2770 C CA . HIS A 1 354 ? 31.625 -46.969 26.422 1 16.02 354 HIS A CA 1
ATOM 2771 C C . HIS A 1 354 ? 30.156 -47.25 26.156 1 16.02 354 HIS A C 1
ATOM 2773 O O . HIS A 1 354 ? 29.438 -46.406 25.609 1 16.02 354 HIS A O 1
ATOM 2779 N N . LEU A 1 355 ? 29.375 -47.938 27.172 1 16.55 355 LEU A N 1
ATOM 2780 C CA . LEU A 1 355 ? 28.719 -49.188 27.484 1 16.55 355 LEU A CA 1
ATOM 2781 C C . LEU A 1 355 ? 27.203 -49 27.547 1 16.55 355 LEU A C 1
ATOM 2783 O O . LEU A 1 355 ? 26.453 -49.844 27.016 1 16.55 355 LEU A O 1
ATOM 2787 N N . LEU A 1 356 ? 26.516 -48.156 28.344 1 17.78 356 LEU A N 1
ATOM 2788 C CA . LEU A 1 356 ? 25.703 -48.875 29.328 1 17.78 356 LEU A CA 1
ATOM 2789 C C . LEU A 1 356 ? 24.344 -49.25 28.734 1 17.78 356 LEU A C 1
ATOM 2791 O O . LEU A 1 356 ? 23.828 -48.531 27.844 1 17.78 356 LEU A O 1
ATOM 2795 N N . PRO A 1 357 ? 23.719 -50.375 29.219 1 17.69 357 PRO A N 1
ATOM 2796 C CA . PRO A 1 357 ? 22.781 -51.438 28.781 1 17.69 357 PRO A CA 1
ATOM 2797 C C . PRO A 1 357 ? 21.328 -50.969 28.828 1 17.69 357 PRO A C 1
ATOM 2799 O O . PRO A 1 357 ? 20.594 -51.125 27.844 1 17.69 357 PRO A O 1
ATOM 2802 N N . PRO A 1 358 ? 20.719 -50.906 30.047 1 15.84 358 PRO A N 1
ATOM 2803 C CA . PRO A 1 358 ? 19.703 -51.906 30.406 1 15.84 358 PRO A CA 1
ATOM 2804 C C . PRO A 1 358 ? 18.297 -51.469 30.016 1 15.84 358 PRO A C 1
ATOM 2806 O O . PRO A 1 358 ? 17.547 -52.25 29.406 1 15.84 358 PRO A O 1
ATOM 2809 N N . ARG A 1 359 ? 17.719 -50.531 30.922 1 16.47 359 ARG A N 1
ATOM 2810 C CA . ARG A 1 359 ? 16.578 -50.906 31.781 1 16.47 359 ARG A CA 1
ATOM 2811 C C . ARG A 1 359 ? 15.289 -50.938 30.969 1 16.47 359 ARG A C 1
ATOM 2813 O O . ARG A 1 359 ? 15.195 -50.344 29.906 1 16.47 359 ARG A O 1
ATOM 2820 N N . LYS A 1 360 ? 14.125 -51.469 31.719 1 17.16 360 LYS A N 1
ATOM 2821 C CA . LYS A 1 360 ? 12.891 -52.219 31.828 1 17.16 360 LYS A CA 1
ATOM 2822 C C . LYS A 1 360 ? 11.672 -51.375 31.516 1 17.16 360 LYS A C 1
ATOM 2824 O O . LYS A 1 360 ? 11.414 -50.375 32.188 1 17.16 360 LYS A O 1
ATOM 2829 N N . LEU A 1 361 ? 11.133 -51.125 30.344 1 16.09 361 LEU A N 1
ATOM 2830 C CA . LEU A 1 361 ? 10.023 -50.281 29.953 1 16.09 361 LEU A CA 1
ATOM 2831 C C . LEU A 1 361 ? 8.703 -50.781 30.531 1 16.09 361 LEU A C 1
ATOM 2833 O O . LEU A 1 361 ? 8.008 -51.594 29.922 1 16.09 361 LEU A O 1
ATOM 2837 N N . MET A 1 362 ? 8.703 -51.344 31.719 1 17.23 362 MET A N 1
ATOM 2838 C CA . MET A 1 362 ? 7.465 -52.062 31.953 1 17.23 362 MET A CA 1
ATOM 2839 C C . MET A 1 362 ? 6.262 -51.125 31.922 1 17.23 362 MET A C 1
ATOM 2841 O O . MET A 1 362 ? 6.188 -50.188 32.719 1 17.23 362 MET A O 1
ATOM 2845 N N . ILE A 1 363 ? 5.75 -50.812 30.844 1 17.67 363 ILE A N 1
ATOM 2846 C CA . ILE A 1 363 ? 4.645 -49.875 30.656 1 17.67 363 ILE A CA 1
ATOM 2847 C C . ILE A 1 363 ? 3.402 -50.406 31.375 1 17.67 363 ILE A C 1
ATOM 2849 O O . ILE A 1 363 ? 2.949 -51.5 31.109 1 17.67 363 ILE A O 1
ATOM 2853 N N . SER A 1 364 ? 3.332 -49.938 32.625 1 16.47 364 SER A N 1
ATOM 2854 C CA . SER A 1 364 ? 2.252 -50.156 33.594 1 16.47 364 SER A CA 1
ATOM 2855 C C . SER A 1 364 ? 0.888 -49.938 32.938 1 16.47 364 SER A C 1
ATOM 2857 O O . SER A 1 364 ? 0.767 -49.219 31.969 1 16.47 364 SER A O 1
ATOM 2859 N N . ARG A 1 365 ? -0.161 -50.781 33.312 1 19.34 365 ARG A N 1
ATOM 2860 C CA . ARG A 1 365 ? -1.498 -51.312 33.031 1 19.34 365 ARG A CA 1
ATOM 2861 C C . ARG A 1 365 ? -2.562 -50.25 33.281 1 19.34 365 ARG A C 1
ATOM 2863 O O . ARG A 1 365 ? -3.742 -50.469 33 1 19.34 365 ARG A O 1
ATOM 2870 N N . CYS A 1 366 ? -2.182 -48.906 33.75 1 16.62 366 CYS A N 1
ATOM 2871 C CA . CYS A 1 366 ? -3.141 -48.406 34.75 1 16.62 366 CYS A CA 1
ATOM 2872 C C . CYS A 1 366 ? -4.547 -48.375 34.156 1 16.62 366 CYS A C 1
ATOM 2874 O O . CYS A 1 366 ? -4.711 -48.25 32.938 1 16.62 366 CYS A O 1
ATOM 2876 N N . HIS A 1 367 ? -5.609 -48.5 35.062 1 17.83 367 HIS A N 1
ATOM 2877 C CA . HIS A 1 367 ? -6.969 -48.812 35.469 1 17.83 367 HIS A CA 1
ATOM 2878 C C . HIS A 1 367 ? -7.977 -47.844 34.875 1 17.83 367 HIS A C 1
ATOM 2880 O O . HIS A 1 367 ? -7.59 -46.812 34.312 1 17.83 367 HIS A O 1
ATOM 2886 N N . THR A 1 368 ? -9.094 -47.625 35.625 1 18.52 368 THR A N 1
ATOM 2887 C CA . THR A 1 368 ? -10.547 -47.625 35.75 1 18.52 368 THR A CA 1
ATOM 2888 C C . THR A 1 368 ? -11.102 -46.219 35.562 1 18.52 368 THR A C 1
ATOM 2890 O O . THR A 1 368 ? -10.703 -45.281 36.25 1 18.52 368 THR A O 1
ATOM 2893 N N . VAL A 1 369 ? -11.414 -45.75 34.375 1 18.05 369 VAL A N 1
ATOM 2894 C CA . VAL A 1 369 ? -11.75 -44.344 34.188 1 18.05 369 VAL A CA 1
ATOM 2895 C C . VAL A 1 369 ? -13.078 -44.031 34.875 1 18.05 369 VAL A C 1
ATOM 2897 O O . VAL A 1 369 ? -14.141 -44.469 34.406 1 18.05 369 VAL A O 1
ATOM 2900 N N . GLU A 1 370 ? -13.195 -44.125 36.156 1 17.91 370 GLU A N 1
ATOM 2901 C CA . GLU A 1 370 ? -14.508 -43.875 36.75 1 17.91 370 GLU A CA 1
ATOM 2902 C C . GLU A 1 370 ? -14.898 -42.406 36.625 1 17.91 370 GLU A C 1
ATOM 2904 O O . GLU A 1 370 ? -16.016 -42.031 36.969 1 17.91 370 GLU A O 1
ATOM 2909 N N . GLY A 1 371 ? -14.336 -41.531 36 1 15.84 371 GLY A N 1
ATOM 2910 C CA . GLY A 1 371 ? -14.453 -40.219 36.625 1 15.84 371 GLY A CA 1
ATOM 2911 C C . GLY A 1 371 ? -15.898 -39.812 36.875 1 15.84 371 GLY A C 1
ATOM 2912 O O . GLY A 1 371 ? -16.812 -40.344 36.25 1 15.84 371 GLY A O 1
ATOM 2913 N N . ARG A 1 372 ? -16.031 -38.812 38.031 1 16.86 372 ARG A N 1
ATOM 2914 C CA . ARG A 1 372 ? -16.875 -38.156 39 1 16.86 372 ARG A CA 1
ATOM 2915 C C . ARG A 1 372 ? -17.938 -37.281 38.344 1 16.86 372 ARG A C 1
ATOM 2917 O O . ARG A 1 372 ? -17.875 -37.031 37.156 1 16.86 372 ARG A O 1
ATOM 2924 N N . THR A 1 373 ? -18.297 -36.281 39.125 1 16.61 373 THR A N 1
ATOM 2925 C CA . THR A 1 373 ? -19.359 -35.625 39.906 1 16.61 373 THR A CA 1
ATOM 2926 C C . THR A 1 373 ? -19.734 -34.312 39.25 1 16.61 373 THR A C 1
ATOM 2928 O O . THR A 1 373 ? -20.859 -33.812 39.406 1 16.61 373 THR A O 1
ATOM 2931 N N . TRP A 1 374 ? -18.984 -33.531 38.375 1 15.92 374 TRP A N 1
ATOM 2932 C CA . TRP A 1 374 ? -19 -32.156 38.875 1 15.92 374 TRP A CA 1
ATOM 2933 C C . TRP A 1 374 ? -20.406 -31.562 38.75 1 15.92 374 TRP A C 1
ATOM 2935 O O . TRP A 1 374 ? -21.141 -31.891 37.844 1 15.92 374 TRP A O 1
ATOM 2945 N N . SER A 1 375 ? -20.75 -30.734 39.812 1 16.12 375 SER A N 1
ATOM 2946 C CA . SER A 1 375 ? -21.766 -29.938 40.531 1 16.12 375 SER A CA 1
ATOM 2947 C C . SER A 1 375 ? -22.109 -28.672 39.75 1 16.12 375 SER A C 1
ATOM 2949 O O . SER A 1 375 ? -23.172 -28.078 39.969 1 16.12 375 SER A O 1
ATOM 2951 N N . ARG A 1 376 ? -21.188 -28.016 38.969 1 16.27 376 ARG A N 1
ATOM 2952 C CA . ARG A 1 376 ? -21.25 -26.578 39.219 1 16.27 376 ARG A CA 1
ATOM 2953 C C . ARG A 1 376 ? -22.641 -26.031 38.844 1 16.27 376 ARG A C 1
ATOM 2955 O O . ARG A 1 376 ? -23.25 -26.484 37.875 1 16.27 376 ARG A O 1
ATOM 2962 N N . ARG A 1 377 ? -23.125 -25.094 39.75 1 17.19 377 ARG A N 1
ATOM 2963 C CA . ARG A 1 377 ? -24.203 -24.203 40.156 1 17.19 377 ARG A CA 1
ATOM 2964 C C . ARG A 1 377 ? -24.406 -23.078 39.156 1 17.19 377 ARG A C 1
ATOM 2966 O O . ARG A 1 377 ? -25.531 -22.719 38.844 1 17.19 377 ARG A O 1
ATOM 2973 N N . SER A 1 378 ? -23.172 -22.328 38.781 1 16.33 378 SER A N 1
ATOM 2974 C CA . SER A 1 378 ? -23.312 -20.906 39.094 1 16.33 378 SER A CA 1
ATOM 2975 C C . SER A 1 378 ? -24.344 -20.25 38.188 1 16.33 378 SER A C 1
ATOM 2977 O O . SER A 1 378 ? -24.641 -20.766 37.094 1 16.33 378 SER A O 1
ATOM 2979 N N . VAL A 1 379 ? -24.812 -19.047 38.719 1 18.31 379 VAL A N 1
ATOM 2980 C CA . VAL A 1 379 ? -25.781 -17.953 38.781 1 18.31 379 VAL A CA 1
ATOM 2981 C C . VAL A 1 379 ? -25.5 -16.969 37.656 1 18.31 379 VAL A C 1
ATOM 2983 O O . VAL A 1 379 ? -24.406 -16.422 37.531 1 18.31 379 VAL A O 1
ATOM 2986 N N . ILE A 1 380 ? -25.75 -17.234 36.438 1 18.59 380 ILE A N 1
ATOM 2987 C CA . ILE A 1 380 ? -25.594 -16.266 35.375 1 18.59 380 ILE A CA 1
ATOM 2988 C C . ILE A 1 380 ? -26.203 -14.938 35.781 1 18.59 380 ILE A C 1
ATOM 2990 O O . ILE A 1 380 ? -27.422 -14.812 35.906 1 18.59 380 ILE A O 1
ATOM 2994 N N . SER A 1 381 ? -25.453 -14.336 36.938 1 17.33 381 SER A N 1
ATOM 2995 C CA . SER A 1 381 ? -26 -13.047 37.375 1 17.33 381 SER A CA 1
ATOM 2996 C C . SER A 1 381 ? -26.062 -12.062 36.219 1 17.33 381 SER A C 1
ATOM 2998 O O . SER A 1 381 ? -25.406 -12.25 35.188 1 17.33 381 SER A O 1
ATOM 3000 N N . PRO A 1 382 ? -26.531 -10.797 36.594 1 20.77 382 PRO A N 1
ATOM 3001 C CA . PRO A 1 382 ? -27.25 -9.594 36.156 1 20.77 382 PRO A CA 1
ATOM 3002 C C . PRO A 1 382 ? -26.328 -8.539 35.531 1 20.77 382 PRO A C 1
ATOM 3004 O O . PRO A 1 382 ? -26.75 -7.422 35.25 1 20.77 382 PRO A O 1
ATOM 3007 N N . HIS A 1 383 ? -25.125 -8.984 34.875 1 19.38 383 HIS A N 1
ATOM 3008 C CA . HIS A 1 383 ? -24.188 -7.875 34.719 1 19.38 383 HIS A CA 1
ATOM 3009 C C . HIS A 1 383 ? -24.891 -6.641 34.156 1 19.38 383 HIS A C 1
ATOM 3011 O O . HIS A 1 383 ? -25.703 -6.75 33.25 1 19.38 383 HIS A O 1
ATOM 3017 N N . LEU A 1 384 ? -24.797 -5.559 34.969 1 20.03 384 LEU A N 1
ATOM 3018 C CA . LEU A 1 384 ? -25.031 -4.125 35.094 1 20.03 384 LEU A CA 1
ATOM 3019 C C . LEU A 1 384 ? -24.312 -3.357 33.969 1 20.03 384 LEU A C 1
ATOM 3021 O O . LEU A 1 384 ? -23.109 -3.537 33.781 1 20.03 384 LEU A O 1
ATOM 3025 N N . THR A 1 385 ? -25.078 -2.949 32.969 1 20.16 385 THR A N 1
ATOM 3026 C CA . THR A 1 385 ? -24.906 -2.145 31.766 1 20.16 385 THR A CA 1
ATOM 3027 C C . THR A 1 385 ? -24.141 -0.862 32.062 1 20.16 385 THR A C 1
ATOM 3029 O O . THR A 1 385 ? -24.672 0.047 32.719 1 20.16 385 THR A O 1
ATOM 3032 N N . CYS A 1 386 ? -22.922 -0.976 32.75 1 18.94 386 CYS A N 1
ATOM 3033 C CA . CYS A 1 386 ? -22.281 0.244 33.219 1 18.94 386 CYS A CA 1
ATOM 3034 C C . CYS A 1 386 ? -22.047 1.22 32.062 1 18.94 386 CYS A C 1
ATOM 3036 O O . CYS A 1 386 ? -21.5 0.851 31.016 1 18.94 386 CYS A O 1
ATOM 3038 N N . ILE A 1 387 ? -22.812 2.338 32.094 1 20.27 387 ILE A N 1
ATOM 3039 C CA . ILE A 1 387 ? -23.078 3.602 31.422 1 20.27 387 ILE A CA 1
ATOM 3040 C C . ILE A 1 387 ? -21.781 4.395 31.297 1 20.27 387 ILE A C 1
ATOM 3042 O O . ILE A 1 387 ? -21.797 5.57 30.922 1 20.27 387 ILE A O 1
ATOM 3046 N N . ALA A 1 388 ? -20.688 3.676 31.219 1 18.55 388 ALA A N 1
ATOM 3047 C CA . ALA A 1 388 ? -19.531 4.559 31.359 1 18.55 388 ALA A CA 1
ATOM 3048 C C . ALA A 1 388 ? -19.609 5.727 30.391 1 18.55 388 ALA A C 1
ATOM 3050 O O . ALA A 1 388 ? -19.859 5.535 29.188 1 18.55 388 ALA A O 1
ATOM 3051 N N . PHE A 1 389 ? -19.906 6.875 30.922 1 20.56 389 PHE A N 1
ATOM 3052 C CA . PHE A 1 389 ? -19.719 8.227 30.406 1 20.56 389 PHE A CA 1
ATOM 3053 C C . PHE A 1 389 ? -18.375 8.352 29.703 1 20.56 389 PHE A C 1
ATOM 3055 O O . PHE A 1 389 ? -17.375 7.797 30.156 1 20.56 389 PHE A O 1
ATOM 3062 N N . MET B 1 1 ? -7.711 1.642 -24.734 1 32.88 1 MET B N 1
ATOM 3063 C CA . MET B 1 1 ? -8.875 1.312 -23.922 1 32.88 1 MET B CA 1
ATOM 3064 C C . MET B 1 1 ? -9.047 2.324 -22.797 1 32.88 1 MET B C 1
ATOM 3066 O O . MET B 1 1 ? -8.125 2.557 -22.016 1 32.88 1 MET B O 1
ATOM 3070 N N . ARG B 1 2 ? -9.984 3.285 -23 1 40.62 2 ARG B N 1
ATOM 3071 C CA . ARG B 1 2 ? -9.992 4.406 -22.062 1 40.62 2 ARG B CA 1
ATOM 3072 C C . ARG B 1 2 ? -10.695 4.027 -20.766 1 40.62 2 ARG B C 1
ATOM 3074 O O . ARG B 1 2 ? -11.875 3.684 -20.766 1 40.62 2 ARG B O 1
ATOM 3081 N N . PRO B 1 3 ? -10.023 3.574 -19.719 1 49.59 3 PRO B N 1
ATOM 3082 C CA . PRO B 1 3 ? -10.742 3.314 -18.469 1 49.59 3 PRO B CA 1
ATOM 3083 C C . PRO B 1 3 ? -11.586 4.504 -18.016 1 49.59 3 PRO B C 1
ATOM 3085 O O . PRO B 1 3 ? -11.172 5.656 -18.156 1 49.59 3 PRO B O 1
ATOM 3088 N N . GLU B 1 4 ? -12.891 4.512 -18.281 1 47.94 4 GLU B N 1
ATOM 3089 C CA . GLU B 1 4 ? -13.656 5.57 -17.625 1 47.94 4 GLU B CA 1
ATOM 3090 C C . GLU B 1 4 ? -13.703 5.359 -16.125 1 47.94 4 GLU B C 1
ATOM 3092 O O . GLU B 1 4 ? -14.016 4.262 -15.648 1 47.94 4 GLU B O 1
ATOM 3097 N N . GLN B 1 5 ? -12.852 5.98 -15.414 1 54.69 5 GLN B N 1
ATOM 3098 C CA . GLN B 1 5 ? -12.734 5.895 -13.969 1 54.69 5 GLN B CA 1
ATOM 3099 C C . GLN B 1 5 ? -14.055 6.246 -13.289 1 54.69 5 GLN B C 1
ATOM 3101 O O . GLN B 1 5 ? -14.68 7.258 -13.617 1 54.69 5 GLN B O 1
ATOM 3106 N N . GLU B 1 6 ? -14.75 5.195 -12.727 1 62.47 6 GLU B N 1
ATOM 3107 C CA . GLU B 1 6 ? -16.016 5.355 -12.008 1 62.47 6 GLU B CA 1
ATOM 3108 C C . GLU B 1 6 ? -15.805 6.109 -10.695 1 62.47 6 GLU B C 1
ATOM 3110 O O . GLU B 1 6 ? -14.734 6.031 -10.094 1 62.47 6 GLU B O 1
ATOM 3115 N N . ASP B 1 7 ? -16.562 7.078 -10.523 1 76.44 7 ASP B N 1
ATOM 3116 C CA . ASP B 1 7 ? -16.688 7.918 -9.336 1 76.44 7 ASP B CA 1
ATOM 3117 C C . ASP B 1 7 ? -17.109 7.09 -8.125 1 76.44 7 ASP B C 1
ATOM 3119 O O . ASP B 1 7 ? -17.781 6.074 -8.266 1 76.44 7 ASP B O 1
ATOM 3123 N N . LEU B 1 8 ? -16.484 7.375 -7.02 1 80.19 8 LEU B N 1
ATOM 3124 C CA . LEU B 1 8 ? -16.922 6.855 -5.727 1 80.19 8 LEU B CA 1
ATOM 3125 C C . LEU B 1 8 ? -18.141 7.617 -5.219 1 80.19 8 LEU B C 1
ATOM 3127 O O . LEU B 1 8 ? -18.125 8.852 -5.156 1 80.19 8 LEU B O 1
ATOM 3131 N N . MET B 1 9 ? -19.219 6.902 -4.984 1 79.44 9 MET B N 1
ATOM 3132 C CA . MET B 1 9 ? -20.438 7.543 -4.512 1 79.44 9 MET B CA 1
ATOM 3133 C C . MET B 1 9 ? -20.625 7.324 -3.012 1 79.44 9 MET B C 1
ATOM 3135 O O . MET B 1 9 ? -20.469 6.203 -2.521 1 79.44 9 MET B O 1
ATOM 3139 N N . MET B 1 10 ? -20.859 8.461 -2.312 1 78.31 10 MET B N 1
ATOM 3140 C CA . MET B 1 10 ? -21.156 8.422 -0.884 1 78.31 10 MET B CA 1
ATOM 3141 C C . MET B 1 10 ? -22.469 9.133 -0.59 1 78.31 10 MET B C 1
ATOM 3143 O O . MET B 1 10 ? -22.859 10.062 -1.299 1 78.31 10 MET B O 1
ATOM 3147 N N . VAL B 1 11 ? -23.219 8.578 0.395 1 75.88 11 VAL B N 1
ATOM 3148 C CA . VAL B 1 11 ? -24.453 9.234 0.814 1 75.88 11 VAL B CA 1
ATOM 3149 C C . VAL B 1 11 ? -24.281 9.805 2.219 1 75.88 11 VAL B C 1
ATOM 3151 O O . VAL B 1 11 ? -23.906 9.094 3.148 1 75.88 11 VAL B O 1
ATOM 3154 N N . GLY B 1 12 ? -24.562 11.086 2.32 1 74.25 12 GLY B N 1
ATOM 3155 C CA . GLY B 1 12 ? -24.438 11.773 3.598 1 74.25 12 GLY B CA 1
ATOM 3156 C C . GLY B 1 12 ? -25.625 11.531 4.516 1 74.25 12 GLY B C 1
ATOM 3157 O O . GLY B 1 12 ? -26.641 10.961 4.102 1 74.25 12 GLY B O 1
ATOM 3158 N N . ALA B 1 13 ? -25.391 11.891 5.75 1 70.81 13 ALA B N 1
ATOM 3159 C CA . ALA B 1 13 ? -26.469 11.805 6.723 1 70.81 13 ALA B CA 1
ATOM 3160 C C . ALA B 1 13 ? -27.703 12.586 6.258 1 70.81 13 ALA B C 1
ATOM 3162 O O . ALA B 1 13 ? -28.828 12.266 6.629 1 70.81 13 ALA B O 1
ATOM 3163 N N . ASP B 1 14 ? -27.453 13.508 5.438 1 71.38 14 ASP B N 1
ATOM 3164 C CA . ASP B 1 14 ? -28.531 14.344 4.887 1 71.38 14 ASP B CA 1
ATOM 3165 C C . ASP B 1 14 ? -29.125 13.711 3.635 1 71.38 14 ASP B C 1
ATOM 3167 O O . ASP B 1 14 ? -29.953 14.32 2.957 1 71.38 14 ASP B O 1
ATOM 3171 N N . HIS B 1 15 ? -28.641 12.578 3.225 1 78.19 15 HIS B N 1
ATOM 3172 C CA . HIS B 1 15 ? -29.141 11.781 2.107 1 78.19 15 HIS B CA 1
ATOM 3173 C C . HIS B 1 15 ? -28.734 12.398 0.771 1 78.19 15 HIS B C 1
ATOM 3175 O O . HIS B 1 15 ? -29.375 12.148 -0.25 1 78.19 15 HIS B O 1
ATOM 3181 N N . VAL B 1 16 ? -27.797 13.266 0.938 1 83.38 16 VAL B N 1
ATOM 3182 C CA . VAL B 1 16 ? -27.219 13.828 -0.281 1 83.38 16 VAL B CA 1
ATOM 3183 C C . VAL B 1 16 ? -26.141 12.891 -0.823 1 83.38 16 VAL B C 1
ATOM 3185 O O . VAL B 1 16 ? -25.344 12.344 -0.058 1 83.38 16 VAL B O 1
ATOM 3188 N N . GLU B 1 17 ? -26.203 12.836 -2.117 1 85.62 17 GLU B N 1
ATOM 3189 C CA . GLU B 1 17 ? -25.203 11.992 -2.77 1 85.62 17 GLU B CA 1
ATOM 3190 C C . GLU B 1 17 ? -23.953 12.789 -3.131 1 85.62 17 GLU B C 1
ATOM 3192 O O . GLU B 1 17 ? -24.047 13.852 -3.758 1 85.62 17 GLU B O 1
ATOM 3197 N N . TYR B 1 18 ? -22.859 12.32 -2.658 1 87.62 18 TYR B N 1
ATOM 3198 C CA . TYR B 1 18 ? -21.547 12.906 -2.979 1 87.62 18 TYR B CA 1
ATOM 3199 C C . TYR B 1 18 ? -20.766 12.008 -3.928 1 87.62 18 TYR B C 1
ATOM 3201 O O . TYR B 1 18 ? -20.625 10.805 -3.68 1 87.62 18 TYR B O 1
ATOM 3209 N N . ARG B 1 19 ? -20.328 12.578 -4.984 1 87.5 19 ARG B N 1
ATOM 3210 C CA . ARG B 1 19 ? -19.531 11.844 -5.953 1 87.5 19 ARG B CA 1
ATOM 3211 C C . ARG B 1 19 ? -18.062 12.289 -5.898 1 87.5 19 ARG B C 1
ATOM 3213 O O . ARG B 1 19 ? -17.766 13.477 -6.035 1 87.5 19 ARG B O 1
ATOM 3220 N N . TYR B 1 20 ? -17.234 11.336 -5.68 1 91.25 20 TYR B N 1
ATOM 3221 C CA . TYR B 1 20 ? -15.812 11.641 -5.559 1 91.25 20 TYR B CA 1
ATOM 3222 C C . TYR B 1 20 ? -15.016 10.969 -6.668 1 91.25 20 TYR B C 1
ATOM 3224 O O . TYR B 1 20 ? -15.156 9.766 -6.895 1 91.25 20 TYR B O 1
ATOM 3232 N N . GLY B 1 21 ? -14.266 11.719 -7.402 1 89.75 21 GLY B N 1
ATOM 3233 C CA . GLY B 1 21 ? -13.422 11.219 -8.477 1 89.75 21 GLY B CA 1
ATOM 3234 C C . GLY B 1 21 ? -12.094 11.945 -8.578 1 89.75 21 GLY B C 1
ATOM 3235 O O . GLY B 1 21 ? -11.742 12.734 -7.699 1 89.75 21 GLY B O 1
ATOM 3236 N N . LYS B 1 22 ? -11.414 11.633 -9.562 1 88.44 22 LYS B N 1
ATOM 3237 C CA . LYS B 1 22 ? -10.055 12.133 -9.742 1 88.44 22 LYS B CA 1
ATOM 3238 C C . LYS B 1 22 ? -10.039 13.648 -9.922 1 88.44 22 LYS B C 1
ATOM 3240 O O . LYS B 1 22 ? -9.07 14.312 -9.57 1 88.44 22 LYS B O 1
ATOM 3245 N N . ALA B 1 23 ? -11.125 14.18 -10.406 1 90.44 23 ALA B N 1
ATOM 3246 C CA . ALA B 1 23 ? -11.141 15.594 -10.773 1 90.44 23 ALA B CA 1
ATOM 3247 C C . ALA B 1 23 ? -11.75 16.438 -9.656 1 90.44 23 ALA B C 1
ATOM 3249 O O . ALA B 1 23 ? -11.914 17.656 -9.805 1 90.44 23 ALA B O 1
ATOM 3250 N N . MET B 1 24 ? -12.016 15.812 -8.57 1 91.25 24 MET B N 1
ATOM 3251 C CA . MET B 1 24 ? -12.633 16.562 -7.48 1 91.25 24 MET B CA 1
ATOM 3252 C C . MET B 1 24 ? -11.617 17.484 -6.812 1 91.25 24 MET B C 1
ATOM 3254 O O . MET B 1 24 ? -10.414 17.234 -6.871 1 91.25 24 MET B O 1
ATOM 3258 N N . PRO B 1 25 ? -12.117 18.578 -6.246 1 93.69 25 PRO B N 1
ATOM 3259 C CA . PRO B 1 25 ? -11.195 19.359 -5.41 1 93.69 25 PRO B CA 1
ATOM 3260 C C . PRO B 1 25 ? -10.781 18.609 -4.141 1 93.69 25 PRO B C 1
ATOM 3262 O O . PRO B 1 25 ? -11.633 18.031 -3.453 1 93.69 25 PRO B O 1
ATOM 3265 N N . LEU B 1 26 ? -9.57 18.5 -3.904 1 97.56 26 LEU B N 1
ATOM 3266 C CA . LEU B 1 26 ? -9.016 17.844 -2.73 1 97.56 26 LEU B CA 1
ATOM 3267 C C . LEU B 1 26 ? -7.953 18.719 -2.064 1 97.56 26 LEU B C 1
ATOM 3269 O O . LEU B 1 26 ? -7.141 19.344 -2.748 1 97.56 26 LEU B O 1
ATOM 3273 N N . ILE B 1 27 ? -8.047 18.797 -0.779 1 98.81 27 ILE B N 1
ATOM 3274 C CA . ILE B 1 27 ? -7.062 19.578 -0.031 1 98.81 27 ILE B CA 1
ATOM 3275 C C . ILE B 1 27 ? -6.105 18.641 0.697 1 98.81 27 ILE B C 1
ATOM 3277 O O . ILE B 1 27 ? -6.535 17.656 1.312 1 98.81 27 ILE B O 1
ATOM 3281 N N . PHE B 1 28 ? -4.84 18.875 0.599 1 98.88 28 PHE B N 1
ATOM 3282 C CA . PHE B 1 28 ? -3.834 18.188 1.396 1 98.88 28 PHE B CA 1
ATOM 3283 C C . PHE B 1 28 ? -3.141 19.141 2.352 1 98.88 28 PHE B C 1
ATOM 3285 O O . PHE B 1 28 ? -2.588 20.156 1.927 1 98.88 28 PHE B O 1
ATOM 3292 N N . VAL B 1 29 ? -3.215 18.844 3.607 1 98.88 29 VAL B N 1
ATOM 3293 C CA . VAL B 1 29 ? -2.533 19.625 4.637 1 98.88 29 VAL B CA 1
ATOM 3294 C C . VAL B 1 29 ? -1.331 18.844 5.164 1 98.88 29 VAL B C 1
ATOM 3296 O O . VAL B 1 29 ? -1.465 17.688 5.582 1 98.88 29 VAL B O 1
ATOM 3299 N N . GLY B 1 30 ? -0.187 19.422 5.105 1 98.69 30 GLY B N 1
ATOM 3300 C CA . GLY B 1 30 ? 1.005 18.75 5.598 1 98.69 30 GLY B CA 1
ATOM 3301 C C . GLY B 1 30 ? 2.066 19.719 6.102 1 98.69 30 GLY B C 1
ATOM 3302 O O . GLY B 1 30 ? 1.825 20.922 6.199 1 98.69 30 GLY B O 1
ATOM 3303 N N . GLY B 1 31 ? 3.174 19.219 6.516 1 98.75 31 GLY B N 1
ATOM 3304 C CA . GLY B 1 31 ? 4.32 19.875 7.133 1 98.75 31 GLY B CA 1
ATOM 3305 C C . GLY B 1 31 ? 5.059 18.969 8.109 1 98.75 31 GLY B C 1
ATOM 3306 O O . GLY B 1 31 ? 4.691 17.812 8.289 1 98.75 31 GLY B O 1
ATOM 3307 N N . VAL B 1 32 ? 6.141 19.531 8.648 1 98.56 32 VAL B N 1
ATOM 3308 C CA . VAL B 1 32 ? 6.848 18.75 9.656 1 98.56 32 VAL B CA 1
ATOM 3309 C C . VAL B 1 32 ? 5.961 18.578 10.891 1 98.56 32 VAL B C 1
ATOM 3311 O O . VAL B 1 32 ? 5.258 19.516 11.289 1 98.56 32 VAL B O 1
ATOM 3314 N N . PRO B 1 33 ? 5.922 17.328 11.508 1 97.69 33 PRO B N 1
ATOM 3315 C CA . PRO B 1 33 ? 5.125 17.156 12.727 1 97.69 33 PRO B CA 1
ATOM 3316 C C . PRO B 1 33 ? 5.375 18.266 13.75 1 97.69 33 PRO B C 1
ATOM 3318 O O . PRO B 1 33 ? 6.52 18.688 13.945 1 97.69 33 PRO B O 1
ATOM 3321 N N . ARG B 1 34 ? 4.27 18.688 14.398 1 98.12 34 ARG B N 1
ATOM 3322 C CA . ARG B 1 34 ? 4.293 19.719 15.422 1 98.12 34 ARG B CA 1
ATOM 3323 C C . ARG B 1 34 ? 4.469 21.109 14.789 1 98.12 34 ARG B C 1
ATOM 3325 O O . ARG B 1 34 ? 4.922 22.031 15.461 1 98.12 34 ARG B O 1
ATOM 3332 N N . SER B 1 35 ? 4.074 21.219 13.516 1 98.5 35 SER B N 1
ATOM 3333 C CA . SER B 1 35 ? 4.152 22.516 12.836 1 98.5 35 SER B CA 1
ATOM 3334 C C . SER B 1 35 ? 2.777 23.156 12.711 1 98.5 35 SER B C 1
ATOM 3336 O O . SER B 1 35 ? 2.605 24.141 11.977 1 98.5 35 SER B O 1
ATOM 3338 N N . GLY B 1 36 ? 1.756 22.594 13.336 1 98.31 36 GLY B N 1
ATOM 3339 C CA . GLY B 1 36 ? 0.44 23.219 13.352 1 98.31 36 GLY B CA 1
ATOM 3340 C C . GLY B 1 36 ? -0.526 22.578 12.367 1 98.31 36 GLY B C 1
ATOM 3341 O O . GLY B 1 36 ? -1.57 23.156 12.055 1 98.31 36 GLY B O 1
ATOM 3342 N N . THR B 1 37 ? -0.225 21.375 11.82 1 98.56 37 THR B N 1
ATOM 3343 C CA . THR B 1 37 ? -1.05 20.719 10.805 1 98.56 37 THR B CA 1
ATOM 3344 C C . THR B 1 37 ? -2.396 20.312 11.391 1 98.56 37 THR B C 1
ATOM 3346 O O . THR B 1 37 ? -3.424 20.375 10.711 1 98.56 37 THR B O 1
ATOM 3349 N N . THR B 1 38 ? -2.395 19.891 12.648 1 98.25 38 THR B N 1
ATOM 3350 C CA . THR B 1 38 ? -3.641 19.484 13.289 1 98.25 38 THR B CA 1
ATOM 3351 C C . THR B 1 38 ? -4.555 20.688 13.508 1 98.25 38 THR B C 1
ATOM 3353 O O . THR B 1 38 ? -5.77 20.578 13.32 1 98.25 38 THR B O 1
ATOM 3356 N N . LEU B 1 39 ? -3.992 21.797 13.898 1 98.5 39 LEU B N 1
ATOM 3357 C CA . LEU B 1 39 ? -4.781 23.016 14.055 1 98.5 39 LEU B CA 1
ATOM 3358 C C . LEU B 1 39 ? -5.391 23.453 12.727 1 98.5 39 LEU B C 1
ATOM 3360 O O . LEU B 1 39 ? -6.578 23.766 12.656 1 98.5 39 LEU B O 1
ATOM 3364 N N . MET B 1 40 ? -4.535 23.422 11.688 1 98.81 40 MET B N 1
ATOM 3365 C CA . MET B 1 40 ? -4.988 23.812 10.352 1 98.81 40 MET B CA 1
ATOM 3366 C C . MET B 1 40 ? -6.176 22.969 9.914 1 98.81 40 MET B C 1
ATOM 3368 O O . MET B 1 40 ? -7.191 23.5 9.461 1 98.81 40 MET B O 1
ATOM 3372 N N . ARG B 1 41 ? -6.059 21.672 10.023 1 98.38 41 ARG B N 1
ATOM 3373 C CA . ARG B 1 41 ? -7.156 20.812 9.586 1 98.38 41 ARG B CA 1
ATOM 3374 C C . ARG B 1 41 ? -8.383 21 10.469 1 98.38 41 ARG B C 1
ATOM 3376 O O . ARG B 1 41 ? -9.516 20.938 9.984 1 98.38 41 ARG B O 1
ATOM 3383 N 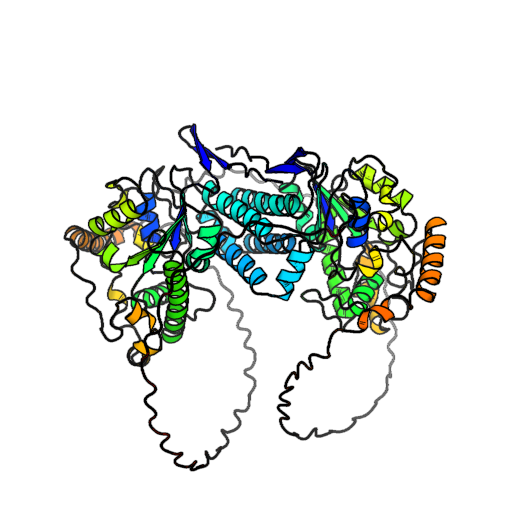N . ALA B 1 42 ? -8.203 21.219 11.789 1 98.5 42 ALA B N 1
ATOM 3384 C CA . ALA B 1 42 ? -9.344 21.438 12.672 1 98.5 42 ALA B CA 1
ATOM 3385 C C . ALA B 1 42 ? -10.102 22.688 12.289 1 98.5 42 ALA B C 1
ATOM 3387 O O . ALA B 1 42 ? -11.336 22.703 12.297 1 98.5 42 ALA B O 1
ATOM 3388 N N . MET B 1 43 ? -9.375 23.734 11.984 1 98.81 43 MET B N 1
ATOM 3389 C CA . MET B 1 43 ? -10 24.969 11.547 1 98.81 43 MET B CA 1
ATOM 3390 C C . MET B 1 43 ? -10.773 24.766 10.25 1 98.81 43 MET B C 1
ATOM 3392 O O . MET B 1 43 ? -11.898 25.25 10.102 1 98.81 43 MET B O 1
ATOM 3396 N N . LEU B 1 44 ? -10.211 23.969 9.328 1 98.75 44 LEU B N 1
ATOM 3397 C CA . LEU B 1 44 ? -10.891 23.656 8.07 1 98.75 44 LEU B CA 1
ATOM 3398 C C . LEU B 1 44 ? -12.117 22.781 8.312 1 98.75 44 LEU B C 1
ATOM 3400 O O . LEU B 1 44 ? -13.156 22.969 7.68 1 98.75 44 LEU B O 1
ATOM 3404 N N . ASP B 1 45 ? -11.992 21.875 9.258 1 98.38 45 ASP B N 1
ATOM 3405 C CA . ASP B 1 45 ? -13.094 20.984 9.617 1 98.38 45 ASP B CA 1
ATOM 3406 C C . ASP B 1 45 ? -14.273 21.766 10.172 1 98.38 45 ASP B C 1
ATOM 3408 O O . ASP B 1 45 ? -15.414 21.297 10.141 1 98.38 45 ASP B O 1
ATOM 3412 N N . ALA B 1 46 ? -13.984 22.875 10.758 1 98.44 46 ALA B N 1
ATOM 3413 C CA . ALA B 1 46 ? -15.055 23.688 11.328 1 98.44 46 ALA B CA 1
ATOM 3414 C C . ALA B 1 46 ? -15.906 24.312 10.227 1 98.44 46 ALA B C 1
ATOM 3416 O O . ALA B 1 46 ? -17.031 24.75 10.477 1 98.44 46 ALA B O 1
ATOM 3417 N N . HIS B 1 47 ? -15.367 24.438 9.023 1 98.12 47 HIS B N 1
ATOM 3418 C CA . HIS B 1 47 ? -16.125 24.969 7.891 1 98.12 47 HIS B CA 1
ATOM 3419 C C . HIS B 1 47 ? -17.25 24.016 7.488 1 98.12 47 HIS B C 1
ATOM 3421 O O . HIS B 1 47 ? -17.031 22.797 7.395 1 98.12 47 HIS B O 1
ATOM 3427 N N . PRO B 1 48 ? -18.406 24.438 7.195 1 96 48 PRO B N 1
ATOM 3428 C CA . PRO B 1 48 ? -19.531 23.531 6.918 1 96 48 PRO B CA 1
ATOM 3429 C C . PRO B 1 48 ? -19.344 22.734 5.637 1 96 48 PRO B C 1
ATOM 3431 O O . PRO B 1 48 ? -19.969 21.672 5.473 1 96 48 PRO B O 1
ATOM 3434 N N . GLU B 1 49 ? -18.484 23.156 4.738 1 95.56 49 GLU B N 1
ATOM 3435 C CA . GLU B 1 49 ? -18.344 22.5 3.443 1 95.56 49 GLU B CA 1
ATOM 3436 C C . GLU B 1 49 ? -17.109 21.609 3.406 1 95.56 49 GLU B C 1
ATOM 3438 O O . GLU B 1 49 ? -16.859 20.906 2.418 1 95.56 49 GLU B O 1
ATOM 3443 N N . VAL B 1 50 ? -16.312 21.609 4.449 1 97.44 50 VAL B N 1
ATOM 3444 C CA . VAL B 1 50 ? -15.016 20.922 4.395 1 97.44 50 VAL B CA 1
ATOM 3445 C C . VAL B 1 50 ? -14.961 19.828 5.453 1 97.44 50 VAL B C 1
ATOM 3447 O O . VAL B 1 50 ? -15.422 20.031 6.582 1 97.44 50 VAL B O 1
ATOM 3450 N N . ARG B 1 51 ? -14.484 18.672 5.086 1 97.38 51 ARG B N 1
ATOM 3451 C CA . ARG B 1 51 ? -14.18 17.609 6.027 1 97.38 51 ARG B CA 1
ATOM 3452 C C . ARG B 1 51 ? -12.766 17.078 5.82 1 97.38 51 ARG B C 1
ATOM 3454 O O . ARG B 1 51 ? -12.469 16.469 4.793 1 97.38 51 ARG B O 1
ATOM 3461 N N . CYS B 1 52 ? -11.875 17.297 6.746 1 97.5 52 CYS B N 1
ATOM 3462 C CA . CYS B 1 52 ? -10.508 16.797 6.715 1 97.5 52 CYS B CA 1
ATOM 3463 C C . CYS B 1 52 ? -10.398 15.477 7.48 1 97.5 52 CYS B C 1
ATOM 3465 O O . CYS B 1 52 ? -9.969 14.461 6.93 1 97.5 52 CYS B O 1
ATOM 3467 N N . GLY B 1 53 ? -10.781 15.523 8.75 1 95.56 53 GLY B N 1
ATOM 3468 C CA . GLY B 1 53 ? -10.672 14.344 9.594 1 95.56 53 GLY B CA 1
ATOM 3469 C C . GLY B 1 53 ? -9.297 14.188 10.219 1 95.56 53 GLY B C 1
ATOM 3470 O O . GLY B 1 53 ? -8.422 15.039 10.031 1 95.56 53 GLY B O 1
ATOM 3471 N N . GLU B 1 54 ? -9.117 13.125 10.938 1 96.81 54 GLU B N 1
ATOM 3472 C CA . GLU B 1 54 ? -7.891 12.844 11.68 1 96.81 54 GLU B CA 1
ATOM 3473 C C . GLU B 1 54 ? -6.789 12.344 10.75 1 96.81 54 GLU B C 1
ATOM 3475 O O . GLU B 1 54 ? -7.043 12.055 9.578 1 96.81 54 GLU B O 1
ATOM 3480 N N . GLU B 1 55 ? -5.609 12.32 11.266 1 95.12 55 GLU B N 1
ATOM 3481 C CA . GLU B 1 55 ? -4.461 11.789 10.539 1 95.12 55 GLU B CA 1
ATOM 3482 C C . GLU B 1 55 ? -4.688 10.328 10.156 1 95.12 55 GLU B C 1
ATOM 3484 O O . GLU B 1 55 ? -4.953 9.484 11.023 1 95.12 55 GLU B O 1
ATOM 3489 N N . THR B 1 56 ? -4.516 10.016 8.859 1 95.81 56 THR B N 1
ATOM 3490 C CA . THR B 1 56 ? -4.816 8.664 8.398 1 95.81 56 THR B CA 1
ATOM 3491 C C . THR B 1 56 ? -3.623 7.742 8.617 1 95.81 56 THR B C 1
ATOM 3493 O O . THR B 1 56 ? -3.787 6.527 8.766 1 95.81 56 THR B O 1
ATOM 3496 N N . ARG B 1 57 ? -2.408 8.227 8.492 1 93.31 57 ARG B N 1
ATOM 3497 C CA . ARG B 1 57 ? -1.141 7.539 8.719 1 93.31 57 ARG B CA 1
ATOM 3498 C C . ARG B 1 57 ? -0.852 6.539 7.605 1 93.31 57 ARG B C 1
ATOM 3500 O O . ARG B 1 57 ? 0.309 6.238 7.32 1 93.31 57 ARG B O 1
ATOM 3507 N N . ILE B 1 58 ? -1.844 6.078 6.883 1 95.44 58 ILE B N 1
ATOM 3508 C CA . ILE B 1 58 ? -1.648 5.023 5.898 1 95.44 58 ILE B CA 1
ATOM 3509 C C . ILE B 1 58 ? -1.289 5.637 4.547 1 95.44 58 ILE B C 1
ATOM 3511 O O . ILE B 1 58 ? -0.531 5.051 3.773 1 95.44 58 ILE B O 1
ATOM 3515 N N . ILE B 1 59 ? -1.82 6.77 4.215 1 97.31 59 ILE B N 1
ATOM 3516 C CA . ILE B 1 59 ? -1.617 7.383 2.908 1 97.31 59 ILE B CA 1
ATOM 3517 C C . ILE B 1 59 ? -0.134 7.688 2.705 1 97.31 59 ILE B C 1
ATOM 3519 O O . ILE B 1 59 ? 0.444 7.328 1.677 1 97.31 59 ILE B O 1
ATOM 3523 N N . PRO B 1 60 ? 0.58 8.281 3.699 1 96.12 60 PRO B N 1
ATOM 3524 C CA . PRO B 1 60 ? 2.016 8.492 3.502 1 96.12 60 PRO B CA 1
ATOM 3525 C C . PRO B 1 60 ? 2.783 7.184 3.309 1 96.12 60 PRO B C 1
ATOM 3527 O O . PRO B 1 60 ? 3.789 7.156 2.594 1 96.12 60 PRO B O 1
ATOM 3530 N N . ARG B 1 61 ? 2.33 6.156 3.93 1 93.88 61 ARG B N 1
ATOM 3531 C CA . ARG B 1 61 ? 3.021 4.875 3.834 1 93.88 61 ARG B CA 1
ATOM 3532 C C . ARG B 1 61 ? 2.885 4.285 2.434 1 93.88 61 ARG B C 1
ATOM 3534 O O . ARG B 1 61 ? 3.857 3.781 1.868 1 93.88 61 ARG B O 1
ATOM 3541 N N . VAL B 1 62 ? 1.726 4.312 1.92 1 96 62 VAL B N 1
ATOM 3542 C CA . VAL B 1 62 ? 1.525 3.775 0.578 1 96 62 VAL B CA 1
ATOM 3543 C C . VAL B 1 62 ? 2.26 4.641 -0.441 1 96 62 VAL B C 1
ATOM 3545 O O . VAL B 1 62 ? 2.777 4.137 -1.439 1 96 62 VAL B O 1
ATOM 3548 N N . LEU B 1 63 ? 2.281 5.926 -0.21 1 97.38 63 LEU B N 1
ATOM 3549 C CA . LEU B 1 63 ? 3.027 6.824 -1.082 1 97.38 63 LEU B CA 1
ATOM 3550 C C . LEU B 1 63 ? 4.52 6.508 -1.041 1 97.38 63 LEU B C 1
ATOM 3552 O O . LEU B 1 63 ? 5.195 6.543 -2.072 1 97.38 63 LEU B O 1
ATOM 3556 N N . ALA B 1 64 ? 5 6.238 0.125 1 93.75 64 ALA B N 1
ATOM 3557 C CA . ALA B 1 64 ? 6.406 5.871 0.274 1 93.75 64 ALA B CA 1
ATOM 3558 C C . ALA B 1 64 ? 6.719 4.574 -0.465 1 93.75 64 ALA B C 1
ATOM 3560 O O . ALA B 1 64 ? 7.789 4.43 -1.056 1 93.75 64 ALA B O 1
ATOM 3561 N N . MET B 1 65 ? 5.84 3.627 -0.394 1 92.81 65 MET B N 1
ATOM 3562 C CA . MET B 1 65 ? 6 2.367 -1.114 1 92.81 65 MET B CA 1
ATOM 3563 C C . MET B 1 65 ? 6.094 2.609 -2.617 1 92.81 65 MET B C 1
ATOM 3565 O O . MET B 1 65 ? 6.969 2.057 -3.285 1 92.81 65 MET B O 1
ATOM 3569 N N . ARG B 1 66 ? 5.18 3.373 -3.145 1 94.69 66 ARG B N 1
ATOM 3570 C CA . ARG B 1 66 ? 5.195 3.723 -4.562 1 94.69 66 ARG B CA 1
ATOM 3571 C C . ARG B 1 66 ? 6.508 4.402 -4.941 1 94.69 66 ARG B C 1
ATOM 3573 O O . ARG B 1 66 ? 7.07 4.125 -6.004 1 94.69 66 ARG B O 1
ATOM 3580 N N . GLN B 1 67 ? 6.957 5.254 -4.09 1 93.19 67 GLN B N 1
ATOM 3581 C CA . GLN B 1 67 ? 8.203 5.965 -4.344 1 93.19 67 GLN B CA 1
ATOM 3582 C C . GLN B 1 67 ? 9.391 5 -4.387 1 93.19 67 GLN B C 1
ATOM 3584 O O . GLN B 1 67 ? 10.289 5.152 -5.215 1 93.19 67 GLN B O 1
ATOM 3589 N N . ALA B 1 68 ? 9.406 4.074 -3.506 1 90.5 68 ALA B N 1
ATOM 3590 C CA . ALA B 1 68 ? 10.484 3.086 -3.465 1 90.5 68 ALA B CA 1
ATOM 3591 C C . ALA B 1 68 ? 10.523 2.268 -4.754 1 90.5 68 ALA B C 1
ATOM 3593 O O . ALA B 1 68 ? 11.602 1.983 -5.277 1 90.5 68 ALA B O 1
ATOM 3594 N N . TRP B 1 69 ? 9.383 1.858 -5.23 1 89.75 69 TRP B N 1
ATOM 3595 C CA . TRP B 1 69 ? 9.297 1.108 -6.48 1 89.75 69 TRP B CA 1
ATOM 3596 C C . TRP B 1 69 ? 9.828 1.933 -7.648 1 89.75 69 TRP B C 1
ATOM 3598 O O . TRP B 1 69 ? 10.508 1.404 -8.531 1 89.75 69 TRP B O 1
ATOM 3608 N N . SER B 1 70 ? 9.562 3.176 -7.668 1 89 70 SER B N 1
ATOM 3609 C CA . SER B 1 70 ? 9.93 4.062 -8.766 1 89 70 SER B CA 1
ATOM 3610 C C . SER B 1 70 ? 11.422 4.383 -8.742 1 89 70 SER B C 1
ATOM 3612 O O . SER B 1 70 ? 12.031 4.625 -9.789 1 89 70 SER B O 1
ATOM 3614 N N . LYS B 1 71 ? 12 4.414 -7.621 1 90.62 71 LYS B N 1
ATOM 3615 C CA . LYS B 1 71 ? 13.398 4.793 -7.469 1 90.62 71 LYS B CA 1
ATOM 3616 C C . LYS B 1 71 ? 14.328 3.621 -7.777 1 90.62 71 LYS B C 1
ATOM 3618 O O . LYS B 1 71 ? 15.469 3.818 -8.188 1 90.62 71 LYS B O 1
ATOM 3623 N N . SER B 1 72 ? 13.812 2.441 -7.621 1 91.38 72 SER B N 1
ATOM 3624 C CA . SER B 1 72 ? 14.594 1.245 -7.906 1 91.38 72 SER B CA 1
ATOM 3625 C C . SER B 1 72 ? 14.531 0.886 -9.391 1 91.38 72 SER B C 1
ATOM 3627 O O . SER B 1 72 ? 13.492 0.444 -9.883 1 91.38 72 SER B O 1
ATOM 3629 N N . GLY B 1 73 ? 15.648 1.007 -10.062 1 90.75 73 GLY B N 1
ATOM 3630 C CA . GLY B 1 73 ? 15.688 0.669 -11.477 1 90.75 73 GLY B CA 1
ATOM 3631 C C . GLY B 1 73 ? 15.297 -0.768 -11.766 1 90.75 73 GLY B C 1
ATOM 3632 O O . GLY B 1 73 ? 14.539 -1.037 -12.703 1 90.75 73 GLY B O 1
ATOM 3633 N N . ARG B 1 74 ? 15.727 -1.642 -10.961 1 89.62 74 ARG B N 1
ATOM 3634 C CA . ARG B 1 74 ? 15.422 -3.061 -11.117 1 89.62 74 ARG B CA 1
ATOM 3635 C C . ARG B 1 74 ? 13.938 -3.332 -10.914 1 89.62 74 ARG B C 1
ATOM 3637 O O . ARG B 1 74 ? 13.312 -4.047 -11.703 1 89.62 74 ARG B O 1
ATOM 3644 N N . GLU B 1 75 ? 13.375 -2.781 -9.891 1 90.12 75 GLU B N 1
ATOM 3645 C CA . GLU B 1 75 ? 11.961 -2.986 -9.594 1 90.12 75 GLU B CA 1
ATOM 3646 C C . GLU B 1 75 ? 11.078 -2.357 -10.672 1 90.12 75 GLU B C 1
ATOM 3648 O O . GLU B 1 75 ? 10.078 -2.943 -11.078 1 90.12 75 GLU B O 1
ATOM 3653 N N . LYS B 1 76 ? 11.484 -1.245 -11.062 1 92 76 LYS B N 1
ATOM 3654 C CA . LYS B 1 76 ? 10.727 -0.58 -12.125 1 92 76 LYS B CA 1
ATOM 3655 C C . LYS B 1 76 ? 10.703 -1.426 -13.391 1 92 76 LYS B C 1
ATOM 3657 O O . LYS B 1 76 ? 9.656 -1.562 -14.031 1 92 76 LYS B O 1
ATOM 3662 N N . LEU B 1 77 ? 11.812 -1.934 -13.758 1 92.62 77 LEU B N 1
ATOM 3663 C CA . LEU B 1 77 ? 11.898 -2.787 -14.938 1 92.62 77 LEU B CA 1
ATOM 3664 C C . LEU B 1 77 ? 11 -4.012 -14.789 1 92.62 77 LEU B C 1
ATOM 3666 O O . LEU B 1 77 ? 10.312 -4.402 -15.734 1 92.62 77 LEU B O 1
ATOM 3670 N N . ARG B 1 78 ? 10.984 -4.605 -13.641 1 91.88 78 ARG B N 1
ATOM 3671 C CA . ARG B 1 78 ? 10.156 -5.777 -13.375 1 91.88 78 ARG B CA 1
ATOM 3672 C C . ARG B 1 78 ? 8.672 -5.438 -13.484 1 91.88 78 ARG B C 1
ATOM 3674 O O . ARG B 1 78 ? 7.895 -6.215 -14.039 1 91.88 78 ARG B O 1
ATOM 3681 N N . LEU B 1 79 ? 8.328 -4.289 -12.93 1 94.81 79 LEU B N 1
ATOM 3682 C CA . LEU B 1 79 ? 6.938 -3.854 -12.984 1 94.81 79 LEU B CA 1
ATOM 3683 C C . LEU B 1 79 ? 6.508 -3.566 -14.414 1 94.81 79 LEU B C 1
ATOM 3685 O O . LEU B 1 79 ? 5.441 -4.004 -14.852 1 94.81 79 LEU B O 1
ATOM 3689 N N . ASP B 1 80 ? 7.367 -2.977 -15.164 1 94.31 80 ASP B N 1
ATOM 3690 C CA . ASP B 1 80 ? 7.059 -2.656 -16.547 1 94.31 80 ASP B CA 1
ATOM 3691 C C . ASP B 1 80 ? 6.891 -3.926 -17.391 1 94.31 80 ASP B C 1
ATOM 3693 O O . ASP B 1 80 ? 5.977 -4.023 -18.203 1 94.31 80 ASP B O 1
ATOM 3697 N N . GLU B 1 81 ? 7.738 -4.871 -17.156 1 93.94 81 GLU B N 1
ATOM 3698 C CA . GLU B 1 81 ? 7.676 -6.137 -17.891 1 93.94 81 GLU B CA 1
ATOM 3699 C C . GLU B 1 81 ? 6.426 -6.926 -17.516 1 93.94 81 GLU B C 1
ATOM 3701 O O . GLU B 1 81 ? 5.969 -7.77 -18.297 1 93.94 81 GLU B O 1
ATOM 3706 N N . ALA B 1 82 ? 5.871 -6.609 -16.375 1 94.88 82 ALA B N 1
ATOM 3707 C CA . ALA B 1 82 ? 4.668 -7.309 -15.914 1 94.88 82 ALA B CA 1
ATOM 3708 C C . ALA B 1 82 ? 3.408 -6.547 -16.312 1 94.88 82 ALA B C 1
ATOM 3710 O O . ALA B 1 82 ? 2.297 -6.934 -15.953 1 94.88 82 ALA B O 1
ATOM 3711 N N . GLY B 1 83 ? 3.586 -5.414 -17.016 1 95.25 83 GLY B N 1
ATOM 3712 C CA . GLY B 1 83 ? 2.457 -4.605 -17.438 1 95.25 83 GLY B CA 1
ATOM 3713 C C . GLY B 1 83 ? 1.963 -3.658 -16.359 1 95.25 83 GLY B C 1
ATOM 3714 O O . GLY B 1 83 ? 0.929 -3.008 -16.516 1 95.25 83 GLY B O 1
ATOM 3715 N N . VAL B 1 84 ? 2.652 -3.666 -15.242 1 96.38 84 VAL B N 1
ATOM 3716 C CA . VAL B 1 84 ? 2.309 -2.73 -14.172 1 96.38 84 VAL B CA 1
ATOM 3717 C C . VAL B 1 84 ? 3.037 -1.407 -14.391 1 96.38 84 VAL B C 1
ATOM 3719 O O . VAL B 1 84 ? 3.936 -1.051 -13.625 1 96.38 84 VAL B O 1
ATOM 3722 N N . THR B 1 85 ? 2.559 -0.651 -15.328 1 95.5 85 THR B N 1
ATOM 3723 C CA . THR B 1 85 ? 3.148 0.623 -15.727 1 95.5 85 THR B CA 1
ATOM 3724 C C . THR B 1 85 ? 2.822 1.71 -14.703 1 95.5 85 THR B C 1
ATOM 3726 O O . THR B 1 85 ? 2.061 1.479 -13.766 1 95.5 85 THR B O 1
ATOM 3729 N N . ASP B 1 86 ? 3.373 2.867 -14.914 1 94.75 86 ASP B N 1
ATOM 3730 C CA . ASP B 1 86 ? 3.07 4.012 -14.062 1 94.75 86 ASP B CA 1
ATOM 3731 C C . ASP B 1 86 ? 1.581 4.344 -14.094 1 94.75 86 ASP B C 1
ATOM 3733 O O . ASP B 1 86 ? 1.001 4.723 -13.078 1 94.75 86 ASP B O 1
ATOM 3737 N N . GLU B 1 87 ? 1.017 4.219 -15.234 1 95.19 87 GLU B N 1
ATOM 3738 C CA . GLU B 1 87 ? -0.407 4.512 -15.367 1 95.19 87 GLU B CA 1
ATOM 3739 C C . GLU B 1 87 ? -1.248 3.568 -14.516 1 95.19 87 GLU B C 1
ATOM 3741 O O . GLU B 1 87 ? -2.215 3.992 -13.883 1 95.19 87 GLU B O 1
ATOM 3746 N N . VAL B 1 88 ? -0.873 2.299 -14.547 1 95.94 88 VAL B N 1
ATOM 3747 C CA . VAL B 1 88 ? -1.598 1.301 -13.766 1 95.94 88 VAL B CA 1
ATOM 3748 C C . VAL B 1 88 ? -1.41 1.574 -12.273 1 95.94 88 VAL B C 1
ATOM 3750 O O . VAL B 1 88 ? -2.375 1.552 -11.508 1 95.94 88 VAL B O 1
ATOM 3753 N N . LEU B 1 89 ? -0.165 1.825 -11.898 1 96.56 89 LEU B N 1
ATOM 3754 C CA . LEU B 1 89 ? 0.139 2.111 -10.5 1 96.56 89 LEU B CA 1
ATOM 3755 C C . LEU B 1 89 ? -0.565 3.385 -10.039 1 96.56 89 LEU B C 1
ATOM 3757 O O . LEU B 1 89 ? -1.082 3.443 -8.922 1 96.56 89 LEU B O 1
ATOM 3761 N N . ASP B 1 90 ? -0.573 4.379 -10.891 1 96.56 90 ASP B N 1
ATOM 3762 C CA . ASP B 1 90 ? -1.244 5.633 -10.562 1 96.56 90 ASP B CA 1
ATOM 3763 C C . ASP B 1 90 ? -2.738 5.414 -10.328 1 96.56 90 ASP B C 1
ATOM 3765 O O . ASP B 1 90 ? -3.314 5.961 -9.391 1 96.56 90 ASP B O 1
ATOM 3769 N N . ALA B 1 91 ? -3.326 4.625 -11.195 1 95.31 91 ALA B N 1
ATOM 3770 C CA . ALA B 1 91 ? -4.746 4.324 -11.047 1 95.31 91 ALA B CA 1
ATOM 3771 C C . ALA B 1 91 ? -5.02 3.607 -9.727 1 95.31 91 ALA B C 1
ATOM 3773 O O . ALA B 1 91 ? -6 3.902 -9.039 1 95.31 91 ALA B O 1
ATOM 3774 N N . ALA B 1 92 ? -4.191 2.672 -9.398 1 96.94 92 ALA B N 1
ATOM 3775 C CA . ALA B 1 92 ? -4.332 1.916 -8.156 1 96.94 92 ALA B CA 1
ATOM 3776 C C . ALA B 1 92 ? -4.152 2.82 -6.938 1 96.94 92 ALA B C 1
ATOM 3778 O O . ALA B 1 92 ? -4.941 2.766 -5.992 1 96.94 92 ALA B O 1
ATOM 3779 N N . MET B 1 93 ? -3.143 3.676 -6.945 1 97.44 93 MET B N 1
ATOM 3780 C CA . MET B 1 93 ? -2.881 4.625 -5.867 1 97.44 93 MET B CA 1
ATOM 3781 C C . MET B 1 93 ? -4.043 5.598 -5.703 1 97.44 93 MET B C 1
ATOM 3783 O O . MET B 1 93 ? -4.477 5.875 -4.582 1 97.44 93 MET B O 1
ATOM 3787 N N . GLN B 1 94 ? -4.484 6.105 -6.848 1 96.69 94 GLN B N 1
ATOM 3788 C CA . GLN B 1 94 ? -5.605 7.043 -6.844 1 96.69 94 GLN B CA 1
ATOM 3789 C C . GLN B 1 94 ? -6.836 6.426 -6.188 1 96.69 94 GLN B C 1
ATOM 3791 O O . GLN B 1 94 ? -7.484 7.055 -5.352 1 96.69 94 GLN B O 1
ATOM 3796 N N . ALA B 1 95 ? -7.109 5.223 -6.582 1 95.44 95 ALA B N 1
ATOM 3797 C CA . ALA B 1 95 ? -8.273 4.527 -6.043 1 95.44 95 ALA B CA 1
ATOM 3798 C C . ALA B 1 95 ? -8.125 4.289 -4.543 1 95.44 95 ALA B C 1
ATOM 3800 O O . ALA B 1 95 ? -9.062 4.523 -3.773 1 95.44 95 ALA B O 1
ATOM 3801 N N . PHE B 1 96 ? -6.973 3.824 -4.098 1 97.38 96 PHE B N 1
ATOM 3802 C CA . PHE B 1 96 ? -6.695 3.568 -2.689 1 97.38 96 PHE B CA 1
ATOM 3803 C C . PHE B 1 96 ? -6.867 4.84 -1.865 1 97.38 96 PHE B C 1
ATOM 3805 O O . PHE B 1 96 ? -7.578 4.84 -0.858 1 97.38 96 PHE B O 1
ATOM 3812 N N . ILE B 1 97 ? -6.23 5.902 -2.287 1 97.94 97 ILE B N 1
ATOM 3813 C CA . ILE B 1 97 ? -6.195 7.16 -1.554 1 97.94 97 ILE B CA 1
ATOM 3814 C C . ILE B 1 97 ? -7.605 7.75 -1.476 1 97.94 97 ILE B C 1
ATOM 3816 O O . ILE B 1 97 ? -8.031 8.227 -0.42 1 97.94 97 ILE B O 1
ATOM 3820 N N . LEU B 1 98 ? -8.32 7.688 -2.57 1 96.25 98 LEU B N 1
ATOM 3821 C CA . LEU B 1 98 ? -9.664 8.258 -2.607 1 96.25 98 LEU B CA 1
ATOM 3822 C C . LEU B 1 98 ? -10.602 7.492 -1.675 1 96.25 98 LEU B C 1
ATOM 3824 O O . LEU B 1 98 ? -11.422 8.102 -0.982 1 96.25 98 LEU B O 1
ATOM 3828 N N . GLU B 1 99 ? -10.484 6.16 -1.65 1 95.94 99 GLU B N 1
ATOM 3829 C CA . GLU B 1 99 ? -11.289 5.359 -0.731 1 95.94 99 GLU B CA 1
ATOM 3830 C C . GLU B 1 99 ? -11.039 5.766 0.718 1 95.94 99 GLU B C 1
ATOM 3832 O O . GLU B 1 99 ? -11.984 5.922 1.496 1 95.94 99 GLU B O 1
ATOM 3837 N N . VAL B 1 100 ? -9.789 5.965 1.048 1 97.31 100 VAL B N 1
ATOM 3838 C CA . VAL B 1 100 ? -9.438 6.293 2.424 1 97.31 100 VAL B CA 1
ATOM 3839 C C . VAL B 1 100 ? -9.961 7.684 2.777 1 97.31 100 VAL B C 1
ATOM 3841 O O . VAL B 1 100 ? -10.633 7.859 3.799 1 97.31 100 VAL B O 1
ATOM 3844 N N . ILE B 1 101 ? -9.664 8.648 1.938 1 97.81 101 ILE B N 1
ATOM 3845 C CA . ILE B 1 101 ? -10.039 10.023 2.236 1 97.81 101 ILE B CA 1
ATOM 3846 C C . ILE B 1 101 ? -11.555 10.148 2.322 1 97.81 101 ILE B C 1
ATOM 3848 O O . ILE B 1 101 ? -12.086 10.797 3.229 1 97.81 101 ILE B O 1
ATOM 3852 N N . ALA B 1 102 ? -12.281 9.492 1.442 1 95.88 102 ALA B N 1
ATOM 3853 C CA . ALA B 1 102 ? -13.734 9.609 1.382 1 95.88 102 ALA B CA 1
ATOM 3854 C C . ALA B 1 102 ? -14.391 8.898 2.562 1 95.88 102 ALA B C 1
ATOM 3856 O O . ALA B 1 102 ? -15.344 9.414 3.152 1 95.88 102 ALA B O 1
ATOM 3857 N N . LYS B 1 103 ? -13.852 7.781 2.971 1 95.75 103 LYS B N 1
ATOM 3858 C CA . LYS B 1 103 ? -14.656 6.891 3.799 1 95.75 103 LYS B CA 1
ATOM 3859 C C . LYS B 1 103 ? -14.227 6.957 5.262 1 95.75 103 LYS B C 1
ATOM 3861 O O . LYS B 1 103 ? -14.906 6.418 6.141 1 95.75 103 LYS B O 1
ATOM 3866 N N . HIS B 1 104 ? -13.125 7.621 5.574 1 95.44 104 HIS B N 1
ATOM 3867 C CA . HIS B 1 104 ? -12.719 7.594 6.973 1 95.44 104 HIS B CA 1
ATOM 3868 C C . HIS B 1 104 ? -13.484 8.625 7.793 1 95.44 104 HIS B C 1
ATOM 3870 O O . HIS B 1 104 ? -13.242 8.773 8.992 1 95.44 104 HIS B O 1
ATOM 3876 N N . GLY B 1 105 ? -14.422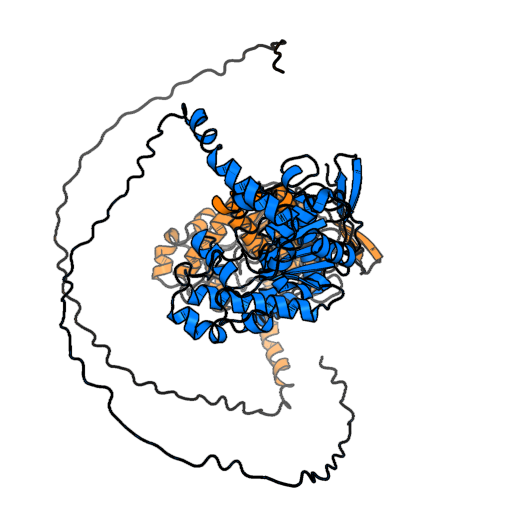 9.336 7.168 1 93.31 105 GLY B N 1
ATOM 3877 C CA . GLY B 1 105 ? -15.281 10.305 7.82 1 93.31 105 GLY B CA 1
ATOM 3878 C C . GLY B 1 105 ? -16.547 10.609 7.039 1 93.31 105 GLY B C 1
ATOM 3879 O O . GLY B 1 105 ? -16.844 9.938 6.051 1 93.31 105 GLY B O 1
ATOM 3880 N N . GLU B 1 106 ? -17.266 11.633 7.445 1 91.56 106 GLU B N 1
ATOM 3881 C CA . GLU B 1 106 ? -18.5 12.023 6.777 1 91.56 106 GLU B CA 1
ATOM 3882 C C . GLU B 1 106 ? -18.219 12.648 5.414 1 91.56 106 GLU B C 1
ATOM 3884 O O . GLU B 1 106 ? -17.219 13.336 5.234 1 91.56 106 GLU B O 1
ATOM 3889 N N . PRO B 1 107 ? -19.094 12.336 4.473 1 92.81 107 PRO B N 1
ATOM 3890 C CA . PRO B 1 107 ? -18.906 12.992 3.176 1 92.81 107 PRO B CA 1
ATOM 3891 C C . PRO B 1 107 ? -19.062 14.508 3.256 1 92.81 107 PRO B C 1
ATOM 3893 O O . PRO B 1 107 ? -19.734 15.016 4.168 1 92.81 107 PRO B O 1
ATOM 3896 N N . ALA B 1 108 ? -18.484 15.219 2.381 1 94.44 108 ALA B N 1
ATOM 3897 C CA . ALA B 1 108 ? -18.562 16.672 2.291 1 94.44 108 ALA B CA 1
ATOM 3898 C C . ALA B 1 108 ? -18.281 17.156 0.87 1 94.44 108 ALA B C 1
ATOM 3900 O O . ALA B 1 108 ? -17.766 16.391 0.045 1 94.44 108 ALA B O 1
ATOM 3901 N N . ARG B 1 109 ? -18.656 18.359 0.617 1 93.12 109 ARG B N 1
ATOM 3902 C CA . ARG B 1 109 ? -18.422 18.922 -0.707 1 93.12 109 ARG B CA 1
ATOM 3903 C C . ARG B 1 109 ? -16.938 18.984 -1.028 1 93.12 109 ARG B C 1
ATOM 3905 O O . ARG B 1 109 ? -16.531 18.719 -2.16 1 93.12 109 ARG B O 1
ATOM 3912 N N . VAL B 1 110 ? -16.156 19.453 -0.017 1 96.12 110 VAL B N 1
ATOM 3913 C CA . VAL B 1 110 ? -14.695 19.5 -0.161 1 96.12 110 VAL B CA 1
ATOM 3914 C C . VAL B 1 110 ? -14.047 18.562 0.858 1 96.12 110 VAL B C 1
ATOM 3916 O O . VAL B 1 110 ? -14.297 18.672 2.061 1 96.12 110 VAL B O 1
ATOM 3919 N N . LEU B 1 111 ? -13.266 17.609 0.351 1 97.81 111 LEU B N 1
ATOM 3920 C CA . LEU B 1 111 ? -12.539 16.703 1.232 1 97.81 111 LEU B CA 1
ATOM 3921 C C . LEU B 1 111 ? -11.094 17.156 1.411 1 97.81 111 LEU B C 1
ATOM 3923 O O . LEU B 1 111 ? -10.539 17.828 0.544 1 97.81 111 LEU B O 1
ATOM 3927 N N . CYS B 1 112 ? -10.609 16.781 2.512 1 98 112 CYS B N 1
ATOM 3928 C CA . CYS B 1 112 ? -9.266 17.172 2.922 1 98 112 CYS B CA 1
ATOM 3929 C C . CYS B 1 112 ? -8.547 15.992 3.584 1 98 112 CYS B C 1
ATOM 3931 O O . CYS B 1 112 ? -9.172 15.203 4.293 1 98 112 CYS B O 1
ATOM 3933 N N . ASN B 1 113 ? -7.316 15.805 3.256 1 98.44 113 ASN B N 1
ATOM 3934 C CA . ASN B 1 113 ? -6.434 14.883 3.965 1 98.44 113 ASN B CA 1
ATOM 3935 C C . ASN B 1 113 ? -5.391 15.633 4.789 1 98.44 113 ASN B C 1
ATOM 3937 O O . ASN B 1 113 ? -4.781 16.594 4.305 1 98.44 113 ASN B O 1
ATOM 3941 N N . LYS B 1 114 ? -5.25 15.219 5.938 1 98 114 LYS B N 1
ATOM 3942 C CA . LYS B 1 114 ? -4.133 15.719 6.734 1 98 114 LYS B CA 1
ATOM 3943 C C . LYS B 1 114 ? -3.227 14.578 7.191 1 98 114 LYS B C 1
ATOM 3945 O O . LYS B 1 114 ? -3.592 13.805 8.078 1 98 114 LYS B O 1
ATOM 3950 N N . ASP B 1 115 ? -2.143 14.453 6.656 1 98 115 ASP B N 1
ATOM 3951 C CA . ASP B 1 115 ? -0.972 13.656 7.004 1 98 115 ASP B CA 1
ATOM 3952 C C . ASP B 1 115 ? 0.317 14.445 6.793 1 98 115 ASP B C 1
ATOM 3954 O O . ASP B 1 115 ? 0.705 14.719 5.656 1 98 115 ASP B O 1
ATOM 3958 N N . PRO B 1 116 ? 1.042 14.68 7.812 1 97.19 116 PRO B N 1
ATOM 3959 C CA . PRO B 1 116 ? 2.139 15.648 7.73 1 97.19 116 PRO B CA 1
ATOM 3960 C C . PRO B 1 116 ? 3.092 15.367 6.574 1 97.19 116 PRO B C 1
ATOM 3962 O O . PRO B 1 116 ? 3.316 16.234 5.73 1 97.19 116 PRO B O 1
ATOM 3965 N N . PHE B 1 117 ? 3.473 14.211 6.344 1 96.81 117 PHE B N 1
ATOM 3966 C CA . PHE B 1 117 ? 4.559 13.914 5.418 1 96.81 117 PHE B CA 1
ATOM 3967 C C . PHE B 1 117 ? 4.02 13.609 4.027 1 96.81 117 PHE B C 1
ATOM 3969 O O . PHE B 1 117 ? 4.785 13.328 3.105 1 96.81 117 PHE B O 1
ATOM 3976 N N . THR B 1 118 ? 2.701 13.656 3.838 1 97.94 118 THR B N 1
ATOM 3977 C CA . THR B 1 118 ? 2.121 13.445 2.516 1 97.94 118 THR B CA 1
ATOM 3978 C C . THR B 1 118 ? 2.65 14.484 1.526 1 97.94 118 THR B C 1
ATOM 3980 O O . THR B 1 118 ? 2.793 14.195 0.336 1 97.94 118 THR B O 1
ATOM 3983 N N . LEU B 1 119 ? 3.049 15.609 2.035 1 98.38 119 LEU B N 1
ATOM 3984 C CA . LEU B 1 119 ? 3.461 16.703 1.153 1 98.38 119 LEU B CA 1
ATOM 3985 C C . LEU B 1 119 ? 4.871 16.453 0.62 1 98.38 119 LEU B C 1
ATOM 3987 O O . LEU B 1 119 ? 5.328 17.172 -0.275 1 98.38 119 LEU B O 1
ATOM 3991 N N . LYS B 1 120 ? 5.578 15.414 1.084 1 97.94 120 LYS B N 1
ATOM 3992 C CA . LYS B 1 120 ? 6.789 14.953 0.414 1 97.94 120 LYS B CA 1
ATOM 3993 C C . LYS B 1 120 ? 6.484 14.461 -1 1 97.94 120 LYS B C 1
ATOM 3995 O O . LYS B 1 120 ? 7.395 14.289 -1.812 1 97.94 120 LYS B O 1
ATOM 4000 N N . SER B 1 121 ? 5.195 14.273 -1.259 1 98.12 121 SER B N 1
ATOM 4001 C CA . SER B 1 121 ? 4.781 13.742 -2.551 1 98.12 121 SER B CA 1
ATOM 4002 C C . SER B 1 121 ? 3.791 14.672 -3.242 1 98.12 121 SER B C 1
ATOM 4004 O O . SER B 1 121 ? 2.891 14.219 -3.949 1 98.12 121 SER B O 1
ATOM 4006 N N . SER B 1 122 ? 3.893 15.961 -3.043 1 98.5 122 SER B N 1
ATOM 4007 C CA . SER B 1 122 ? 2.918 16.906 -3.574 1 98.5 122 SER B CA 1
ATOM 4008 C C . SER B 1 122 ? 2.914 16.906 -5.102 1 98.5 122 SER B C 1
ATOM 4010 O O . SER B 1 122 ? 1.857 17.016 -5.723 1 98.5 122 SER B O 1
ATOM 4012 N N . VAL B 1 123 ? 4.074 16.75 -5.73 1 98.19 123 VAL B N 1
ATOM 4013 C CA . VAL B 1 123 ? 4.148 16.734 -7.188 1 98.19 123 VAL B CA 1
ATOM 4014 C C . VAL B 1 123 ? 3.41 15.5 -7.723 1 98.19 123 VAL B C 1
ATOM 4016 O O . VAL B 1 123 ? 2.588 15.617 -8.633 1 98.19 123 VAL B O 1
ATOM 4019 N N . TYR B 1 124 ? 3.678 14.383 -7.18 1 98.19 124 TYR B N 1
ATOM 4020 C CA . TYR B 1 124 ? 3.014 13.148 -7.586 1 98.19 124 TYR B CA 1
ATOM 4021 C C . TYR B 1 124 ? 1.514 13.234 -7.332 1 98.19 124 TYR B C 1
ATOM 4023 O O . TYR B 1 124 ? 0.712 12.859 -8.195 1 98.19 124 TYR B O 1
ATOM 4031 N N . LEU B 1 125 ? 1.114 13.727 -6.109 1 98.5 125 LEU B N 1
ATOM 4032 C CA . LEU B 1 125 ? -0.296 13.844 -5.758 1 98.5 125 LEU B CA 1
ATOM 4033 C C . LEU B 1 125 ? -1.01 14.805 -6.703 1 98.5 125 LEU B C 1
ATOM 4035 O O . LEU B 1 125 ? -2.178 14.602 -7.039 1 98.5 125 LEU B O 1
ATOM 4039 N N . SER B 1 126 ? -0.324 15.844 -7.098 1 98.19 126 SER B N 1
ATOM 4040 C CA . SER B 1 126 ? -0.914 16.812 -8.023 1 98.19 126 SER B CA 1
ATOM 4041 C C . SER B 1 126 ? -1.191 16.172 -9.383 1 98.19 126 SER B C 1
ATOM 4043 O O . SER B 1 126 ? -2.109 16.594 -10.094 1 98.19 126 SER B O 1
ATOM 4045 N N . ARG B 1 127 ? -0.392 15.172 -9.734 1 96.69 127 ARG B N 1
ATOM 4046 C CA . ARG B 1 127 ? -0.632 14.422 -10.961 1 96.69 127 ARG B CA 1
ATOM 4047 C C . ARG B 1 127 ? -1.814 13.477 -10.797 1 96.69 127 ARG B C 1
ATOM 4049 O O . ARG B 1 127 ? -2.637 13.336 -11.711 1 96.69 127 ARG B O 1
ATOM 4056 N N . LEU B 1 128 ? -1.892 12.844 -9.68 1 97.06 128 LEU B N 1
ATOM 4057 C CA . LEU B 1 128 ? -2.977 11.906 -9.414 1 97.06 128 LEU B CA 1
ATOM 4058 C C . LEU B 1 128 ? -4.316 12.625 -9.336 1 97.06 128 LEU B C 1
ATOM 4060 O O . LEU B 1 128 ? -5.34 12.102 -9.781 1 97.06 128 LEU B O 1
ATOM 4064 N N . PHE B 1 129 ? -4.27 13.781 -8.664 1 97.69 129 PHE B N 1
ATOM 4065 C CA . PHE B 1 129 ? -5.449 14.609 -8.438 1 97.69 129 PHE B CA 1
ATOM 4066 C C . PHE B 1 129 ? -5.227 16.016 -8.969 1 97.69 129 PHE B C 1
ATOM 4068 O O . PHE B 1 129 ? -4.852 16.922 -8.219 1 97.69 129 PHE B O 1
ATOM 4075 N N . PRO B 1 130 ? -5.629 16.234 -10.156 1 97.06 130 PRO B N 1
ATOM 4076 C CA . PRO B 1 130 ? -5.234 17.453 -10.852 1 97.06 130 PRO B CA 1
ATOM 4077 C C . PRO B 1 130 ? -5.824 18.719 -10.219 1 97.06 130 PRO B C 1
ATOM 4079 O O . PRO B 1 130 ? -5.262 19.797 -10.359 1 97.06 130 PRO B O 1
ATOM 4082 N N . ASN B 1 131 ? -6.906 18.625 -9.547 1 97.31 131 ASN B N 1
ATOM 4083 C CA . ASN B 1 131 ? -7.535 19.797 -8.953 1 97.31 131 ASN B CA 1
ATOM 4084 C C . ASN B 1 131 ? -7.254 19.891 -7.457 1 97.31 131 ASN B C 1
ATOM 4086 O O . ASN B 1 131 ? -7.977 20.562 -6.727 1 97.31 131 ASN B O 1
ATOM 4090 N N . SER B 1 132 ? -6.297 19.203 -6.992 1 98.31 132 SER B N 1
ATOM 4091 C CA . SER B 1 132 ? -5.922 19.25 -5.582 1 98.31 132 SER B CA 1
ATOM 4092 C C . SER B 1 132 ? -5.16 20.531 -5.254 1 98.31 132 SER B C 1
ATOM 4094 O O . SER B 1 132 ? -4.562 21.156 -6.141 1 98.31 132 SER B O 1
ATOM 4096 N N . LYS B 1 133 ? -5.23 20.984 -4.082 1 98.81 133 LYS B N 1
ATOM 4097 C CA . LYS B 1 133 ? -4.453 22.078 -3.523 1 98.81 133 LYS B CA 1
ATOM 4098 C C . LYS B 1 133 ? -3.764 21.656 -2.229 1 98.81 133 LYS B C 1
ATOM 4100 O O . LYS B 1 133 ? -4.242 20.766 -1.524 1 98.81 133 LYS B O 1
ATOM 4105 N N . PHE B 1 134 ? -2.639 22.297 -1.945 1 98.94 134 PHE B N 1
ATOM 4106 C CA . PHE B 1 134 ? -1.775 21.891 -0.842 1 98.94 134 PHE B CA 1
ATOM 4107 C C . PHE B 1 134 ? -1.523 23.062 0.107 1 98.94 134 PHE B C 1
ATOM 4109 O O . PHE B 1 134 ? -1.275 24.188 -0.333 1 98.94 134 PHE B O 1
ATOM 4116 N N . LEU B 1 135 ? -1.703 22.828 1.358 1 98.94 135 LEU B N 1
ATOM 4117 C CA . LEU B 1 135 ? -1.3 23.75 2.408 1 98.94 135 LEU B CA 1
ATOM 4118 C C . LEU B 1 135 ? -0.076 23.234 3.154 1 98.94 135 LEU B C 1
ATOM 4120 O O . LEU B 1 135 ? -0.166 22.25 3.889 1 98.94 135 LEU B O 1
ATOM 4124 N N . LEU B 1 136 ? 1.049 23.828 2.955 1 98.94 136 LEU B N 1
ATOM 4125 C CA . LEU B 1 136 ? 2.277 23.453 3.652 1 98.94 136 LEU B CA 1
ATOM 4126 C C . LEU B 1 136 ? 2.455 24.297 4.914 1 98.94 136 LEU B C 1
ATOM 4128 O O . LEU B 1 136 ? 2.773 25.484 4.832 1 98.94 136 LEU B O 1
ATOM 4132 N N . MET B 1 137 ? 2.287 23.703 6.02 1 98.94 137 MET B N 1
ATOM 4133 C CA . MET B 1 137 ? 2.508 24.406 7.285 1 98.94 137 MET B CA 1
ATOM 4134 C C . MET B 1 137 ? 3.998 24.609 7.539 1 98.94 137 MET B C 1
ATOM 4136 O O . MET B 1 137 ? 4.777 23.656 7.496 1 98.94 137 MET B O 1
ATOM 4140 N N . VAL B 1 138 ? 4.352 25.844 7.734 1 98.88 138 VAL B N 1
ATOM 4141 C CA . VAL B 1 138 ? 5.719 26.234 8.055 1 98.88 138 VAL B CA 1
ATOM 4142 C C . VAL B 1 138 ? 5.777 26.797 9.477 1 98.88 138 VAL B C 1
ATOM 4144 O O . VAL B 1 138 ? 4.965 27.641 9.852 1 98.88 138 VAL B O 1
ATOM 4147 N N . ARG B 1 139 ? 6.711 26.297 10.188 1 98.81 139 ARG B N 1
ATOM 4148 C CA . ARG B 1 139 ? 6.922 26.75 11.562 1 98.81 139 ARG B CA 1
ATOM 4149 C C . ARG B 1 139 ? 8.406 26.828 11.891 1 98.81 139 ARG B C 1
ATOM 4151 O O . ARG B 1 139 ? 9.211 26.094 11.32 1 98.81 139 ARG B O 1
ATOM 4158 N N . ASP B 1 140 ? 8.766 27.75 12.828 1 98.69 140 ASP B N 1
ATOM 4159 C CA . ASP B 1 140 ? 10.133 27.781 13.328 1 98.69 140 ASP B CA 1
ATOM 4160 C C . ASP B 1 140 ? 10.586 26.406 13.789 1 98.69 140 ASP B C 1
ATOM 4162 O O . ASP B 1 140 ? 10.016 25.844 14.727 1 98.69 140 ASP B O 1
ATOM 4166 N N . GLY B 1 141 ? 11.641 25.906 13.086 1 98.75 141 GLY B N 1
ATOM 4167 C CA . GLY B 1 141 ? 12.117 24.547 13.344 1 98.75 141 GLY B CA 1
ATOM 4168 C C . GLY B 1 141 ? 12.484 24.328 14.797 1 98.75 141 GLY B C 1
ATOM 4169 O O . GLY B 1 141 ? 12.336 23.219 15.312 1 98.75 141 GLY B O 1
ATOM 4170 N N . ARG B 1 142 ? 12.938 25.328 15.484 1 98.5 142 ARG B N 1
ATOM 4171 C CA . ARG B 1 142 ? 13.305 25.219 16.891 1 98.5 142 ARG B CA 1
ATOM 4172 C C . ARG B 1 142 ? 12.07 24.969 17.766 1 98.5 142 ARG B C 1
ATOM 4174 O O . ARG B 1 142 ? 12.109 24.125 18.656 1 98.5 142 ARG B O 1
ATOM 4181 N N . ALA B 1 143 ? 11.016 25.688 17.438 1 98.44 143 ALA B N 1
ATOM 4182 C CA . ALA B 1 143 ? 9.773 25.484 18.172 1 98.44 143 ALA B CA 1
ATOM 4183 C C . ALA B 1 143 ? 9.172 24.109 17.875 1 98.44 143 ALA B C 1
ATOM 4185 O O . ALA B 1 143 ? 8.711 23.406 18.781 1 98.44 143 ALA B O 1
ATOM 4186 N N . SER B 1 144 ? 9.188 23.672 16.609 1 98.44 144 SER B N 1
ATOM 4187 C CA . SER B 1 144 ? 8.664 22.375 16.203 1 98.44 144 SER B CA 1
ATOM 4188 C C . SER B 1 144 ? 9.414 21.234 16.875 1 98.44 144 SER B C 1
ATOM 4190 O O . SER B 1 144 ? 8.805 20.328 17.438 1 98.44 144 SER B O 1
ATOM 4192 N N . VAL B 1 145 ? 10.75 21.297 16.859 1 98.56 145 VAL B N 1
ATOM 4193 C CA . VAL B 1 145 ? 11.594 20.25 17.406 1 98.56 145 VAL B CA 1
ATOM 4194 C C . VAL B 1 145 ? 11.445 20.203 18.922 1 98.56 145 VAL B C 1
ATOM 4196 O O . VAL B 1 145 ? 11.352 19.109 19.516 1 98.56 145 VAL B O 1
ATOM 4199 N N . HIS B 1 146 ? 11.445 21.375 19.547 1 98.44 146 HIS B N 1
ATOM 4200 C CA . HIS B 1 146 ? 11.234 21.406 21 1 98.44 146 HIS B CA 1
ATOM 4201 C C . HIS B 1 146 ? 9.898 20.766 21.359 1 98.44 146 HIS B C 1
ATOM 4203 O O . HIS B 1 146 ? 9.812 20.031 22.344 1 98.44 146 HIS B O 1
ATOM 4209 N N . SER B 1 147 ? 8.883 21.109 20.625 1 98 147 SER B N 1
ATOM 4210 C CA . SER B 1 147 ? 7.566 20.516 20.844 1 98 147 SER B CA 1
ATOM 4211 C C . SER B 1 147 ? 7.602 19 20.656 1 98 147 SER B C 1
ATOM 4213 O O . SER B 1 147 ? 7.012 18.266 21.453 1 98 147 SER B O 1
ATOM 4215 N N . MET B 1 148 ? 8.273 18.469 19.656 1 97.94 148 MET B N 1
ATOM 4216 C CA . MET B 1 148 ? 8.406 17.031 19.406 1 97.94 148 MET B CA 1
ATOM 4217 C C . MET B 1 148 ? 9.055 16.344 20.594 1 97.94 148 MET B C 1
ATOM 4219 O O . MET B 1 148 ? 8.57 15.312 21.062 1 97.94 148 MET B O 1
ATOM 4223 N N . ILE B 1 149 ? 10.117 16.938 21.047 1 98.06 149 ILE B N 1
ATOM 4224 C CA . ILE B 1 149 ? 10.922 16.359 22.109 1 98.06 149 ILE B CA 1
ATOM 4225 C C . ILE B 1 149 ? 10.133 16.375 23.422 1 98.06 149 ILE B C 1
ATOM 4227 O O . ILE B 1 149 ? 10.023 15.344 24.094 1 98.06 149 ILE B O 1
ATOM 4231 N N . THR B 1 150 ? 9.508 17.484 23.766 1 97.31 150 THR B N 1
ATOM 4232 C CA . THR B 1 150 ? 8.852 17.641 25.062 1 97.31 150 THR B CA 1
ATOM 4233 C C . THR B 1 150 ? 7.547 16.844 25.109 1 97.31 150 THR B C 1
ATOM 4235 O O . THR B 1 150 ? 7.16 16.328 26.156 1 97.31 150 THR B O 1
ATOM 4238 N N . ARG B 1 151 ? 6.945 16.719 23.953 1 96.19 151 ARG B N 1
ATOM 4239 C CA . ARG B 1 151 ? 5.684 15.992 23.922 1 96.19 151 ARG B CA 1
ATOM 4240 C C . ARG B 1 151 ? 5.906 14.539 23.516 1 96.19 151 ARG B C 1
ATOM 4242 O O . ARG B 1 151 ? 4.945 13.773 23.391 1 96.19 151 ARG B O 1
ATOM 4249 N N . LYS B 1 152 ? 7.109 14.117 23.266 1 95.38 152 LYS B N 1
ATOM 4250 C CA . LYS B 1 152 ? 7.52 12.742 23 1 95.38 152 LYS B CA 1
ATOM 4251 C C . LYS B 1 152 ? 6.824 12.203 21.75 1 95.38 152 LYS B C 1
ATOM 4253 O O . LYS B 1 152 ? 6.266 11.102 21.781 1 95.38 152 LYS B O 1
ATOM 4258 N N . VAL B 1 153 ? 6.773 13.062 20.781 1 94.88 153 VAL B N 1
ATOM 4259 C CA . VAL B 1 153 ? 6.25 12.648 19.484 1 94.88 153 VAL B CA 1
ATOM 4260 C C . VAL B 1 153 ? 7.32 11.875 18.719 1 94.88 153 VAL B C 1
ATOM 4262 O O . VAL B 1 153 ? 8.258 12.461 18.188 1 94.88 153 VAL B O 1
ATOM 4265 N N . THR B 1 154 ? 7.113 10.57 18.625 1 91 154 THR B N 1
ATOM 4266 C CA . THR B 1 154 ? 8.125 9.719 18 1 91 154 THR B CA 1
ATOM 4267 C C . THR B 1 154 ? 7.938 9.695 16.484 1 91 154 THR B C 1
ATOM 4269 O O . THR B 1 154 ? 6.828 9.492 15.984 1 91 154 THR B O 1
ATOM 4272 N N . ILE B 1 155 ? 8.906 9.977 15.812 1 92.31 155 ILE B N 1
ATOM 4273 C CA . ILE B 1 155 ? 8.977 9.898 14.359 1 92.31 155 ILE B CA 1
ATOM 4274 C C . ILE B 1 155 ? 10.125 8.984 13.945 1 92.31 155 ILE B C 1
ATOM 4276 O O . ILE B 1 155 ? 11.219 9.055 14.508 1 92.31 155 ILE B O 1
ATOM 4280 N N . ALA B 1 156 ? 9.812 8.141 13.016 1 88.81 156 ALA B N 1
ATOM 4281 C CA . ALA B 1 156 ? 10.836 7.199 12.562 1 88.81 156 ALA B CA 1
ATOM 4282 C C . ALA B 1 156 ? 12.109 7.93 12.156 1 88.81 156 ALA B C 1
ATOM 4284 O O . ALA B 1 156 ? 12.062 8.898 11.391 1 88.81 156 ALA B O 1
ATOM 4285 N N . GLY B 1 157 ? 13.242 7.539 12.711 1 92.75 157 GLY B N 1
ATOM 4286 C CA . GLY B 1 157 ? 14.539 8.094 12.352 1 92.75 157 GLY B CA 1
ATOM 4287 C C . GLY B 1 157 ? 14.977 9.234 13.242 1 92.75 157 GLY B C 1
ATOM 4288 O O . GLY B 1 157 ? 16.141 9.641 13.227 1 92.75 157 GLY B O 1
ATOM 4289 N N . PHE B 1 158 ? 14.086 9.852 14 1 96.25 158 PHE B N 1
ATOM 4290 C CA . PHE B 1 158 ? 14.406 10.961 14.883 1 96.25 158 PHE B CA 1
ATOM 4291 C C . PHE B 1 158 ? 14.898 10.461 16.234 1 96.25 158 PHE B C 1
ATOM 4293 O O . PHE B 1 158 ? 14.312 9.547 16.812 1 96.25 158 PHE B O 1
ATOM 4300 N N . ASP B 1 159 ? 15.953 11.016 16.688 1 98.19 159 ASP B N 1
ATOM 4301 C CA . ASP B 1 159 ? 16.422 10.781 18.047 1 98.19 159 ASP B CA 1
ATOM 4302 C C . ASP B 1 159 ? 15.961 11.898 18.984 1 98.19 159 ASP B C 1
ATOM 4304 O O . ASP B 1 159 ? 16.625 12.93 19.094 1 98.19 159 ASP B O 1
ATOM 4308 N N . LEU B 1 160 ? 14.977 11.672 19.797 1 97.88 160 LEU B N 1
ATOM 4309 C CA . LEU B 1 160 ? 14.32 12.695 20.609 1 97.88 160 LEU B CA 1
ATOM 4310 C C . LEU B 1 160 ? 15.227 13.133 21.766 1 97.88 160 LEU B C 1
ATOM 4312 O O . LEU B 1 160 ? 14.938 14.117 22.438 1 97.88 160 LEU B O 1
ATOM 4316 N N . SER B 1 161 ? 16.281 12.461 21.953 1 98.06 161 SER B N 1
ATOM 4317 C CA . SER B 1 161 ? 17.203 12.859 23 1 98.06 161 SER B CA 1
ATOM 4318 C C . SER B 1 161 ? 18.219 13.883 22.484 1 98.06 161 SER B C 1
ATOM 4320 O O . SER B 1 161 ? 19 14.43 23.266 1 98.06 161 SER B O 1
ATOM 4322 N N . SER B 1 162 ? 18.141 14.148 21.203 1 98.5 162 SER B N 1
ATOM 4323 C CA . SER B 1 162 ? 19.125 15.016 20.578 1 98.5 162 SER B CA 1
ATOM 4324 C C . SER B 1 162 ? 18.453 16.141 19.781 1 98.5 162 SER B C 1
ATOM 4326 O O . SER B 1 162 ? 17.922 15.906 18.688 1 98.5 162 SER B O 1
ATOM 4328 N N . TYR B 1 163 ? 18.625 17.375 20.266 1 98.62 163 TYR B N 1
ATOM 4329 C CA . TYR B 1 163 ? 18.125 18.516 19.516 1 98.62 163 TYR B CA 1
ATOM 4330 C C . TYR B 1 163 ? 18.812 18.641 18.156 1 98.62 163 TYR B C 1
ATOM 4332 O O . TYR B 1 163 ? 18.172 18.969 17.156 1 98.62 163 TYR B O 1
ATOM 4340 N N . ARG B 1 164 ? 20.094 18.359 18.141 1 98.69 164 ARG B N 1
ATOM 4341 C CA . ARG B 1 164 ? 20.875 18.453 16.922 1 98.69 164 ARG B CA 1
ATOM 4342 C C . ARG B 1 164 ? 20.344 17.5 15.852 1 98.69 164 ARG B C 1
ATOM 4344 O O . ARG B 1 164 ? 20.141 17.891 14.703 1 98.69 164 ARG B O 1
ATOM 4351 N N . ASP B 1 165 ? 20.125 16.25 16.25 1 98.75 165 ASP B N 1
ATOM 4352 C CA . ASP B 1 165 ? 19.594 15.266 15.32 1 98.75 165 ASP B CA 1
ATOM 4353 C C . ASP B 1 165 ? 18.203 15.664 14.82 1 98.75 165 ASP B C 1
ATOM 4355 O O . ASP B 1 165 ? 17.938 15.609 13.617 1 98.75 165 ASP B O 1
ATOM 4359 N N . CYS B 1 166 ? 17.359 16.078 15.727 1 98.81 166 CYS B N 1
ATOM 4360 C CA . CYS B 1 166 ? 15.984 16.422 15.375 1 98.81 166 CYS B CA 1
ATOM 4361 C C . CYS B 1 166 ? 15.945 17.625 14.453 1 98.81 166 CYS B C 1
ATOM 4363 O O . CYS B 1 166 ? 15.156 17.672 13.508 1 98.81 166 CYS B O 1
ATOM 4365 N N . LEU B 1 167 ? 16.797 18.594 14.734 1 98.88 167 LEU B N 1
ATOM 4366 C CA . LEU B 1 167 ? 16.828 19.797 13.898 1 98.88 167 LEU B CA 1
ATOM 4367 C C . LEU B 1 167 ? 17.375 19.469 12.508 1 98.88 167 LEU B C 1
ATOM 4369 O O . LEU B 1 167 ? 16.922 20.031 11.508 1 98.88 167 LEU B O 1
ATOM 4373 N N . THR B 1 168 ? 18.359 18.625 12.445 1 98.88 168 THR B N 1
ATOM 4374 C CA . THR B 1 168 ? 18.891 18.188 11.164 1 98.88 168 THR B CA 1
ATOM 4375 C C . THR B 1 168 ? 17.828 17.484 10.336 1 98.88 168 THR B C 1
ATOM 4377 O O . THR B 1 168 ? 17.703 17.734 9.133 1 98.88 168 THR B O 1
ATOM 4380 N N . LYS B 1 169 ? 17.062 16.672 10.977 1 98.75 169 LYS B N 1
ATOM 4381 C CA . LYS B 1 169 ? 16.016 15.938 10.289 1 98.75 169 LYS B CA 1
ATOM 4382 C C . LYS B 1 169 ? 14.836 16.844 9.938 1 98.75 169 LYS B C 1
ATOM 4384 O O . LYS B 1 169 ? 14.203 16.672 8.898 1 98.75 169 LYS B O 1
ATOM 4389 N N . TRP B 1 170 ? 14.547 17.75 10.867 1 98.81 170 TRP B N 1
ATOM 4390 C CA . TRP B 1 170 ? 13.57 18.781 10.531 1 98.81 170 TRP B CA 1
ATOM 4391 C C . TRP B 1 170 ? 13.969 19.5 9.25 1 98.81 170 TRP B C 1
ATOM 4393 O O . TRP B 1 170 ? 13.148 19.672 8.344 1 98.81 170 TRP B O 1
ATOM 4403 N N . ASN B 1 171 ? 15.203 19.906 9.188 1 98.88 171 ASN B N 1
ATOM 4404 C CA . ASN B 1 171 ? 15.719 20.641 8.039 1 98.88 171 ASN B CA 1
ATOM 4405 C C . ASN B 1 171 ? 15.547 19.844 6.746 1 98.88 171 ASN B C 1
ATOM 4407 O O . ASN B 1 171 ? 15.086 20.391 5.738 1 98.88 171 ASN B O 1
ATOM 4411 N N . LYS B 1 172 ? 15.883 18.625 6.801 1 98.75 172 LYS B N 1
ATOM 4412 C CA . LYS B 1 172 ? 15.781 17.781 5.617 1 98.75 172 LYS B CA 1
ATOM 4413 C C . LYS B 1 172 ? 14.32 17.609 5.191 1 98.75 172 LYS B C 1
ATOM 4415 O O . LYS B 1 172 ? 14.008 17.703 4.004 1 98.75 172 LYS B O 1
ATOM 4420 N N . ALA B 1 173 ? 13.469 17.406 6.113 1 98.56 173 ALA B N 1
ATOM 4421 C CA . ALA B 1 173 ? 12.062 17.141 5.82 1 98.56 173 ALA B CA 1
ATOM 4422 C C . ALA B 1 173 ? 11.391 18.375 5.207 1 98.56 173 ALA B C 1
ATOM 4424 O O . ALA B 1 173 ? 10.711 18.266 4.184 1 98.56 173 ALA B O 1
ATOM 4425 N N . ILE B 1 174 ? 11.648 19.5 5.836 1 98.88 174 ILE B N 1
ATOM 4426 C CA . ILE B 1 174 ? 10.977 20.703 5.352 1 98.88 174 ILE B CA 1
ATOM 4427 C C . ILE B 1 174 ? 11.586 21.125 4.02 1 98.88 174 ILE B C 1
ATOM 4429 O O . ILE B 1 174 ? 10.883 21.672 3.16 1 98.88 174 ILE B O 1
ATOM 4433 N N . GLU B 1 175 ? 12.844 20.859 3.838 1 98.88 175 GLU B N 1
ATOM 4434 C CA . GLU B 1 175 ? 13.484 21.172 2.561 1 98.88 175 GLU B CA 1
ATOM 4435 C C . GLU B 1 175 ? 12.812 20.422 1.414 1 98.88 175 GLU B C 1
ATOM 4437 O O . GLU B 1 175 ? 12.508 21 0.375 1 98.88 175 GLU B O 1
ATOM 4442 N N . VAL B 1 176 ? 12.57 19.188 1.609 1 98.5 176 VAL B N 1
ATOM 4443 C CA . VAL B 1 176 ? 11.945 18.359 0.593 1 98.5 176 VAL B CA 1
ATOM 4444 C C . VAL B 1 176 ? 10.523 18.844 0.329 1 98.5 176 VAL B C 1
ATOM 4446 O O . VAL B 1 176 ? 10.125 19.031 -0.823 1 98.5 176 VAL B O 1
ATOM 4449 N N . MET B 1 177 ? 9.734 19.078 1.323 1 98.81 177 MET B N 1
ATOM 4450 C CA . MET B 1 177 ? 8.336 19.438 1.156 1 98.81 177 MET B CA 1
ATOM 4451 C C . MET B 1 177 ? 8.211 20.844 0.559 1 98.81 177 MET B C 1
ATOM 4453 O O . MET B 1 177 ? 7.324 21.094 -0.257 1 98.81 177 MET B O 1
ATOM 4457 N N . TYR B 1 178 ? 9.148 21.672 1 1 98.88 178 TYR B N 1
ATOM 4458 C CA . TYR B 1 178 ? 9.148 23.016 0.438 1 98.88 178 TYR B CA 1
ATOM 4459 C C . TYR B 1 178 ? 9.492 22.984 -1.048 1 98.88 178 TYR B C 1
ATOM 4461 O O . TYR B 1 178 ? 8.875 23.688 -1.848 1 98.88 178 TYR B O 1
ATOM 4469 N N . ALA B 1 179 ? 10.461 22.203 -1.408 1 98.69 179 ALA B N 1
ATOM 4470 C CA . ALA B 1 179 ? 10.828 22.031 -2.812 1 98.69 179 ALA B CA 1
ATOM 4471 C C . ALA B 1 179 ? 9.656 21.5 -3.625 1 98.69 179 ALA B C 1
ATOM 4473 O O . ALA B 1 179 ? 9.406 21.938 -4.746 1 98.69 179 ALA B O 1
ATOM 4474 N N . GLN B 1 180 ? 8.953 20.531 -3.098 1 98.69 180 GLN B N 1
ATOM 4475 C CA . GLN B 1 180 ? 7.754 20 -3.736 1 98.69 180 GLN B CA 1
ATOM 4476 C C . GLN B 1 180 ? 6.715 21.109 -3.947 1 98.69 180 GLN B C 1
ATOM 4478 O O . GLN B 1 180 ? 6.117 21.203 -5.02 1 98.69 180 GLN B O 1
ATOM 4483 N N . CYS B 1 181 ? 6.523 21.875 -2.961 1 98.81 181 CYS B N 1
ATOM 4484 C CA . CYS B 1 181 ? 5.547 22.953 -3.012 1 98.81 181 CYS B CA 1
ATOM 4485 C C . CYS B 1 181 ? 5.906 23.953 -4.098 1 98.81 181 CYS B C 1
ATOM 4487 O O . CYS B 1 181 ? 5.039 24.391 -4.859 1 98.81 181 CYS B O 1
ATOM 4489 N N . MET B 1 182 ? 7.117 24.25 -4.141 1 98.56 182 MET B N 1
ATOM 4490 C CA . MET B 1 182 ? 7.582 25.203 -5.156 1 98.56 182 MET B CA 1
ATOM 4491 C C . MET B 1 182 ? 7.438 24.609 -6.555 1 98.56 182 MET B C 1
ATOM 4493 O O . MET B 1 182 ? 7.086 25.312 -7.5 1 98.56 182 MET B O 1
ATOM 4497 N N . GLU B 1 183 ? 7.664 23.375 -6.645 1 98.38 183 GLU B N 1
ATOM 4498 C CA . GLU B 1 183 ? 7.602 22.719 -7.945 1 98.38 183 GLU B CA 1
ATOM 4499 C C . GLU B 1 183 ? 6.168 22.625 -8.453 1 98.38 183 GLU B C 1
ATOM 4501 O O . GLU B 1 183 ? 5.91 22.812 -9.641 1 98.38 183 GLU B O 1
ATOM 4506 N N . VAL B 1 184 ? 5.289 22.297 -7.586 1 98.19 184 VAL B N 1
ATOM 4507 C CA . VAL B 1 184 ? 3.883 22.203 -7.969 1 98.19 184 VAL B CA 1
ATOM 4508 C C . VAL B 1 184 ? 3.373 23.578 -8.398 1 98.19 184 VAL B C 1
ATOM 4510 O O . VAL B 1 184 ? 2.5 23.688 -9.258 1 98.19 184 VAL B O 1
ATOM 4513 N N . GLY B 1 185 ? 3.861 24.641 -7.672 1 98.25 185 GLY B N 1
ATOM 4514 C CA . GLY B 1 185 ? 3.537 26 -8.062 1 98.25 185 GLY B CA 1
ATOM 4515 C C . GLY B 1 185 ? 2.604 26.703 -7.094 1 98.25 185 GLY B C 1
ATOM 4516 O O . GLY B 1 185 ? 1.845 26.047 -6.379 1 98.25 185 GLY B O 1
ATOM 4517 N N . ARG B 1 186 ? 2.543 28.016 -7.188 1 97.38 186 ARG B N 1
ATOM 4518 C CA . ARG B 1 186 ? 1.845 28.875 -6.23 1 97.38 186 ARG B CA 1
ATOM 4519 C C . ARG B 1 186 ? 0.333 28.75 -6.395 1 97.38 186 ARG B C 1
ATOM 4521 O O . ARG B 1 186 ? -0.422 29.047 -5.465 1 97.38 186 ARG B O 1
ATOM 4528 N N . ASP B 1 187 ? -0.071 28.312 -7.5 1 97.88 187 ASP B N 1
ATOM 4529 C CA . ASP B 1 187 ? -1.504 28.156 -7.734 1 97.88 187 ASP B CA 1
ATOM 4530 C C . ASP B 1 187 ? -2.049 26.938 -7.016 1 97.88 187 ASP B C 1
ATOM 4532 O O . ASP B 1 187 ? -3.256 26.828 -6.789 1 97.88 187 ASP B O 1
ATOM 4536 N N . LYS B 1 188 ? -1.148 26.047 -6.609 1 98.56 188 LYS B N 1
ATOM 4537 C CA . LYS B 1 188 ? -1.611 24.766 -6.059 1 98.56 188 LYS B CA 1
ATOM 4538 C C . LYS B 1 188 ? -1.106 24.578 -4.633 1 98.56 188 LYS B C 1
ATOM 4540 O O . LYS B 1 188 ? -1.695 23.812 -3.857 1 98.56 188 LYS B O 1
ATOM 4545 N N . CYS B 1 189 ? -0.034 25.234 -4.344 1 98.88 189 CYS B N 1
ATOM 4546 C CA . CYS B 1 189 ? 0.527 25.016 -3.014 1 98.88 189 CYS B CA 1
ATOM 4547 C C . CYS B 1 189 ? 0.756 26.344 -2.297 1 98.88 189 CYS B C 1
ATOM 4549 O O . CYS B 1 189 ? 1.392 27.25 -2.842 1 98.88 189 CYS B O 1
ATOM 4551 N N . LEU B 1 190 ? 0.257 26.422 -1.119 1 98.94 190 LEU B N 1
ATOM 4552 C CA . LEU B 1 190 ? 0.372 27.625 -0.294 1 98.94 190 LEU B CA 1
ATOM 4553 C C . LEU B 1 190 ? 1.142 27.328 0.989 1 98.94 190 LEU B C 1
ATOM 4555 O O . LEU B 1 190 ? 0.659 26.594 1.851 1 98.94 190 LEU B O 1
ATOM 4559 N N . PRO B 1 191 ? 2.361 27.859 1.147 1 98.81 191 PRO B N 1
ATOM 4560 C CA . PRO B 1 191 ? 2.979 27.828 2.475 1 98.81 191 PRO B CA 1
ATOM 4561 C C . PRO B 1 191 ? 2.213 28.672 3.496 1 98.81 191 PRO B C 1
ATOM 4563 O O . PRO B 1 191 ? 1.843 29.812 3.211 1 98.81 191 PRO B O 1
ATOM 4566 N N . VAL B 1 192 ? 1.924 28.125 4.594 1 98.88 192 VAL B N 1
ATOM 4567 C CA . VAL B 1 192 ? 1.206 28.797 5.676 1 98.88 192 VAL B CA 1
ATOM 4568 C C . VAL B 1 192 ? 2.086 28.844 6.926 1 98.88 192 VAL B C 1
ATOM 4570 O O . VAL B 1 192 ? 2.389 27.812 7.52 1 98.88 192 VAL B O 1
ATOM 4573 N N . TYR B 1 193 ? 2.445 30.016 7.289 1 98.75 193 TYR B N 1
ATOM 4574 C CA . TYR B 1 193 ? 3.273 30.172 8.477 1 98.75 193 TYR B CA 1
ATOM 4575 C C . TYR B 1 193 ? 2.436 30.047 9.75 1 98.75 193 TYR B C 1
ATOM 4577 O O . TYR B 1 193 ? 1.497 30.828 9.953 1 98.75 193 TYR B O 1
ATOM 4585 N N . TYR B 1 194 ? 2.793 29.062 10.539 1 98.75 194 TYR B N 1
ATOM 4586 C CA . TYR B 1 194 ? 2.076 28.766 11.773 1 98.75 194 TYR B CA 1
ATOM 4587 C C . TYR B 1 194 ? 1.963 30.016 12.648 1 98.75 194 TYR B C 1
ATOM 4589 O O . TYR B 1 194 ? 0.891 30.297 13.188 1 98.75 194 TYR B O 1
ATOM 4597 N N . GLU B 1 195 ? 3.027 30.75 12.859 1 98.5 195 GLU B N 1
ATOM 4598 C CA . GLU B 1 195 ? 3.041 31.938 13.711 1 98.5 195 GLU B CA 1
ATOM 4599 C C . GLU B 1 195 ? 2.021 32.969 13.227 1 98.5 195 GLU B C 1
ATOM 4601 O O . GLU B 1 195 ? 1.297 33.562 14.039 1 98.5 195 GLU B O 1
ATOM 4606 N N . GLN B 1 196 ? 1.964 33.125 11.953 1 98.31 196 GLN B N 1
ATOM 4607 C CA . GLN B 1 196 ? 1.022 34.094 11.414 1 98.31 196 GLN B CA 1
ATOM 4608 C C . GLN B 1 196 ? -0.418 33.625 11.578 1 98.31 196 GLN B C 1
ATOM 4610 O O . GLN B 1 196 ? -1.314 34.438 11.844 1 98.31 196 GLN B O 1
ATOM 4615 N N . LEU B 1 197 ? -0.635 32.344 11.375 1 98.69 197 LEU B N 1
ATOM 4616 C CA . LEU B 1 197 ? -1.961 31.781 11.586 1 98.69 197 LEU B CA 1
ATOM 4617 C C . LEU B 1 197 ? -2.434 32.031 13.016 1 98.69 197 LEU B C 1
ATOM 4619 O O . LEU B 1 197 ? -3.598 32.344 13.242 1 98.69 197 LEU B O 1
ATOM 4623 N N . VAL B 1 198 ? -1.533 31.875 13.969 1 98.19 198 VAL B N 1
ATOM 4624 C CA . VAL B 1 198 ? -1.848 32 15.391 1 98.19 198 VAL B CA 1
ATOM 4625 C C . VAL B 1 198 ? -2.008 33.469 15.758 1 98.19 198 VAL B C 1
ATOM 4627 O O . VAL B 1 198 ? -2.93 33.844 16.5 1 98.19 198 VAL B O 1
ATOM 4630 N N . LEU B 1 199 ? -1.161 34.344 15.281 1 98.25 199 LEU B N 1
ATOM 4631 C CA . LEU B 1 199 ? -1.165 35.75 15.625 1 98.25 199 LEU B CA 1
ATOM 4632 C C . LEU B 1 199 ? -2.35 36.469 14.984 1 98.25 199 LEU B C 1
ATOM 4634 O O . LEU B 1 199 ? -2.938 37.375 15.578 1 98.25 199 LEU B O 1
ATOM 4638 N N . HIS B 1 200 ? -2.645 36.031 13.727 1 98.38 200 HIS B N 1
ATOM 4639 C CA . HIS B 1 200 ? -3.668 36.688 12.922 1 98.38 200 HIS B CA 1
ATOM 4640 C C . HIS B 1 200 ? -4.574 35.688 12.242 1 98.38 200 HIS B C 1
ATOM 4642 O O . HIS B 1 200 ? -4.621 35.625 11.008 1 98.38 200 HIS B O 1
ATOM 4648 N N . PRO B 1 201 ? -5.402 35 12.984 1 98.5 201 PRO B N 1
ATOM 4649 C CA . PRO B 1 201 ? -6.188 33.906 12.422 1 98.5 201 PRO B CA 1
ATOM 4650 C C . PRO B 1 201 ? -7.156 34.344 11.336 1 98.5 201 PRO B C 1
ATOM 4652 O O . PRO B 1 201 ? -7.266 33.719 10.289 1 98.5 201 PRO B O 1
ATOM 4655 N N . ARG B 1 202 ? -7.852 35.5 11.539 1 98.44 202 ARG B N 1
ATOM 4656 C CA . ARG B 1 202 ? -8.828 35.938 10.555 1 98.44 202 ARG B CA 1
ATOM 4657 C C . ARG B 1 202 ? -8.148 36.281 9.227 1 98.44 202 ARG B C 1
ATOM 4659 O O . ARG B 1 202 ? -8.594 35.844 8.172 1 98.44 202 ARG B O 1
ATOM 4666 N N . ARG B 1 203 ? -7.137 37.062 9.32 1 98.5 203 ARG B N 1
ATOM 4667 C CA . ARG B 1 203 ? -6.414 37.438 8.117 1 98.5 203 ARG B CA 1
ATOM 4668 C C . ARG B 1 203 ? -5.855 36.219 7.391 1 98.5 203 ARG B C 1
ATOM 4670 O O . ARG B 1 203 ? -5.98 36.094 6.172 1 98.5 203 ARG B O 1
ATOM 4677 N N . SER B 1 204 ? -5.18 35.344 8.094 1 98.75 204 SER B N 1
ATOM 4678 C CA . SER B 1 204 ? -4.566 34.156 7.52 1 98.75 204 SER B CA 1
ATOM 4679 C C . SER B 1 204 ? -5.613 33.25 6.883 1 98.75 204 SER B C 1
ATOM 4681 O O . SER B 1 204 ? -5.418 32.75 5.777 1 98.75 204 SER B O 1
ATOM 4683 N N . LEU B 1 205 ? -6.734 33.062 7.527 1 98.88 205 LEU B N 1
ATOM 4684 C CA . LEU B 1 205 ? -7.762 32.156 7.039 1 98.88 205 LEU B CA 1
ATOM 4685 C C . LEU B 1 205 ? -8.469 32.75 5.82 1 98.88 205 LEU B C 1
ATOM 4687 O O . LEU B 1 205 ? -8.922 32 4.945 1 98.88 205 LEU B O 1
ATOM 4691 N N . LYS B 1 206 ? -8.594 34 5.797 1 98.75 206 LYS B N 1
ATOM 4692 C CA . LYS B 1 206 ? -9.141 34.625 4.59 1 98.75 206 LYS B CA 1
ATOM 4693 C C . LYS B 1 206 ? -8.281 34.312 3.371 1 98.75 206 LYS B C 1
ATOM 4695 O O . LYS B 1 206 ? -8.812 33.938 2.314 1 98.75 206 LYS B O 1
ATOM 4700 N N . VAL B 1 207 ? -7 34.438 3.51 1 98.75 207 VAL B N 1
ATOM 4701 C CA . VAL B 1 207 ? -6.066 34.125 2.436 1 98.75 207 VAL B CA 1
ATOM 4702 C C . VAL B 1 207 ? -6.184 32.656 2.059 1 98.75 207 VAL B C 1
ATOM 4704 O O . VAL B 1 207 ? -6.219 32.312 0.875 1 98.7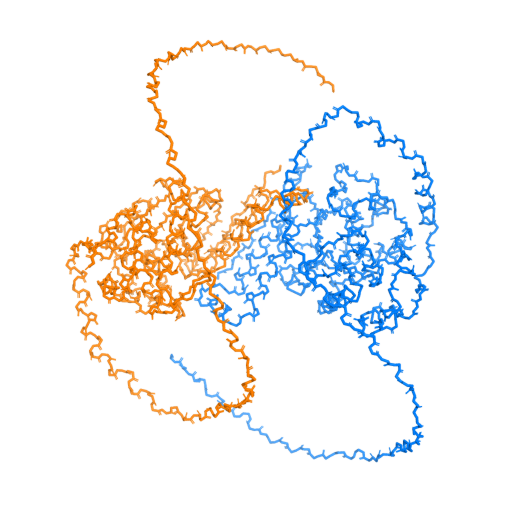5 207 VAL B O 1
ATOM 4707 N N . ILE B 1 208 ? -6.262 31.812 3.004 1 98.88 208 ILE B N 1
ATOM 4708 C CA . ILE B 1 208 ? -6.289 30.359 2.811 1 98.88 208 ILE B CA 1
ATOM 4709 C C . ILE B 1 208 ? -7.578 29.969 2.1 1 98.88 208 ILE B C 1
ATOM 4711 O O . ILE B 1 208 ? -7.547 29.219 1.115 1 98.88 208 ILE B O 1
ATOM 4715 N N . LEU B 1 209 ? -8.734 30.438 2.582 1 98.88 209 LEU B N 1
ATOM 4716 C CA . LEU B 1 209 ? -10.008 30.062 1.979 1 98.88 209 LEU B CA 1
ATOM 4717 C C . LEU B 1 209 ? -10.125 30.625 0.563 1 98.88 209 LEU B C 1
ATOM 4719 O O . LEU B 1 209 ? -10.672 29.969 -0.324 1 98.88 209 LEU B O 1
ATOM 4723 N N . ASP B 1 210 ? -9.602 31.812 0.367 1 98.75 210 ASP B N 1
ATOM 4724 C CA . ASP B 1 210 ? -9.555 32.375 -0.984 1 98.75 210 ASP B CA 1
ATOM 4725 C C . ASP B 1 210 ? -8.695 31.5 -1.898 1 98.75 210 ASP B C 1
ATOM 4727 O O . ASP B 1 210 ? -9.086 31.203 -3.027 1 98.75 210 ASP B O 1
ATOM 4731 N N . PHE B 1 211 ? -7.539 31.156 -1.49 1 98.75 211 PHE B N 1
ATOM 4732 C CA . PHE B 1 211 ? -6.637 30.281 -2.23 1 98.75 211 PHE B CA 1
ATOM 4733 C C . PHE B 1 211 ? -7.336 28.969 -2.602 1 98.75 211 PHE B C 1
ATOM 4735 O O . PHE B 1 211 ? -7.184 28.484 -3.719 1 98.75 211 PHE B O 1
ATOM 4742 N N . LEU B 1 212 ? -8.133 28.406 -1.63 1 98.62 212 LEU B N 1
ATOM 4743 C CA . LEU B 1 212 ? -8.797 27.125 -1.81 1 98.62 212 LEU B CA 1
ATOM 4744 C C . LEU B 1 212 ? -10.07 27.281 -2.639 1 98.62 212 LEU B C 1
ATOM 4746 O O . LEU B 1 212 ? -10.664 26.281 -3.068 1 98.62 212 LEU B O 1
ATOM 4750 N N . GLY B 1 213 ? -10.547 28.422 -2.836 1 97.88 213 GLY B N 1
ATOM 4751 C CA . GLY B 1 213 ? -11.773 28.672 -3.578 1 97.88 213 GLY B CA 1
ATOM 4752 C C . GLY B 1 213 ? -13.023 28.328 -2.795 1 97.88 213 GLY B C 1
ATOM 4753 O O . GLY B 1 213 ? -14 27.828 -3.357 1 97.88 213 GLY B O 1
ATOM 4754 N N . ILE B 1 214 ? -12.945 28.547 -1.507 1 97.88 214 ILE B N 1
ATOM 4755 C CA . ILE B 1 214 ? -14.047 28.234 -0.606 1 97.88 214 ILE B CA 1
ATOM 4756 C C . ILE B 1 214 ? -14.578 29.516 0.036 1 97.88 214 ILE B C 1
ATOM 4758 O O . ILE B 1 214 ? -13.797 30.391 0.417 1 97.88 214 ILE B O 1
ATOM 4762 N N . ALA B 1 215 ? -15.883 29.625 0.232 1 98 215 ALA B N 1
ATOM 4763 C CA . ALA B 1 215 ? -16.5 30.797 0.825 1 98 215 ALA B CA 1
ATOM 4764 C C . ALA B 1 215 ? -16.141 30.938 2.299 1 98 215 ALA B C 1
ATOM 4766 O O . ALA B 1 215 ? -15.938 29.922 2.99 1 98 215 ALA B O 1
ATOM 4767 N N . TRP B 1 216 ? -16.156 32.156 2.77 1 98.5 216 TRP B N 1
ATOM 4768 C CA . TRP B 1 216 ? -15.844 32.438 4.164 1 98.5 216 TRP B CA 1
ATOM 4769 C C . TRP B 1 216 ? -16.922 31.891 5.094 1 98.5 216 TRP B C 1
ATOM 4771 O O . TRP B 1 216 ? -18.109 31.938 4.762 1 98.5 216 TRP B O 1
ATOM 4781 N N . SER B 1 217 ? -16.562 31.359 6.172 1 98.31 217 SER B N 1
ATOM 4782 C CA . SER B 1 217 ? -17.422 31.031 7.309 1 98.31 217 SER B CA 1
ATOM 4783 C C . SER B 1 217 ? -16.75 31.391 8.625 1 98.31 217 SER B C 1
ATOM 4785 O O . SER B 1 217 ? -15.617 30.984 8.891 1 98.31 217 SER B O 1
ATOM 4787 N N . ASP B 1 218 ? -17.406 32.062 9.516 1 98.12 218 ASP B N 1
ATOM 4788 C CA . ASP B 1 218 ? -16.844 32.469 10.805 1 98.12 218 ASP B CA 1
ATOM 4789 C C . ASP B 1 218 ? -16.5 31.234 11.656 1 98.12 218 ASP B C 1
ATOM 4791 O O . ASP B 1 218 ? -15.711 31.328 12.594 1 98.12 218 ASP B O 1
ATOM 4795 N N . ALA B 1 219 ? -17.125 30.125 11.297 1 98.06 219 ALA B N 1
ATOM 4796 C CA . ALA B 1 219 ? -16.891 28.906 12.07 1 98.06 219 ALA B CA 1
ATOM 4797 C C . ALA B 1 219 ? -15.414 28.531 12.094 1 98.06 219 ALA B C 1
ATOM 4799 O O . ALA B 1 219 ? -14.93 27.953 13.07 1 98.06 219 ALA B O 1
ATOM 4800 N N . VAL B 1 220 ? -14.672 28.938 11.102 1 98.62 220 VAL B N 1
ATOM 4801 C CA . VAL B 1 220 ? -13.273 28.531 10.992 1 98.62 220 VAL B CA 1
ATOM 4802 C C . VAL B 1 220 ? -12.445 29.219 12.078 1 98.62 220 VAL B C 1
ATOM 4804 O O . VAL B 1 220 ? -11.336 28.797 12.383 1 98.62 220 VAL B O 1
ATOM 4807 N N . LEU B 1 221 ? -12.961 30.328 12.703 1 98 221 LEU B N 1
ATOM 4808 C CA . LEU B 1 221 ? -12.273 31.062 13.766 1 98 221 LEU B CA 1
ATOM 4809 C C . LEU B 1 221 ? -12.562 30.453 15.125 1 98 221 LEU B C 1
ATOM 4811 O O . LEU B 1 221 ? -11.891 30.781 16.109 1 98 221 LEU B O 1
ATOM 4815 N N . HIS B 1 222 ? -13.57 29.5 15.109 1 97.12 222 HIS B N 1
ATOM 4816 C CA . HIS B 1 222 ? -14.055 28.953 16.375 1 97.12 222 HIS B CA 1
ATOM 4817 C C . HIS B 1 222 ? -14.164 27.438 16.312 1 97.12 222 HIS B C 1
ATOM 4819 O O . HIS B 1 222 ? -15.211 26.875 16.641 1 97.12 222 HIS B O 1
ATOM 4825 N N . HIS B 1 223 ? -13.07 26.828 15.867 1 98.06 223 HIS B N 1
ATOM 4826 C CA . HIS B 1 223 ? -13.07 25.375 15.727 1 98.06 223 HIS B CA 1
ATOM 4827 C C . HIS B 1 223 ? -13.359 24.703 17.062 1 98.06 223 HIS B C 1
ATOM 4829 O O . HIS B 1 223 ? -14 23.641 17.094 1 98.06 223 HIS B O 1
ATOM 4835 N N . GLU B 1 224 ? -12.977 25.281 18.172 1 96.75 224 GLU B N 1
ATOM 4836 C CA . GLU B 1 224 ? -13.117 24.703 19.5 1 96.75 224 GLU B CA 1
ATOM 4837 C C . GLU B 1 224 ? -14.586 24.484 19.859 1 96.75 224 GLU B C 1
ATOM 4839 O O . GLU B 1 224 ? -14.922 23.578 20.641 1 96.75 224 GLU B O 1
ATOM 4844 N N . ASP B 1 225 ? -15.422 25.266 19.297 1 96.69 225 ASP B N 1
ATOM 4845 C CA . ASP B 1 225 ? -16.844 25.188 19.609 1 96.69 225 ASP B CA 1
ATOM 4846 C C . ASP B 1 225 ? -17.5 24 18.891 1 96.69 225 ASP B C 1
ATOM 4848 O O . ASP B 1 225 ? -18.625 23.625 19.219 1 96.69 225 ASP B O 1
ATOM 4852 N N . LEU B 1 226 ? -16.781 23.453 17.984 1 97.19 226 LEU B N 1
ATOM 4853 C CA . LEU B 1 226 ? -17.422 22.453 17.141 1 97.19 226 LEU B CA 1
ATOM 4854 C C . LEU B 1 226 ? -16.797 21.078 17.359 1 97.19 226 LEU B C 1
ATOM 4856 O O . LEU B 1 226 ? -17.141 20.109 16.656 1 97.19 226 LEU B O 1
ATOM 4860 N N . ILE B 1 227 ? -15.938 20.969 18.297 1 96.44 227 ILE B N 1
ATOM 4861 C CA . ILE B 1 227 ? -15.266 19.703 18.578 1 96.44 227 ILE B CA 1
ATOM 4862 C C . ILE B 1 227 ? -16.297 18.672 19.047 1 96.44 227 ILE B C 1
ATOM 4864 O O . ILE B 1 227 ? -17.062 18.922 19.969 1 96.44 227 ILE B O 1
ATOM 4868 N N . GLY B 1 228 ? -16.297 17.562 18.375 1 93.44 228 GLY B N 1
ATOM 4869 C CA . GLY B 1 228 ? -17.141 16.453 18.766 1 93.44 228 GLY B CA 1
ATOM 4870 C C . GLY B 1 228 ? -18.594 16.609 18.359 1 93.44 228 GLY B C 1
ATOM 4871 O O . GLY B 1 228 ? -19.438 15.781 18.688 1 93.44 228 GLY B O 1
ATOM 4872 N N . LYS B 1 229 ? -18.922 17.609 17.719 1 92.94 229 LYS B N 1
ATOM 4873 C CA . LYS B 1 229 ? -20.281 17.844 17.25 1 92.94 229 LYS B CA 1
ATOM 4874 C C . LYS B 1 229 ? -20.531 17.234 15.883 1 92.94 229 LYS B C 1
ATOM 4876 O O . LYS B 1 229 ? -19.594 17.078 15.094 1 92.94 229 LYS B O 1
ATOM 4881 N N . PRO B 1 230 ? -21.766 16.891 15.578 1 87.12 230 PRO B N 1
ATOM 4882 C CA . PRO B 1 230 ? -22.047 16.375 14.234 1 87.12 230 PRO B CA 1
ATOM 4883 C C . PRO B 1 230 ? -21.703 17.391 13.141 1 87.12 230 PRO B C 1
ATOM 4885 O O . PRO B 1 230 ? -22.094 18.547 13.203 1 87.12 230 PRO B O 1
ATOM 4888 N N . GLY B 1 231 ? -20.984 16.922 12.25 1 87 231 GLY B N 1
ATOM 4889 C CA . GLY B 1 231 ? -20.578 17.797 11.164 1 87 231 GLY B CA 1
ATOM 4890 C C . GLY B 1 231 ? -19.453 18.75 11.547 1 87 231 GLY B C 1
ATOM 4891 O O . GLY B 1 231 ? -19.031 19.578 10.742 1 87 231 GLY B O 1
ATOM 4892 N N . GLY B 1 232 ? -19.031 18.562 12.766 1 94.25 232 GLY B N 1
ATOM 4893 C CA . GLY B 1 232 ? -17.984 19.422 13.273 1 94.25 232 GLY B CA 1
ATOM 4894 C C . GLY B 1 232 ? -16.609 18.797 13.195 1 94.25 232 GLY B C 1
ATOM 4895 O O . GLY B 1 232 ? -16.25 18.203 12.18 1 94.25 232 GLY B O 1
ATOM 4896 N N . VAL B 1 233 ? -15.836 19.031 14.219 1 96.19 233 VAL B N 1
ATOM 4897 C CA . VAL B 1 233 ? -14.43 18.641 14.219 1 96.19 233 VAL B CA 1
ATOM 4898 C C . VAL B 1 233 ? -14.258 17.344 15 1 96.19 233 VAL B C 1
ATOM 4900 O O . VAL B 1 233 ? -14.578 17.281 16.188 1 96.19 233 VAL B O 1
ATOM 4903 N N . SER B 1 234 ? -13.797 16.312 14.312 1 95.62 234 SER B N 1
ATOM 4904 C CA . SER B 1 234 ? -13.453 15.062 14.969 1 95.62 234 SER B CA 1
ATOM 4905 C C . SER B 1 234 ? -11.961 15.008 15.297 1 95.62 234 SER B C 1
ATOM 4907 O O . SER B 1 234 ? -11.125 15.344 14.461 1 95.62 234 SER B O 1
ATOM 4909 N N . LEU B 1 235 ? -11.664 14.633 16.578 1 94.81 235 LEU B N 1
ATOM 4910 C CA . LEU B 1 235 ? -10.266 14.531 17 1 94.81 235 LEU B CA 1
ATOM 4911 C C . LEU B 1 235 ? -9.977 13.141 17.547 1 94.81 235 LEU B C 1
ATOM 4913 O O . LEU B 1 235 ? -10.852 12.5 18.125 1 94.81 235 LEU B O 1
ATOM 4917 N N . SER B 1 236 ? -8.75 12.773 17.297 1 92.12 236 SER B N 1
ATOM 4918 C CA . SER B 1 236 ? -8.266 11.531 17.891 1 92.12 236 SER B CA 1
ATOM 4919 C C . SER B 1 236 ? -7.75 11.766 19.312 1 92.12 236 SER B C 1
ATOM 4921 O O . SER B 1 236 ? -6.945 12.664 19.547 1 92.12 236 SER B O 1
ATOM 4923 N N . LYS B 1 237 ? -8.078 10.82 20.188 1 88.06 237 LYS B N 1
ATOM 4924 C CA . LYS B 1 237 ? -7.66 10.945 21.578 1 88.06 237 LYS B CA 1
ATOM 4925 C C . LYS B 1 237 ? -6.184 10.594 21.734 1 88.06 237 LYS B C 1
ATOM 4927 O O . LYS B 1 237 ? -5.562 10.953 22.734 1 88.06 237 LYS B O 1
ATOM 4932 N N . ILE B 1 238 ? -5.68 9.953 20.719 1 87.69 238 ILE B N 1
ATOM 4933 C CA . ILE B 1 238 ? -4.309 9.492 20.906 1 87.69 238 ILE B CA 1
ATOM 4934 C C . ILE B 1 238 ? -3.354 10.391 20.125 1 87.69 238 ILE B C 1
ATOM 4936 O O . ILE B 1 238 ? -2.133 10.242 20.219 1 87.69 238 ILE B O 1
ATOM 4940 N N . GLU B 1 239 ? -3.91 11.281 19.391 1 88.19 239 GLU B N 1
ATOM 4941 C CA . GLU B 1 239 ? -3.057 12.266 18.734 1 88.19 239 GLU B CA 1
ATOM 4942 C C . GLU B 1 239 ? -2.494 13.258 19.75 1 88.19 239 GLU B C 1
ATOM 4944 O O . GLU B 1 239 ? -3.236 13.812 20.578 1 88.19 239 GLU B O 1
ATOM 4949 N N . ARG B 1 240 ? -1.257 13.562 19.656 1 89.81 240 ARG B N 1
ATOM 4950 C CA . ARG B 1 240 ? -0.535 14.297 20.688 1 89.81 240 ARG B CA 1
ATOM 4951 C C . ARG B 1 240 ? -0.925 15.773 20.688 1 89.81 240 ARG B C 1
ATOM 4953 O O . ARG B 1 240 ? -0.711 16.484 21.688 1 89.81 240 ARG B O 1
ATOM 4960 N N . SER B 1 241 ? -1.481 16.25 19.625 1 93.88 241 SER B N 1
ATOM 4961 C CA . SER B 1 241 ? -1.834 17.656 19.5 1 93.88 241 SER B CA 1
ATOM 4962 C C . SER B 1 241 ? -3.266 17.906 19.969 1 93.88 241 SER B C 1
ATOM 4964 O O . SER B 1 241 ? -3.697 19.062 20.078 1 93.88 241 SER B O 1
ATOM 4966 N N . THR B 1 242 ? -3.955 16.875 20.297 1 94.5 242 THR B N 1
ATOM 4967 C CA . THR B 1 242 ? -5.383 16.984 20.594 1 94.5 242 THR B CA 1
ATOM 4968 C C . THR B 1 242 ? -5.621 17.875 21.797 1 94.5 242 THR B C 1
ATOM 4970 O O . THR B 1 242 ? -6.504 18.734 21.781 1 94.5 242 THR B O 1
ATOM 4973 N N . ASP B 1 243 ? -4.863 17.75 22.859 1 94.12 243 ASP B N 1
ATOM 4974 C CA . ASP B 1 243 ? -5.078 18.5 24.094 1 94.12 243 ASP B CA 1
ATOM 4975 C C . ASP B 1 243 ? -4.793 19.984 23.891 1 94.12 243 ASP B C 1
ATOM 4977 O O . ASP B 1 243 ? -5.219 20.812 24.688 1 94.12 243 ASP B O 1
ATOM 4981 N N . GLN B 1 244 ? -4.129 20.359 22.875 1 94.88 244 GLN B N 1
ATOM 4982 C CA . GLN B 1 244 ? -3.848 21.75 22.547 1 94.88 244 GLN B CA 1
ATOM 4983 C C . GLN B 1 244 ? -4.898 22.328 21.609 1 94.88 244 GLN B C 1
ATOM 4985 O O . GLN B 1 244 ? -5.344 23.453 21.781 1 94.88 244 GLN B O 1
ATOM 4990 N N . VAL B 1 245 ? -5.332 21.531 20.656 1 96.25 245 VAL B N 1
ATOM 4991 C CA . VAL B 1 245 ? -6.188 21.984 19.578 1 96.25 245 VAL B CA 1
ATOM 4992 C C . VAL B 1 245 ? -7.625 22.141 20.078 1 96.25 245 VAL B C 1
ATOM 4994 O O . VAL B 1 245 ? -8.422 22.859 19.469 1 96.25 245 VAL B O 1
ATOM 4997 N N . ILE B 1 246 ? -7.934 21.5 21.125 1 96.06 246 ILE B N 1
ATOM 4998 C CA . ILE B 1 246 ? -9.281 21.609 21.656 1 96.06 246 ILE B CA 1
ATOM 4999 C C . ILE B 1 246 ? -9.508 23.016 22.203 1 96.06 246 ILE B C 1
ATOM 5001 O O . ILE B 1 246 ? -10.648 23.422 22.438 1 96.06 246 ILE B O 1
ATOM 5005 N N . LYS B 1 247 ? -8.453 23.766 22.516 1 95.75 247 LYS B N 1
ATOM 5006 C CA . LYS B 1 247 ? -8.508 25.141 23.016 1 95.75 247 LYS B CA 1
ATOM 5007 C C . LYS B 1 247 ? -8.602 26.141 21.875 1 95.75 247 LYS B C 1
ATOM 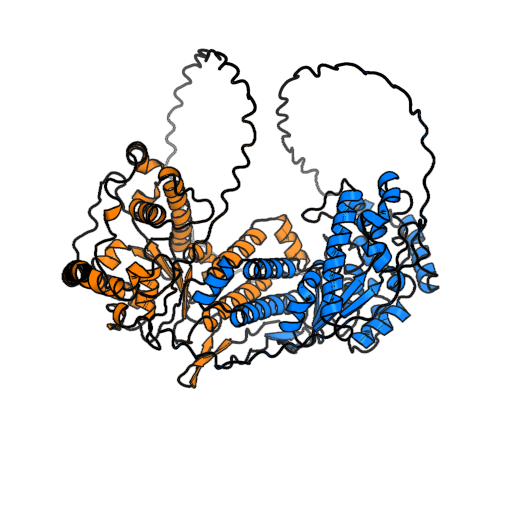5009 O O . LYS B 1 247 ? -8.227 25.844 20.75 1 95.75 247 LYS B O 1
ATOM 5014 N N . PRO B 1 248 ? -9.141 27.312 22.219 1 96.62 248 PRO B N 1
ATOM 5015 C CA . PRO B 1 248 ? -9.078 28.359 21.188 1 96.62 248 PRO B CA 1
ATOM 5016 C C . PRO B 1 248 ? -7.648 28.75 20.828 1 96.62 248 PRO B C 1
ATOM 5018 O O . PRO B 1 248 ? -6.719 28.469 21.578 1 96.62 248 PRO B O 1
ATOM 5021 N N . VAL B 1 249 ? -7.488 29.328 19.672 1 97.31 249 VAL B N 1
ATOM 5022 C CA . VAL B 1 249 ? -6.172 29.75 19.219 1 97.31 249 VAL B CA 1
ATOM 5023 C C . VAL B 1 249 ? -5.516 30.641 20.266 1 97.31 249 VAL B C 1
ATOM 5025 O O . VAL B 1 249 ? -6.145 31.562 20.797 1 97.31 249 VAL B O 1
ATOM 5028 N N . ASN B 1 250 ? -4.32 30.344 20.641 1 96 250 ASN B N 1
ATOM 5029 C CA . ASN B 1 250 ? -3.607 31.094 21.688 1 96 250 ASN B CA 1
ATOM 5030 C C . ASN B 1 250 ? -2.113 31.172 21.391 1 96 250 ASN B C 1
ATOM 5032 O O . ASN B 1 250 ? -1.639 30.609 20.406 1 96 250 ASN B O 1
ATOM 5036 N N . LEU B 1 251 ? -1.357 31.812 22.25 1 95.38 251 LEU B N 1
ATOM 5037 C CA . LEU B 1 251 ? 0.033 32.156 21.984 1 95.38 251 LEU B CA 1
ATOM 5038 C C . LEU B 1 251 ? 0.982 31.219 22.719 1 95.38 251 LEU B C 1
ATOM 5040 O O . LEU B 1 251 ? 2.203 31.328 22.562 1 95.38 251 LEU B O 1
ATOM 5044 N N . GLU B 1 252 ? 0.56 30.266 23.438 1 91.31 252 GLU B N 1
ATOM 5045 C CA . GLU B 1 252 ? 1.332 29.5 24.422 1 91.31 252 GLU B CA 1
ATOM 5046 C C . GLU B 1 252 ? 2.488 28.75 23.75 1 91.31 252 GLU B C 1
ATOM 5048 O O . GLU B 1 252 ? 3.586 28.672 24.297 1 91.31 252 GLU B O 1
ATOM 5053 N N . ALA B 1 253 ? 2.27 28.312 22.594 1 93.62 253 ALA B N 1
ATOM 5054 C CA . ALA B 1 253 ? 3.225 27.391 21.984 1 93.62 253 ALA B CA 1
ATOM 5055 C C . ALA B 1 253 ? 4.238 28.141 21.125 1 93.62 253 ALA B C 1
ATOM 5057 O O . ALA B 1 253 ? 5.215 27.562 20.656 1 93.62 253 ALA B O 1
ATOM 5058 N N . LEU B 1 254 ? 4.188 29.406 20.938 1 94.75 254 LEU B N 1
ATOM 5059 C CA . LEU B 1 254 ? 5 30.141 19.969 1 94.75 254 LEU B CA 1
ATOM 5060 C C . LEU B 1 254 ? 6.465 30.156 20.391 1 94.75 254 LEU B C 1
ATOM 5062 O O . LEU B 1 254 ? 7.352 29.891 19.578 1 94.75 254 LEU B O 1
ATOM 5066 N N . SER B 1 255 ? 6.773 30.391 21.703 1 91 255 SER B N 1
ATOM 5067 C CA . SER B 1 255 ? 8.156 30.641 22.094 1 91 255 SER B CA 1
ATOM 5068 C C . SER B 1 255 ? 8.57 29.719 23.25 1 91 255 SER B C 1
ATOM 5070 O O . SER B 1 255 ? 9.5 30.047 24 1 91 255 SER B O 1
ATOM 5072 N N . LYS B 1 256 ? 7.91 28.625 23.375 1 94.94 256 LYS B N 1
ATOM 5073 C CA . LYS B 1 256 ? 8.211 27.703 24.469 1 94.94 256 LYS B CA 1
ATOM 5074 C C . LYS B 1 256 ? 9.609 27.125 24.328 1 94.94 256 LYS B C 1
ATOM 5076 O O . LYS B 1 256 ? 10.195 26.656 25.312 1 94.94 256 LYS B O 1
ATOM 5081 N N . TRP B 1 257 ? 10.148 27.125 23.172 1 97.06 257 TRP B N 1
ATOM 5082 C CA . TRP B 1 257 ? 11.438 26.531 22.875 1 97.06 257 TRP B CA 1
ATOM 5083 C C . TRP B 1 257 ? 12.586 27.375 23.422 1 97.06 257 TRP B C 1
ATOM 5085 O O . TRP B 1 257 ? 13.703 26.891 23.594 1 97.06 257 TRP B O 1
ATOM 5095 N N . THR B 1 258 ? 12.344 28.672 23.656 1 95.75 258 THR B N 1
ATOM 5096 C CA . THR B 1 258 ? 13.391 29.609 24.047 1 95.75 258 THR B CA 1
ATOM 5097 C C . THR B 1 258 ? 14.008 29.219 25.375 1 95.75 258 THR B C 1
ATOM 5099 O O . THR B 1 258 ? 13.289 28.984 26.359 1 95.75 258 THR B O 1
ATOM 5102 N N . GLY B 1 259 ? 15.305 29.125 25.391 1 95.38 259 GLY B N 1
ATOM 5103 C CA . GLY B 1 259 ? 16.031 28.812 26.609 1 95.38 259 GLY B CA 1
ATOM 5104 C C . GLY B 1 259 ? 16.25 27.328 26.812 1 95.38 259 GLY B C 1
ATOM 5105 O O . GLY B 1 259 ? 16.922 26.922 27.766 1 95.38 259 GLY B O 1
ATOM 5106 N N . HIS B 1 260 ? 15.805 26.5 25.953 1 96.94 260 HIS B N 1
ATOM 5107 C CA . HIS B 1 260 ? 15.852 25.062 26.203 1 96.94 260 HIS B CA 1
ATOM 5108 C C . HIS B 1 260 ? 16.828 24.375 25.25 1 96.94 260 HIS B C 1
ATOM 5110 O O . HIS B 1 260 ? 17.203 23.219 25.469 1 96.94 260 HIS B O 1
ATOM 5116 N N . ILE B 1 261 ? 17.266 24.938 24.234 1 97.56 261 ILE B N 1
ATOM 5117 C CA . ILE B 1 261 ? 18.156 24.344 23.234 1 97.56 261 ILE B CA 1
ATOM 5118 C C . ILE B 1 261 ? 19.609 24.453 23.703 1 97.56 261 ILE B C 1
ATOM 5120 O O . ILE B 1 261 ? 20.047 25.531 24.125 1 97.56 261 ILE B O 1
ATOM 5124 N N . PRO B 1 262 ? 20.312 23.344 23.594 1 97.88 262 PRO B N 1
ATOM 5125 C CA . PRO B 1 262 ? 21.719 23.375 24.047 1 97.88 262 PRO B CA 1
ATOM 5126 C C . PRO B 1 262 ? 22.547 24.438 23.344 1 97.88 262 PRO B C 1
ATOM 5128 O O . PRO B 1 262 ? 22.359 24.672 22.141 1 97.88 262 PRO B O 1
ATOM 5131 N N . GLY B 1 263 ? 23.531 25.016 24.125 1 97.19 263 GLY B N 1
ATOM 5132 C CA . GLY B 1 263 ? 24.344 26.109 23.625 1 97.19 263 GLY B CA 1
ATOM 5133 C C . GLY B 1 263 ? 25.109 25.766 22.359 1 97.19 263 GLY B C 1
ATOM 5134 O O . GLY B 1 263 ? 25.25 26.609 21.469 1 97.19 263 GLY B O 1
ATOM 5135 N N . ASP B 1 264 ? 25.609 24.641 22.328 1 97.38 264 ASP B N 1
ATOM 5136 C CA . ASP B 1 264 ? 26.375 24.234 21.141 1 97.38 264 ASP B CA 1
ATOM 5137 C C . ASP B 1 264 ? 25.469 24.172 19.922 1 97.38 264 ASP B C 1
ATOM 5139 O O . ASP B 1 264 ? 25.891 24.516 18.812 1 97.38 264 ASP B O 1
ATOM 5143 N N . VAL B 1 265 ? 24.281 23.656 20.109 1 98.38 265 VAL B N 1
ATOM 5144 C CA . VAL B 1 265 ? 23.312 23.578 19.016 1 98.38 265 VAL B CA 1
ATOM 5145 C C . VAL B 1 265 ? 22.922 25 18.578 1 98.38 265 VAL B C 1
ATOM 5147 O O . VAL B 1 265 ? 22.812 25.266 17.375 1 98.38 265 VAL B O 1
ATOM 5150 N N . LEU B 1 266 ? 22.75 25.859 19.531 1 97.31 266 LEU B N 1
ATOM 5151 C CA . LEU B 1 266 ? 22.406 27.25 19.234 1 97.31 266 LEU B CA 1
ATOM 5152 C C . LEU B 1 266 ? 23.516 27.906 18.406 1 97.31 266 LEU B C 1
ATOM 5154 O O . LEU B 1 266 ? 23.219 28.641 17.453 1 97.31 266 LEU B O 1
ATOM 5158 N N . ARG B 1 267 ? 24.703 27.641 18.781 1 97 267 ARG B N 1
ATOM 5159 C CA . ARG B 1 267 ? 25.844 28.219 18.078 1 97 267 ARG B CA 1
ATOM 5160 C C . ARG B 1 267 ? 25.906 27.734 16.625 1 97 267 ARG B C 1
ATOM 5162 O O . ARG B 1 267 ? 26.266 28.484 15.727 1 97 267 ARG B O 1
ATOM 5169 N N . ASP B 1 268 ? 25.516 26.5 16.438 1 98.12 268 ASP B N 1
ATOM 5170 C CA . ASP B 1 268 ? 25.641 25.859 15.125 1 98.12 268 ASP B CA 1
ATOM 5171 C C . ASP B 1 268 ? 24.312 25.906 14.367 1 98.12 268 ASP B C 1
ATOM 5173 O O . ASP B 1 268 ? 24.172 25.25 13.336 1 98.12 268 ASP B O 1
ATOM 5177 N N . MET B 1 269 ? 23.422 26.625 14.812 1 98.38 269 MET B N 1
ATOM 5178 C CA . MET B 1 269 ? 22.031 26.547 14.352 1 98.38 269 MET B CA 1
ATOM 5179 C C . MET B 1 269 ? 21.938 26.766 12.852 1 98.38 269 MET B C 1
ATOM 5181 O O . MET B 1 269 ? 21.297 25.984 12.141 1 98.38 269 MET B O 1
ATOM 5185 N N . ALA B 1 270 ? 22.609 27.766 12.32 1 98.31 270 ALA B N 1
ATOM 5186 C CA . ALA B 1 270 ? 22.516 28.109 10.906 1 98.31 270 ALA B CA 1
ATOM 5187 C C . ALA B 1 270 ? 23.062 26.984 10.031 1 98.31 270 ALA B C 1
ATOM 5189 O O . ALA B 1 270 ? 22.594 26.781 8.906 1 98.31 270 ALA B O 1
ATOM 5190 N N . GLN B 1 271 ? 24.016 26.219 10.484 1 98.31 271 GLN B N 1
ATOM 5191 C CA . GLN B 1 271 ? 24.609 25.109 9.75 1 98.31 271 GLN B CA 1
ATOM 5192 C C . GLN B 1 271 ? 23.75 23.844 9.875 1 98.31 271 GLN B C 1
ATOM 5194 O O . GLN B 1 271 ? 23.625 23.094 8.914 1 98.31 271 GLN B O 1
ATOM 5199 N N . ILE B 1 272 ? 23.219 23.641 11.039 1 98.69 272 ILE B N 1
ATOM 5200 C CA . ILE B 1 272 ? 22.406 22.469 11.32 1 98.69 272 ILE B CA 1
ATOM 5201 C C . ILE B 1 272 ? 21.094 22.562 10.539 1 98.69 272 ILE B C 1
ATOM 5203 O O . ILE B 1 272 ? 20.641 21.562 9.977 1 98.69 272 ILE B O 1
ATOM 5207 N N . ALA B 1 273 ? 20.5 23.734 10.469 1 98.81 273 ALA B N 1
ATOM 5208 C CA . ALA B 1 273 ? 19.172 23.922 9.891 1 98.81 273 ALA B CA 1
ATOM 5209 C C . ALA B 1 273 ? 19.141 25.156 8.984 1 98.81 273 ALA B C 1
ATOM 5211 O O . ALA B 1 273 ? 18.469 26.141 9.289 1 98.81 273 ALA B O 1
ATOM 5212 N N . PRO B 1 274 ? 19.75 25.047 7.859 1 98.81 274 PRO B N 1
ATOM 5213 C CA . PRO B 1 274 ? 19.797 26.188 6.949 1 98.81 274 PRO B CA 1
ATOM 5214 C C . PRO B 1 274 ? 18.422 26.609 6.445 1 98.81 274 PRO B C 1
ATOM 5216 O O . PRO B 1 274 ? 18.234 27.75 6.004 1 98.81 274 PRO B O 1
ATOM 5219 N N . MET B 1 275 ? 17.422 25.766 6.535 1 98.88 275 MET B N 1
ATOM 5220 C CA . MET B 1 275 ? 16.078 26.078 6.086 1 98.88 275 MET B CA 1
ATOM 5221 C C . MET B 1 275 ? 15.445 27.156 6.969 1 98.88 275 MET B C 1
ATOM 5223 O O . MET B 1 275 ? 14.5 27.844 6.559 1 98.88 275 MET B O 1
ATOM 5227 N N . LEU B 1 276 ? 15.945 27.328 8.211 1 98.69 276 LEU B N 1
ATOM 5228 C CA . LEU B 1 276 ? 15.461 28.422 9.031 1 98.69 276 LEU B CA 1
ATOM 5229 C C . LEU B 1 276 ? 15.594 29.75 8.305 1 98.69 276 LEU B C 1
ATOM 5231 O O . LEU B 1 276 ? 14.602 30.438 8.078 1 98.69 276 LEU B O 1
ATOM 5235 N N . ALA B 1 277 ? 16.75 30.016 7.871 1 98.31 277 ALA B N 1
ATOM 5236 C CA . ALA B 1 277 ? 17 31.266 7.172 1 98.31 277 ALA B CA 1
ATOM 5237 C C . ALA B 1 277 ? 16.219 31.344 5.867 1 98.31 277 ALA B C 1
ATOM 5239 O O . ALA B 1 277 ? 15.656 32.375 5.531 1 98.31 277 ALA B O 1
ATOM 5240 N N . ARG B 1 278 ? 16.172 30.234 5.121 1 98.44 278 ARG B N 1
ATOM 5241 C CA . ARG B 1 278 ? 15.469 30.203 3.844 1 98.44 278 ARG B CA 1
ATOM 5242 C C . ARG B 1 278 ? 13.984 30.484 4.027 1 98.44 278 ARG B C 1
ATOM 5244 O O . ARG B 1 278 ? 13.352 31.078 3.154 1 98.44 278 ARG B O 1
ATOM 5251 N N 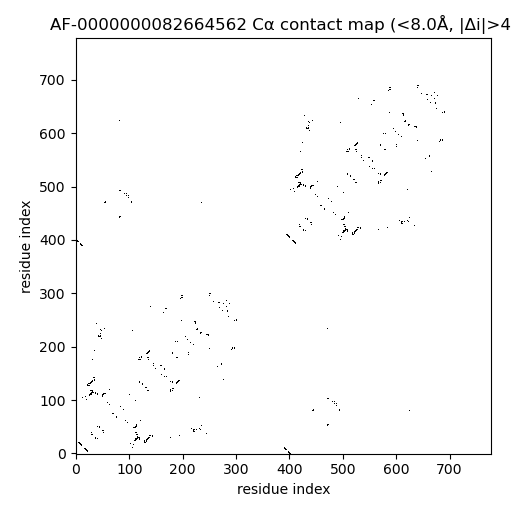. LEU B 1 279 ? 13.453 30.094 5.125 1 98.5 279 LEU B N 1
ATOM 5252 C CA . LEU B 1 279 ? 12.023 30.234 5.375 1 98.5 279 LEU B CA 1
ATOM 5253 C C . LEU B 1 279 ? 11.727 31.547 6.105 1 98.5 279 LEU B C 1
ATOM 5255 O O . LEU B 1 279 ? 10.586 31.797 6.496 1 98.5 279 LEU B O 1
ATOM 5259 N N . GLY B 1 280 ? 12.781 32.344 6.375 1 97.62 280 GLY B N 1
ATOM 5260 C CA . GLY B 1 280 ? 12.57 33.688 6.895 1 97.62 280 GLY B CA 1
ATOM 5261 C C . GLY B 1 280 ? 12.781 33.781 8.398 1 97.62 280 GLY B C 1
ATOM 5262 O O . GLY B 1 280 ? 12.484 34.812 9.008 1 97.62 280 GLY B O 1
ATOM 5263 N N . TYR B 1 281 ? 13.297 32.719 8.953 1 97.62 281 TYR B N 1
ATOM 5264 C CA . TYR B 1 281 ? 13.625 32.75 10.375 1 97.62 281 TYR B CA 1
ATOM 5265 C C . TYR B 1 281 ? 15.094 33.062 10.594 1 97.62 281 TYR B C 1
ATOM 5267 O O . TYR B 1 281 ? 15.969 32.469 9.953 1 97.62 281 TYR B O 1
ATOM 5275 N N . ASP B 1 282 ? 15.328 34.062 11.5 1 97.06 282 ASP B N 1
ATOM 5276 C CA . ASP B 1 282 ? 16.719 34.344 11.875 1 97.06 282 ASP B CA 1
ATOM 5277 C C . ASP B 1 282 ? 17.25 33.219 12.781 1 97.06 282 ASP B C 1
ATOM 5279 O O . ASP B 1 282 ? 16.844 33.094 13.938 1 97.06 282 ASP B O 1
ATOM 5283 N N . PRO B 1 283 ? 18.219 32.469 12.328 1 96.88 283 PRO B N 1
ATOM 5284 C CA . PRO B 1 283 ? 18.703 31.344 13.133 1 96.88 283 PRO B CA 1
ATOM 5285 C C . PRO B 1 283 ? 19.406 31.797 14.422 1 96.88 283 PRO B C 1
ATOM 5287 O O . PRO B 1 283 ? 19.625 30.984 15.32 1 96.88 283 PRO B O 1
ATOM 5290 N N . TYR B 1 284 ? 19.703 33.062 14.539 1 94.56 284 TYR B N 1
ATOM 5291 C CA . TYR B 1 284 ? 20.469 33.531 15.695 1 94.56 284 TYR B CA 1
ATOM 5292 C C . TYR B 1 284 ? 19.594 34.344 16.656 1 94.56 284 TYR B C 1
ATOM 5294 O O . TYR B 1 284 ? 20.031 34.688 17.75 1 94.56 284 TYR B O 1
ATOM 5302 N N . ALA B 1 285 ? 18.438 34.625 16.25 1 94.06 285 ALA B N 1
ATOM 5303 C CA . ALA B 1 285 ? 17.5 35.312 17.141 1 94.06 285 ALA B CA 1
ATOM 5304 C C . ALA B 1 285 ? 16.875 34.375 18.141 1 94.06 285 ALA B C 1
ATOM 5306 O O . ALA B 1 285 ? 16.484 33.25 17.797 1 94.06 285 ALA B O 1
ATOM 5307 N N . ASN B 1 286 ? 16.812 34.844 19.391 1 91.44 286 ASN B N 1
ATOM 5308 C CA . ASN B 1 286 ? 16.328 33.969 20.469 1 91.44 286 ASN B CA 1
ATOM 5309 C C . ASN B 1 286 ? 15.406 34.719 21.422 1 91.44 286 ASN B C 1
ATOM 5311 O O . ASN B 1 286 ? 15.828 35.156 22.5 1 91.44 286 ASN B O 1
ATOM 5315 N N . PRO B 1 287 ? 14.023 34.719 21.266 1 88.5 287 PRO B N 1
ATOM 5316 C CA . PRO B 1 287 ? 13.375 34.25 20.047 1 88.5 287 PRO B CA 1
ATOM 5317 C C . PRO B 1 287 ? 13.344 35.281 18.938 1 88.5 287 PRO B C 1
ATOM 5319 O O . PRO B 1 287 ? 13.656 36.438 19.172 1 88.5 287 PRO B O 1
ATOM 5322 N N . PRO B 1 288 ? 13.062 34.844 17.797 1 91.31 288 PRO B N 1
ATOM 5323 C CA . PRO B 1 288 ? 12.805 35.844 16.766 1 91.31 288 PRO B CA 1
ATOM 5324 C C . PRO B 1 288 ? 11.492 36.594 17 1 91.31 288 PRO B C 1
ATOM 5326 O O . PRO B 1 288 ? 10.672 36.188 17.828 1 91.31 288 PRO B O 1
ATOM 5329 N N . ASN B 1 289 ? 11.398 37.75 16.484 1 92.88 289 ASN B N 1
ATOM 5330 C CA . ASN B 1 289 ? 10.125 38.469 16.516 1 92.88 289 ASN B CA 1
ATOM 5331 C C . ASN B 1 289 ? 9.117 37.875 15.539 1 92.88 289 ASN B C 1
ATOM 5333 O O . ASN B 1 289 ? 9.211 38.094 14.336 1 92.88 289 ASN B O 1
ATOM 5337 N N . TYR B 1 290 ? 8.133 37.219 16.094 1 95.19 290 TYR B N 1
ATOM 5338 C CA . TYR B 1 290 ? 7.148 36.562 15.242 1 95.19 290 TYR B CA 1
ATOM 5339 C C . TYR B 1 290 ? 6.047 37.562 14.836 1 95.19 290 TYR B C 1
ATOM 5341 O O . TYR B 1 290 ? 5.289 37.281 13.898 1 95.19 290 TYR B O 1
ATOM 5349 N N . GLY B 1 291 ? 5.938 38.625 15.516 1 94.94 291 GLY B N 1
ATOM 5350 C CA . GLY B 1 291 ? 4.891 39.625 15.25 1 94.94 291 GLY B CA 1
ATOM 5351 C C . GLY B 1 291 ? 3.98 39.844 16.438 1 94.94 291 GLY B C 1
ATOM 5352 O O . GLY B 1 291 ? 4.191 39.281 17.516 1 94.94 291 GLY B O 1
ATOM 5353 N N . ASN B 1 292 ? 2.971 40.812 16.281 1 96.31 292 ASN B N 1
ATOM 5354 C CA . ASN B 1 292 ? 2.023 41.188 17.344 1 96.31 292 ASN B CA 1
ATOM 5355 C C . ASN B 1 292 ? 0.67 40.5 17.125 1 96.31 292 ASN B C 1
ATOM 5357 O O . ASN B 1 292 ? 0.081 40.594 16.047 1 96.31 292 ASN B O 1
ATOM 5361 N N . PRO B 1 293 ? 0.241 39.875 18.141 1 97 293 PRO B N 1
ATOM 5362 C CA . PRO B 1 293 ? -1.013 39.125 18 1 97 293 PRO B CA 1
ATOM 5363 C C . PRO B 1 293 ? -2.234 40.031 17.906 1 97 293 PRO B C 1
ATOM 5365 O O . PRO B 1 293 ? -2.219 41.156 18.438 1 97 293 PRO B O 1
ATOM 5368 N N . ASP B 1 294 ? -3.268 39.594 17.297 1 97 294 ASP B N 1
ATOM 5369 C CA . ASP B 1 294 ? -4.582 40.25 17.359 1 97 294 ASP B CA 1
ATOM 5370 C C . ASP B 1 294 ? -5.141 40.219 18.781 1 97 294 ASP B C 1
ATOM 5372 O O . ASP B 1 294 ? -4.824 39.344 19.562 1 97 294 ASP B O 1
ATOM 5376 N N . PRO B 1 295 ? -5.996 41.156 19.078 1 94.5 295 PRO B N 1
ATOM 5377 C CA . PRO B 1 295 ? -6.555 41.25 20.422 1 94.5 295 PRO B CA 1
ATOM 5378 C C . PRO B 1 295 ? -7.305 39.969 20.828 1 94.5 295 PRO B C 1
ATOM 5380 O O . PRO B 1 295 ? -7.219 39.562 21.984 1 94.5 295 PRO B O 1
ATOM 5383 N N . ILE B 1 296 ? -7.965 39.406 19.969 1 93 296 ILE B N 1
ATOM 5384 C CA . ILE B 1 296 ? -8.773 38.25 20.297 1 93 296 ILE B CA 1
ATOM 5385 C C . ILE B 1 296 ? -7.863 37.094 20.75 1 93 296 ILE B C 1
ATOM 5387 O O . ILE B 1 296 ? -8.242 36.312 21.625 1 93 296 ILE B O 1
ATOM 5391 N N . VAL B 1 297 ? -6.723 36.969 20.188 1 95.25 297 VAL B N 1
ATOM 5392 C CA . VAL B 1 297 ? -5.789 35.906 20.531 1 95.25 297 VAL B CA 1
ATOM 5393 C C . VAL B 1 297 ? -5.207 36.156 21.906 1 95.25 297 VAL B C 1
ATOM 5395 O O . VAL B 1 297 ? -5.012 35.219 22.688 1 95.25 297 VAL B O 1
ATOM 5398 N N . ILE B 1 298 ? -4.945 37.438 22.203 1 94 298 ILE B N 1
ATOM 5399 C CA . ILE B 1 298 ? -4.477 37.812 23.531 1 94 298 ILE B CA 1
ATOM 5400 C C . ILE B 1 298 ? -5.512 37.406 24.578 1 94 298 ILE B C 1
ATOM 5402 O O . ILE B 1 298 ? -5.164 36.812 25.609 1 94 298 ILE B O 1
ATOM 5406 N N . ASN B 1 299 ? -6.734 37.688 24.266 1 91.19 299 ASN B N 1
ATOM 5407 C CA . ASN B 1 299 ? -7.828 37.375 25.172 1 91.19 299 ASN B CA 1
ATOM 5408 C C . ASN B 1 299 ? -7.953 35.875 25.375 1 91.19 299 ASN B C 1
ATOM 5410 O O . ASN B 1 299 ? -8.172 35.406 26.484 1 91.19 299 ASN B O 1
ATOM 5414 N N . ASN B 1 300 ? -7.867 35.125 24.281 1 91.31 300 ASN B N 1
ATOM 5415 C CA . ASN B 1 300 ? -7.922 33.656 24.359 1 91.31 300 ASN B CA 1
ATOM 5416 C C . ASN B 1 300 ? -6.812 33.094 25.25 1 91.31 300 ASN B C 1
ATOM 5418 O O . ASN B 1 300 ? -7.02 32.125 25.969 1 91.31 300 ASN B O 1
ATOM 5422 N N . THR B 1 301 ? -5.684 33.656 25.109 1 90.31 301 THR B N 1
ATOM 5423 C CA . THR B 1 301 ? -4.508 33.188 25.844 1 90.31 301 THR B CA 1
ATOM 5424 C C . THR B 1 301 ? -4.695 33.406 27.344 1 90.31 301 THR B C 1
ATOM 5426 O O . THR B 1 301 ? -4.352 32.562 28.156 1 90.31 301 THR B O 1
ATOM 5429 N N . HIS B 1 302 ? -5.297 34.531 27.719 1 86.19 302 HIS B N 1
ATOM 5430 C CA . HIS B 1 302 ? -5.523 34.875 29.125 1 86.19 302 HIS B CA 1
ATOM 5431 C C . HIS B 1 302 ? -6.633 34 29.719 1 86.19 302 HIS B C 1
ATOM 5433 O O . HIS B 1 302 ? -6.551 33.625 30.891 1 86.19 302 HIS B O 1
ATOM 5439 N N . ARG B 1 303 ? -7.664 33.781 28.984 1 77.12 303 ARG B N 1
ATOM 5440 C CA . ARG B 1 303 ? -8.781 32.969 29.469 1 77.12 303 ARG B CA 1
ATOM 5441 C C . ARG B 1 303 ? -8.344 31.516 29.734 1 77.12 303 ARG B C 1
ATOM 5443 O O . ARG B 1 303 ? -8.859 30.859 30.625 1 77.12 303 ARG B O 1
ATOM 5450 N N . GLY B 1 304 ? -7.582 30.969 28.891 1 63.34 304 GLY B N 1
ATOM 5451 C CA . GLY B 1 304 ? -7.055 29.625 29.078 1 63.34 304 GLY B CA 1
ATOM 5452 C C . GLY B 1 304 ? -6.254 29.469 30.359 1 63.34 304 GLY B C 1
ATOM 5453 O O . GLY B 1 304 ? -6.297 28.422 31.016 1 63.34 304 GLY B O 1
ATOM 5454 N N . PHE B 1 305 ? -5.484 30.516 30.75 1 54.47 305 PHE B N 1
ATOM 5455 C CA . PHE B 1 305 ? -4.734 30.547 32 1 54.47 305 PHE B CA 1
ATOM 5456 C C . PHE B 1 305 ? -5.676 30.656 33.188 1 54.47 305 PHE B C 1
ATOM 5458 O O . PHE B 1 305 ? -5.43 30.062 34.25 1 54.47 305 PHE B O 1
ATOM 5465 N N . ALA B 1 306 ? -6.758 31.219 33.062 1 47.19 306 ALA B N 1
ATOM 5466 C CA . ALA B 1 306 ? -7.719 31.344 34.156 1 47.19 306 ALA B CA 1
ATOM 5467 C C . ALA B 1 306 ? -8.477 30.047 34.375 1 47.19 306 ALA B C 1
ATOM 5469 O O . ALA B 1 306 ? -8.766 29.688 35.531 1 47.19 306 ALA B O 1
ATOM 5470 N N . VAL B 1 307 ? -8.805 29.328 33.375 1 43.91 307 VAL B N 1
ATOM 5471 C CA . VAL B 1 307 ? -9.547 28.078 33.5 1 43.91 307 VAL B CA 1
ATOM 5472 C C . VAL B 1 307 ? -8.625 26.984 34.031 1 43.91 307 VAL B C 1
ATOM 5474 O O . VAL B 1 307 ? -9.086 26.047 34.688 1 43.91 307 VAL B O 1
ATOM 5477 N N . ALA B 1 308 ? -7.422 26.938 33.625 1 49.66 308 ALA B N 1
ATOM 5478 C CA . ALA B 1 308 ? -6.535 25.938 34.219 1 49.66 308 ALA B CA 1
ATOM 5479 C C . ALA B 1 308 ? -6.41 26.125 35.719 1 49.66 308 ALA B C 1
ATOM 5481 O O . ALA B 1 308 ? -6.133 25.172 36.438 1 49.66 308 ALA B O 1
ATOM 5482 N N . SER B 1 309 ? -6.543 27.25 36.312 1 36.59 309 SER B N 1
ATOM 5483 C CA . SER B 1 309 ? -6.488 27.469 37.75 1 36.59 309 SER B CA 1
ATOM 5484 C C . SER B 1 309 ? -7.73 26.906 38.438 1 36.59 309 SER B C 1
ATOM 5486 O O . SER B 1 309 ? -7.656 26.406 39.562 1 36.59 309 SER B O 1
ATOM 5488 N N . THR B 1 310 ? -8.906 26.984 37.844 1 35.41 310 THR B N 1
ATOM 5489 C CA . THR B 1 310 ? -10.094 26.484 38.531 1 35.41 310 THR B CA 1
ATOM 5490 C C . THR B 1 310 ? -10.312 25 38.219 1 35.41 310 THR B C 1
ATOM 5492 O O . THR B 1 310 ? -11 24.297 38.969 1 35.41 310 THR B O 1
ATOM 5495 N N . GLN B 1 311 ? -10.039 24.531 37.094 1 34.75 311 GLN B N 1
ATOM 5496 C CA . GLN B 1 311 ? -10.391 23.188 36.688 1 34.75 311 GLN B CA 1
ATOM 5497 C C . GLN B 1 311 ? -9.461 22.156 37.312 1 34.75 311 GLN B C 1
ATOM 5499 O O . GLN B 1 311 ? -9.602 20.953 37.094 1 34.75 311 GLN B O 1
ATOM 5504 N N . ASN B 1 312 ? -8.469 22.422 38.125 1 34.5 312 ASN B N 1
ATOM 5505 C CA . ASN B 1 312 ? -7.859 21.391 38.969 1 34.5 312 ASN B CA 1
ATOM 5506 C C . ASN B 1 312 ? -8.891 20.703 39.844 1 34.5 312 ASN B C 1
ATOM 5508 O O . ASN B 1 312 ? -8.555 19.797 40.625 1 34.5 312 ASN B O 1
ATOM 5512 N N . ALA B 1 313 ? -10 21.359 40.062 1 32.19 313 ALA B N 1
ATOM 5513 C CA . ALA B 1 313 ? -10.938 20.812 41.062 1 32.19 313 ALA B CA 1
ATOM 5514 C C . ALA B 1 313 ? -11.68 19.594 40.469 1 32.19 313 ALA B C 1
ATOM 5516 O O . ALA B 1 313 ? -12.164 18.75 41.219 1 32.19 313 ALA B O 1
ATOM 5517 N N . TRP B 1 314 ? -11.922 19.547 39.156 1 31.88 314 TRP B N 1
ATOM 5518 C CA . TRP B 1 314 ? -12.852 18.516 38.719 1 31.88 314 TRP B CA 1
ATOM 5519 C C . TRP B 1 314 ? -12.164 17.156 38.656 1 31.88 314 TRP B C 1
ATOM 5521 O O . TRP B 1 314 ? -12.828 16.125 38.688 1 31.88 314 TRP B O 1
ATOM 5531 N N . LEU B 1 315 ? -10.828 17.062 38.438 1 32.91 315 LEU B N 1
ATOM 5532 C CA . LEU B 1 315 ? -10.289 15.711 38.312 1 32.91 315 LEU B CA 1
ATOM 5533 C C . LEU B 1 315 ? -10.242 15 39.656 1 32.91 315 LEU B C 1
ATOM 5535 O O . LEU B 1 315 ? -9.93 13.812 39.719 1 32.91 315 LEU B O 1
ATOM 5539 N N . SER B 1 316 ? -10.258 15.766 40.781 1 29.44 316 SER B N 1
ATOM 5540 C CA . SER B 1 316 ? -9.992 15.086 42.031 1 29.44 316 SER B CA 1
ATOM 5541 C C . SER B 1 316 ? -11.148 14.164 42.438 1 29.44 316 SER B C 1
ATOM 5543 O O . SER B 1 316 ? -10.984 13.266 43.25 1 29.44 316 SER B O 1
ATOM 5545 N N . THR B 1 317 ? -12.367 14.602 42.219 1 30.55 317 THR B N 1
ATOM 5546 C CA . THR B 1 317 ? -13.367 13.906 43.031 1 30.55 317 THR B CA 1
ATOM 5547 C C . THR B 1 317 ? -13.539 12.469 42.562 1 30.55 317 THR B C 1
ATOM 5549 O O . THR B 1 317 ? -13.914 11.594 43.344 1 30.55 317 THR B O 1
ATOM 5552 N N . SER B 1 318 ? -13.617 12.203 41.281 1 29.09 318 SER B N 1
ATOM 5553 C CA . SER B 1 318 ? -14.266 10.922 41.031 1 29.09 318 SER B CA 1
ATOM 5554 C C . SER B 1 318 ? -13.281 9.766 41.188 1 29.09 318 SER B C 1
ATOM 5556 O O . SER B 1 318 ? -13.586 8.625 40.812 1 29.09 318 SER B O 1
ATOM 5558 N N . VAL B 1 319 ? -12.047 10.086 41.719 1 29.06 319 VAL B N 1
ATOM 5559 C CA . VAL B 1 319 ? -11.094 8.984 41.812 1 29.06 319 VAL B CA 1
ATOM 5560 C C . VAL B 1 319 ? -11.492 8.055 42.938 1 29.06 319 VAL B C 1
ATOM 5562 O O . VAL B 1 319 ? -10.664 7.289 43.469 1 29.06 319 VAL B O 1
ATOM 5565 N N . HIS B 1 320 ? -12.547 8.312 43.656 1 26.27 320 HIS B N 1
ATOM 5566 C CA . HIS B 1 320 ? -12.586 7.496 44.844 1 26.27 320 HIS B CA 1
ATOM 5567 C C . HIS B 1 320 ? -12.445 6.012 44.531 1 26.27 320 HIS B C 1
ATOM 5569 O O . HIS B 1 320 ? -11.781 5.273 45.25 1 26.27 320 HIS B O 1
ATOM 5575 N N . GLY B 1 321 ? -13.375 5.352 43.844 1 24.92 321 GLY B N 1
ATOM 5576 C CA . GLY B 1 321 ? -13.664 3.973 44.219 1 24.92 321 GLY B CA 1
ATOM 5577 C C . GLY B 1 321 ? -12.695 2.982 43.594 1 24.92 321 GLY B C 1
ATOM 5578 O O . GLY B 1 321 ? -12.953 1.778 43.562 1 24.92 321 GLY B O 1
ATOM 5579 N N . TRP B 1 322 ? -11.727 3.457 42.656 1 23.23 322 TRP B N 1
ATOM 5580 C CA . TRP B 1 322 ? -11.219 2.244 42.031 1 23.23 322 TRP B CA 1
ATOM 5581 C C . TRP B 1 322 ? -10.219 1.535 42.938 1 23.23 322 TRP B C 1
ATOM 5583 O O . TRP B 1 322 ? -9.359 2.178 43.531 1 23.23 322 TRP B O 1
ATOM 5593 N N . PRO B 1 323 ? -10.492 0.3 43.438 1 24.66 323 PRO B N 1
ATOM 5594 C CA . PRO B 1 323 ? -9.617 -0.514 44.281 1 24.66 323 PRO B CA 1
ATOM 5595 C C . PRO B 1 323 ? -8.203 -0.638 43.719 1 24.66 323 PRO B C 1
ATOM 5597 O O . PRO B 1 323 ? -7.992 -0.493 42.531 1 24.66 323 PRO B O 1
ATOM 5600 N N . ARG B 1 324 ? -7.199 -0.472 44.469 1 24.23 324 ARG B N 1
ATOM 5601 C CA . ARG B 1 324 ? -5.738 -0.531 44.438 1 24.23 324 ARG B CA 1
ATOM 5602 C C . ARG B 1 324 ? -5.262 -1.824 43.812 1 24.23 324 ARG B C 1
ATOM 5604 O O . ARG B 1 324 ? -5.266 -2.883 44.438 1 24.23 324 ARG B O 1
ATOM 5611 N N . PHE B 1 325 ? -5.613 -2.268 42.562 1 21.56 325 PHE B N 1
ATOM 5612 C CA . PHE B 1 325 ? -5.035 -3.529 42.125 1 21.56 325 PHE B CA 1
ATOM 5613 C C . PHE B 1 325 ? -3.518 -3.424 42.031 1 21.56 325 PHE B C 1
ATOM 5615 O O . PHE B 1 325 ? -2.99 -2.502 41.406 1 21.56 325 PHE B O 1
ATOM 5622 N N . ILE B 1 326 ? -2.742 -3.867 43.031 1 20.61 326 ILE B N 1
ATOM 5623 C CA . ILE B 1 326 ? -1.317 -4.055 43.281 1 20.61 326 ILE B CA 1
ATOM 5624 C C . ILE B 1 326 ? -0.683 -4.809 42.125 1 20.61 326 ILE B C 1
ATOM 5626 O O . ILE B 1 326 ? -1.006 -5.973 41.875 1 20.61 326 ILE B O 1
ATOM 5630 N N . ILE B 1 327 ? -0.638 -4.254 40.938 1 19.67 327 ILE B N 1
ATOM 5631 C CA . ILE B 1 327 ? 0.059 -5.016 39.906 1 19.67 327 ILE B CA 1
ATOM 5632 C C . ILE B 1 327 ? 1.521 -5.207 40.312 1 19.67 327 ILE B C 1
ATOM 5634 O O . ILE B 1 327 ? 2.254 -4.23 40.469 1 19.67 327 ILE B O 1
ATOM 5638 N N . GLN B 1 328 ? 1.818 -6.223 41.156 1 19.64 328 GLN B N 1
ATOM 5639 C CA . GLN B 1 328 ? 3.139 -6.734 41.5 1 19.64 328 GLN B CA 1
ATOM 5640 C C . GLN B 1 328 ? 3.955 -7.051 40.25 1 19.64 328 GLN B C 1
ATOM 5642 O O . GLN B 1 328 ? 3.652 -8 39.531 1 19.64 328 GLN B O 1
ATOM 5647 N N . VAL B 1 329 ? 4.32 -6.051 39.531 1 19.53 329 VAL B N 1
ATOM 5648 C CA . VAL B 1 329 ? 5.258 -6.277 38.438 1 19.53 329 VAL B CA 1
ATOM 5649 C C . VAL B 1 329 ? 6.543 -6.902 38.969 1 19.53 329 VAL B C 1
ATOM 5651 O O . VAL B 1 329 ? 7.188 -6.344 39.844 1 19.53 329 VAL B O 1
ATOM 5654 N N . PHE B 1 330 ? 6.562 -8.258 39.031 1 19.38 330 PHE B N 1
ATOM 5655 C CA . PHE B 1 330 ? 7.727 -9.055 39.406 1 19.38 330 PHE B CA 1
ATOM 5656 C C . PHE B 1 330 ? 8.93 -8.688 38.531 1 19.38 330 PHE B C 1
ATOM 5658 O O . PHE B 1 330 ? 8.852 -8.75 37.312 1 19.38 330 PHE B O 1
ATOM 5665 N N . ALA B 1 331 ? 9.719 -7.691 38.969 1 19.42 331 ALA B N 1
ATOM 5666 C CA . ALA B 1 331 ? 11.055 -7.211 38.594 1 19.42 331 ALA B CA 1
ATOM 5667 C C . ALA B 1 331 ? 12.07 -8.352 38.594 1 19.42 331 ALA B C 1
ATOM 5669 O O . ALA B 1 331 ? 12.477 -8.836 39.656 1 19.42 331 ALA B O 1
ATOM 5670 N N . HIS B 1 332 ? 11.781 -9.555 37.938 1 19.05 332 HIS B N 1
ATOM 5671 C CA . HIS B 1 332 ? 12.836 -10.562 38 1 19.05 332 HIS B CA 1
ATOM 5672 C C . HIS B 1 332 ? 14.164 -10 37.5 1 19.05 332 HIS B C 1
ATOM 5674 O O . HIS B 1 332 ? 14.227 -9.352 36.469 1 19.05 332 HIS B O 1
ATOM 5680 N N . GLY B 1 333 ? 15.117 -9.625 38.406 1 19.03 333 GLY B N 1
ATOM 5681 C CA . GLY B 1 333 ? 16.5 -9.203 38.594 1 19.03 333 GLY B CA 1
ATOM 5682 C C . GLY B 1 333 ? 17.484 -10.055 37.812 1 19.03 333 GLY B C 1
ATOM 5683 O O . GLY B 1 333 ? 18.5 -10.5 38.375 1 19.03 333 GLY B O 1
ATOM 5684 N N . VAL B 1 334 ? 17.188 -10.641 36.594 1 19.64 334 VAL B N 1
ATOM 5685 C CA . VAL B 1 334 ? 18.297 -11.531 36.281 1 19.64 334 VAL B CA 1
ATOM 5686 C C . VAL B 1 334 ? 19.594 -10.734 36.188 1 19.64 334 VAL B C 1
ATOM 5688 O O . VAL B 1 334 ? 19.672 -9.734 35.469 1 19.64 334 VAL B O 1
ATOM 5691 N N . ILE B 1 335 ? 20.438 -10.742 37.219 1 19.02 335 ILE B N 1
ATOM 5692 C CA . ILE B 1 335 ? 21.75 -10.281 37.656 1 19.02 335 ILE B CA 1
ATOM 5693 C C . ILE B 1 335 ? 22.812 -10.727 36.656 1 19.02 335 ILE B C 1
ATOM 5695 O O . ILE B 1 335 ? 23.234 -11.883 36.656 1 19.02 335 ILE B O 1
ATOM 5699 N N . SER B 1 336 ? 22.5 -10.773 35.312 1 18.19 336 SER B N 1
ATOM 5700 C CA . SER B 1 336 ? 23.641 -11.398 34.656 1 18.19 336 SER B CA 1
ATOM 5701 C C . SER B 1 336 ? 24.922 -10.625 34.938 1 18.19 336 SER B C 1
ATOM 5703 O O . SER B 1 336 ? 24.891 -9.398 35.094 1 18.19 336 SER B O 1
ATOM 5705 N N . SER B 1 337 ? 25.938 -11.344 35.406 1 18.61 337 SER B N 1
ATOM 5706 C CA . SER B 1 337 ? 27.344 -11.219 35.812 1 18.61 337 SER B CA 1
ATOM 5707 C C . SER B 1 337 ? 28.125 -10.477 34.719 1 18.61 337 SER B C 1
ATOM 5709 O O . SER B 1 337 ? 27.969 -10.727 33.531 1 18.61 337 SER B O 1
ATOM 5711 N N . THR B 1 338 ? 28.406 -9.188 35.031 1 19.14 338 THR B N 1
ATOM 5712 C CA . THR B 1 338 ? 29.203 -8.086 34.469 1 19.14 338 THR B CA 1
ATOM 5713 C C . THR B 1 338 ? 30.578 -8.57 34.031 1 19.14 338 THR B C 1
ATOM 5715 O O . THR B 1 338 ? 31.422 -8.883 34.875 1 19.14 338 THR B O 1
ATOM 5718 N N . ASN B 1 339 ? 30.578 -9.57 33 1 18.11 339 ASN B N 1
ATOM 5719 C CA . ASN B 1 339 ? 31.922 -9.961 32.625 1 18.11 339 ASN B CA 1
ATOM 5720 C C . ASN B 1 339 ? 32.781 -8.742 32.312 1 18.11 339 ASN B C 1
ATOM 5722 O O . ASN B 1 339 ? 32.281 -7.699 31.906 1 18.11 339 ASN B O 1
ATOM 5726 N N . ASP B 1 340 ? 34.062 -8.781 32.594 1 18.22 340 ASP B N 1
ATOM 5727 C CA . ASP B 1 340 ? 35.312 -8.062 32.844 1 18.22 340 ASP B CA 1
ATOM 5728 C C . ASP B 1 340 ? 35.844 -7.422 31.594 1 18.22 340 ASP B C 1
ATOM 5730 O O . ASP B 1 340 ? 36.625 -8.039 30.859 1 18.22 340 ASP B O 1
ATOM 5734 N N . LEU B 1 341 ? 34.969 -6.98 30.672 1 18.44 341 LEU B N 1
ATOM 5735 C CA . LEU B 1 341 ? 35.625 -6.637 29.422 1 18.44 341 LEU B CA 1
ATOM 5736 C C . LEU B 1 341 ? 36.719 -5.598 29.656 1 18.44 341 LEU B C 1
ATOM 5738 O O . LEU B 1 341 ? 36.469 -4.559 30.266 1 18.44 341 LEU B O 1
ATOM 5742 N N . THR B 1 342 ? 38 -6.086 29.531 1 17.84 342 THR B N 1
ATOM 5743 C CA . THR B 1 342 ? 39.312 -5.508 29.688 1 17.84 342 THR B CA 1
ATOM 5744 C C . THR B 1 342 ? 39.5 -4.324 28.75 1 17.84 342 THR B C 1
ATOM 5746 O O . THR B 1 342 ? 39.219 -4.426 27.547 1 17.84 342 THR B O 1
ATOM 5749 N N . VAL B 1 343 ? 39.469 -3.133 29.234 1 18.75 343 VAL B N 1
ATOM 5750 C CA . VAL B 1 343 ? 39.562 -1.751 28.781 1 18.75 343 VAL B CA 1
ATOM 5751 C C . VAL B 1 343 ? 40.906 -1.513 28.125 1 18.75 343 VAL B C 1
ATOM 5753 O O . VAL B 1 343 ? 41.312 -0.366 27.922 1 18.75 343 VAL B O 1
ATOM 5756 N N . GLU B 1 344 ? 41.375 -2.506 27.25 1 18.03 344 GLU B N 1
ATOM 5757 C CA . GLU B 1 344 ? 42.781 -2.145 26.984 1 18.03 344 GLU B CA 1
ATOM 5758 C C . GLU B 1 344 ? 42.875 -0.736 26.406 1 18.03 344 GLU B C 1
ATOM 5760 O O . GLU B 1 344 ? 41.906 -0.23 25.812 1 18.03 344 GLU B O 1
ATOM 5765 N N . THR B 1 345 ? 44.031 -0.112 26.688 1 17.95 345 THR B N 1
ATOM 5766 C CA . THR B 1 345 ? 44.719 1.178 26.766 1 17.95 345 THR B CA 1
ATOM 5767 C C . THR B 1 345 ? 44.844 1.813 25.391 1 17.95 345 THR B C 1
ATOM 5769 O O . THR B 1 345 ? 45.062 1.116 24.391 1 17.95 345 THR B O 1
ATOM 5772 N N . PRO B 1 346 ? 44.438 3.053 25.297 1 18 346 PRO B N 1
ATOM 5773 C CA . PRO B 1 346 ? 44.281 4.078 24.25 1 18 346 PRO B CA 1
ATOM 5774 C C . PRO B 1 346 ? 45.594 4.371 23.516 1 18 346 PRO B C 1
ATOM 5776 O O . PRO B 1 346 ? 46.562 4.848 24.125 1 18 346 PRO B O 1
ATOM 5779 N N . ALA B 1 347 ? 46.094 3.355 22.672 1 18 347 ALA B N 1
ATOM 5780 C CA . ALA B 1 347 ? 47.406 3.646 22.125 1 18 347 ALA B CA 1
ATOM 5781 C C . ALA B 1 347 ? 47.438 5.012 21.453 1 18 347 ALA B C 1
ATOM 5783 O O . ALA B 1 347 ? 46.406 5.504 20.984 1 18 347 ALA B O 1
ATOM 5784 N N . SER B 1 348 ? 48.5 5.746 21.484 1 17.42 348 SER B N 1
ATOM 5785 C CA . SER B 1 348 ? 49.156 7.039 21.359 1 17.42 348 SER B CA 1
ATOM 5786 C C . SER B 1 348 ? 49.281 7.477 19.906 1 17.42 348 SER B C 1
ATOM 5788 O O . SER B 1 348 ? 49.938 8.469 19.594 1 17.42 348 SER B O 1
ATOM 5790 N N . CYS B 1 349 ? 48.25 7.125 19.031 1 17.59 349 CYS B N 1
ATOM 5791 C CA . CYS B 1 349 ? 48.719 7.312 17.672 1 17.59 349 CYS B CA 1
ATOM 5792 C C . CYS B 1 349 ? 49.094 8.773 17.422 1 17.59 349 CYS B C 1
ATOM 5794 O O . CYS B 1 349 ? 48.312 9.672 17.734 1 17.59 349 CYS B O 1
ATOM 5796 N N . GLU B 1 350 ? 50.375 9.062 17.219 1 17.86 350 GLU B N 1
ATOM 5797 C CA . GLU B 1 350 ? 51.188 10.25 16.984 1 17.86 350 GLU B CA 1
ATOM 5798 C C . GLU B 1 350 ? 50.812 10.953 15.688 1 17.86 350 GLU B C 1
ATOM 5800 O O . GLU B 1 350 ? 50.781 10.328 14.625 1 17.86 350 GLU B O 1
ATOM 5805 N N . PRO B 1 351 ? 49.938 11.914 15.734 1 18.42 351 PRO B N 1
ATOM 5806 C CA . PRO B 1 351 ? 49.406 12.641 14.586 1 18.42 351 PRO B CA 1
ATOM 5807 C C . PRO B 1 351 ? 50.5 13.344 13.773 1 18.42 351 PRO B C 1
ATOM 5809 O O . PRO B 1 351 ? 51.188 14.227 14.289 1 18.42 351 PRO B O 1
ATOM 5812 N N . GLU B 1 352 ? 51.25 12.539 12.992 1 17.2 352 GLU B N 1
ATOM 5813 C CA . GLU B 1 352 ? 52.344 13.25 12.352 1 17.2 352 GLU B CA 1
ATOM 5814 C C . GLU B 1 352 ? 51.844 14.43 11.516 1 17.2 352 GLU B C 1
ATOM 5816 O O . GLU B 1 352 ? 50.656 14.445 11.109 1 17.2 352 GLU B O 1
ATOM 5821 N N . GLN B 1 353 ? 52.719 15.312 11.188 1 16.95 353 GLN B N 1
ATOM 5822 C CA . GLN B 1 353 ? 53.062 16.703 10.898 1 16.95 353 GLN B CA 1
ATOM 5823 C C . GLN B 1 353 ? 52.844 17.031 9.422 1 16.95 353 GLN B C 1
ATOM 5825 O O . GLN B 1 353 ? 53.062 18.172 8.992 1 16.95 353 GLN B O 1
ATOM 5830 N N . HIS B 1 354 ? 52.156 16.078 8.586 1 16.88 354 HIS B N 1
ATOM 5831 C CA . HIS B 1 354 ? 52.75 16.391 7.305 1 16.88 354 HIS B CA 1
ATOM 5832 C C . HIS B 1 354 ? 52.281 17.75 6.785 1 16.88 354 HIS B C 1
ATOM 5834 O O . HIS B 1 354 ? 51.125 18.109 6.965 1 16.88 354 HIS B O 1
ATOM 5840 N N . LEU B 1 355 ? 53.219 18.562 6.414 1 17.58 355 LEU B N 1
ATOM 5841 C CA . LEU B 1 355 ? 53.5 19.938 6.008 1 17.58 355 LEU B CA 1
ATOM 5842 C C . LEU B 1 355 ? 52.969 20.203 4.602 1 17.58 355 LEU B C 1
ATOM 5844 O O . LEU B 1 355 ? 53.312 21.219 3.986 1 17.58 355 LEU B O 1
ATOM 5848 N N . LEU B 1 356 ? 51.75 19.562 4.297 1 17.47 356 LEU B N 1
ATOM 5849 C CA . LEU B 1 356 ? 51.75 19.688 2.846 1 17.47 356 LEU B CA 1
ATOM 5850 C C . LEU B 1 356 ? 51.719 21.156 2.436 1 17.47 356 LEU B C 1
ATOM 5852 O O . LEU B 1 356 ? 51.125 21.984 3.15 1 17.47 356 LEU B O 1
ATOM 5856 N N . PRO B 1 357 ? 52.312 21.422 1.235 1 17.73 357 PRO B N 1
ATOM 5857 C CA . PRO B 1 357 ? 52.844 22.641 0.64 1 17.73 357 PRO B CA 1
ATOM 5858 C C . PRO B 1 357 ? 51.781 23.531 0.039 1 17.73 357 PRO B C 1
ATOM 5860 O O . PRO B 1 357 ? 50.656 23.078 -0.215 1 17.73 357 PRO B O 1
ATOM 5863 N N . PRO B 1 358 ? 52.062 24.797 -0.2 1 17.22 358 PRO B N 1
ATOM 5864 C CA . PRO B 1 358 ? 51.438 26.094 -0.47 1 17.22 358 PRO B CA 1
ATOM 5865 C C . PRO B 1 358 ? 50.844 26.188 -1.875 1 17.22 358 PRO B C 1
ATOM 5867 O O . PRO B 1 358 ? 51.531 26.578 -2.816 1 17.22 358 PRO B O 1
ATOM 5870 N N . ARG B 1 359 ? 50.031 25.094 -2.223 1 15.55 359 ARG B N 1
ATOM 5871 C CA . ARG B 1 359 ? 49.844 25.281 -3.658 1 15.55 359 ARG B CA 1
ATOM 5872 C C . ARG B 1 359 ? 49.375 26.688 -3.977 1 15.55 359 ARG B C 1
ATOM 5874 O O . ARG B 1 359 ? 48.719 27.344 -3.148 1 15.55 359 ARG B O 1
ATOM 5881 N N . LYS B 1 360 ? 49.531 26.984 -5.391 1 15.84 360 LYS B N 1
ATOM 5882 C CA . LYS B 1 360 ? 49.688 28.078 -6.34 1 15.84 360 LYS B CA 1
ATOM 5883 C C . LYS B 1 360 ? 48.375 28.75 -6.664 1 15.84 360 LYS B C 1
ATOM 5885 O O . LYS B 1 360 ? 47.312 28.109 -6.598 1 15.84 360 LYS B O 1
ATOM 5890 N N . LEU B 1 361 ? 48.344 30.016 -7.086 1 15.41 361 LEU B N 1
ATOM 5891 C CA . LEU B 1 361 ? 47.688 31.297 -7.289 1 15.41 361 LEU B CA 1
ATOM 5892 C C . LEU B 1 361 ? 46.812 31.266 -8.547 1 15.41 361 LEU B C 1
ATOM 5894 O O . LEU B 1 361 ? 47.25 31.672 -9.617 1 15.41 361 LEU B O 1
ATOM 5898 N N . MET B 1 362 ? 46.062 30.078 -8.766 1 15.82 362 MET B N 1
ATOM 5899 C CA . MET B 1 362 ? 45.688 30.234 -10.164 1 15.82 362 MET B CA 1
ATOM 5900 C C . MET B 1 362 ? 44.75 31.438 -10.344 1 15.82 362 MET B C 1
ATOM 5902 O O . MET B 1 362 ? 43.844 31.656 -9.539 1 15.82 362 MET B O 1
ATOM 5906 N N . ILE B 1 363 ? 45.062 32.125 -11.469 1 15.79 363 ILE B N 1
ATOM 5907 C CA . ILE B 1 363 ? 44.812 33.438 -12.047 1 15.79 363 ILE B CA 1
ATOM 5908 C C . ILE B 1 363 ? 43.375 33.5 -12.594 1 15.79 363 ILE B C 1
ATOM 5910 O O . ILE B 1 363 ? 42.75 32.469 -12.836 1 15.79 363 ILE B O 1
ATOM 5914 N N . SER B 1 364 ? 43.156 34.406 -13.602 1 15.05 364 SER B N 1
ATOM 5915 C CA . SER B 1 364 ? 42.438 35.656 -13.852 1 15.05 364 SER B CA 1
ATOM 5916 C C . SER B 1 364 ? 41.25 35.438 -14.781 1 15.05 364 SER B C 1
ATOM 5918 O O . SER B 1 364 ? 40.312 36.219 -14.766 1 15.05 364 SER B O 1
ATOM 5920 N N . ARG B 1 365 ? 41.156 34.438 -15.758 1 15.93 365 ARG B N 1
ATOM 5921 C CA . ARG B 1 365 ? 40.812 35.094 -17.016 1 15.93 365 ARG B CA 1
ATOM 5922 C C . ARG B 1 365 ? 39.312 35.375 -17.094 1 15.93 365 ARG B C 1
ATOM 5924 O O . ARG B 1 365 ? 38.5 34.594 -16.578 1 15.93 365 ARG B O 1
ATOM 5931 N N . CYS B 1 366 ? 38.812 36.531 -17.734 1 15.4 366 CYS B N 1
ATOM 5932 C CA . CYS B 1 366 ? 37.781 37.531 -17.875 1 15.4 366 CYS B CA 1
ATOM 5933 C C . CYS B 1 366 ? 36.719 37.062 -18.891 1 15.4 366 CYS B C 1
ATOM 5935 O O . CYS B 1 366 ? 35.875 37.875 -19.297 1 15.4 366 CYS B O 1
ATOM 5937 N N . HIS B 1 367 ? 36.406 35.781 -18.984 1 16.58 367 HIS B N 1
ATOM 5938 C CA . HIS B 1 367 ? 35.844 35.719 -20.344 1 16.58 367 HIS B CA 1
ATOM 5939 C C . HIS B 1 367 ? 34.469 36.406 -20.406 1 16.58 367 HIS B C 1
ATOM 5941 O O . HIS B 1 367 ? 33.656 36.281 -19.484 1 16.58 367 HIS B O 1
ATOM 5947 N N . THR B 1 368 ? 34.281 37.25 -21.5 1 16.22 368 THR B N 1
ATOM 5948 C CA . THR B 1 368 ? 33.375 38.281 -21.984 1 16.22 368 THR B CA 1
ATOM 5949 C C . THR B 1 368 ? 32.031 37.688 -22.391 1 16.22 368 THR B C 1
ATOM 5951 O O . THR B 1 368 ? 31.953 36.5 -22.672 1 16.22 368 THR B O 1
ATOM 5954 N N . VAL B 1 369 ? 31.031 38.562 -22.906 1 17.16 369 VAL B N 1
ATOM 5955 C CA . VAL B 1 369 ? 29.656 39.031 -22.812 1 17.16 369 VAL B CA 1
ATOM 5956 C C . VAL B 1 369 ? 28.812 38.406 -23.922 1 17.16 369 VAL B C 1
ATOM 5958 O O . VAL B 1 369 ? 27.609 38.188 -23.75 1 17.16 369 VAL B O 1
ATOM 5961 N N . GLU B 1 370 ? 29.328 37.938 -25.125 1 16.56 370 GLU B N 1
ATOM 5962 C CA . GLU B 1 370 ? 28.594 38.625 -26.188 1 16.56 370 GLU B CA 1
ATOM 5963 C C . GLU B 1 370 ? 27.203 38.031 -26.375 1 16.56 370 GLU B C 1
ATOM 5965 O O . GLU B 1 370 ? 26.938 36.906 -25.953 1 16.56 370 GLU B O 1
ATOM 5970 N N . GLY B 1 371 ? 26.344 38.625 -27.438 1 16.3 371 GLY B N 1
ATOM 5971 C CA . GLY B 1 371 ? 25.125 39.25 -27.906 1 16.3 371 GLY B CA 1
ATOM 5972 C C . GLY B 1 371 ? 24.219 38.281 -28.672 1 16.3 371 GLY B C 1
ATOM 5973 O O . GLY B 1 371 ? 23.172 38.688 -29.203 1 16.3 371 GLY B O 1
ATOM 5974 N N . ARG B 1 372 ? 24.453 37 -28.812 1 16.8 372 ARG B N 1
ATOM 5975 C CA . ARG B 1 372 ? 23.953 36.594 -30.125 1 16.8 372 ARG B CA 1
ATOM 5976 C C . ARG B 1 372 ? 22.438 36.625 -30.172 1 16.8 372 ARG B C 1
ATOM 5978 O O . ARG B 1 372 ? 21.766 36.375 -29.156 1 16.8 372 ARG B O 1
ATOM 5985 N N . THR B 1 373 ? 21.906 36.938 -31.422 1 16.38 373 THR B N 1
ATOM 5986 C CA . THR B 1 373 ? 20.797 37.438 -32.219 1 16.38 373 THR B CA 1
ATOM 5987 C C . THR B 1 373 ? 19.734 36.344 -32.406 1 16.38 373 THR B C 1
ATOM 5989 O O . THR B 1 373 ? 20.047 35.156 -32.438 1 16.38 373 THR B O 1
ATOM 5992 N N . TRP B 1 374 ? 18.453 36.688 -32.25 1 17.5 374 TRP B N 1
ATOM 5993 C CA . TRP B 1 374 ? 17.094 36.156 -32.125 1 17.5 374 TRP B CA 1
ATOM 5994 C C . TRP B 1 374 ? 16.594 35.625 -33.438 1 17.5 374 TRP B C 1
ATOM 5996 O O . TRP B 1 374 ? 15.406 35.281 -33.594 1 17.5 374 TRP B O 1
ATOM 6006 N N . SER B 1 375 ? 17.484 35.25 -34.375 1 15.39 375 SER B N 1
ATOM 6007 C CA . SER B 1 375 ? 16.766 35.344 -35.625 1 15.39 375 SER B CA 1
ATOM 6008 C C . SER B 1 375 ? 15.539 34.438 -35.625 1 15.39 375 SER B C 1
ATOM 6010 O O . SER B 1 375 ? 15.484 33.438 -34.875 1 15.39 375 SER B O 1
ATOM 6012 N N . ARG B 1 376 ? 14.516 34.719 -36.594 1 16.03 376 ARG B N 1
ATOM 6013 C CA . ARG B 1 376 ? 13.133 34.781 -37.031 1 16.03 376 ARG B CA 1
ATOM 6014 C C . ARG B 1 376 ? 12.68 33.406 -37.562 1 16.03 376 ARG B C 1
ATOM 6016 O O . ARG B 1 376 ? 11.531 33 -37.344 1 16.03 376 ARG B O 1
ATOM 6023 N N . ARG B 1 377 ? 13.5 32.812 -38.594 1 15.76 377 ARG B N 1
ATOM 6024 C CA . ARG B 1 377 ? 12.766 32.531 -39.844 1 15.76 377 ARG B CA 1
ATOM 6025 C C . ARG B 1 377 ? 11.727 31.438 -39.625 1 15.76 377 ARG B C 1
ATOM 6027 O O . ARG B 1 377 ? 11.758 30.734 -38.625 1 15.76 377 ARG B O 1
ATOM 6034 N N . SER B 1 378 ? 11.641 30.578 -40.688 1 15.84 378 SER B N 1
ATOM 6035 C CA . SER B 1 378 ? 10.742 30.359 -41.844 1 15.84 378 SER B CA 1
ATOM 6036 C C . SER B 1 378 ? 9.875 29.125 -41.625 1 15.84 378 SER B C 1
ATOM 6038 O O . SER B 1 378 ? 8.648 29.188 -41.688 1 15.84 378 SER B O 1
ATOM 6040 N N . VAL B 1 379 ? 10.211 27.984 -42.375 1 16.58 379 VAL B N 1
ATOM 6041 C CA . VAL B 1 379 ? 9.531 27.375 -43.531 1 16.58 379 VAL B CA 1
ATOM 6042 C C . VAL B 1 379 ? 8.633 26.234 -43.031 1 16.58 379 VAL B C 1
ATOM 6044 O O . VAL B 1 379 ? 8.984 25.516 -42.094 1 16.58 379 VAL B O 1
ATOM 6047 N N . ILE B 1 380 ? 7.414 26.156 -43.594 1 19.11 380 ILE B N 1
ATOM 6048 C CA . ILE B 1 380 ? 6.121 25.469 -43.625 1 19.11 380 ILE B CA 1
ATOM 6049 C C . ILE B 1 380 ? 6.312 24.016 -44.062 1 19.11 380 ILE B C 1
ATOM 6051 O O . ILE B 1 380 ? 5.348 23.266 -44.125 1 19.11 380 ILE B O 1
ATOM 6055 N N . SER B 1 381 ? 7.57 23.562 -44.375 1 16.05 381 SER B N 1
ATOM 6056 C CA . SER B 1 381 ? 7.41 22.656 -45.5 1 16.05 381 SER B CA 1
ATOM 6057 C C . SER B 1 381 ? 6.43 21.531 -45.156 1 16.05 381 SER B C 1
ATOM 6059 O O . SER B 1 381 ? 6.312 21.109 -44 1 16.05 381 SER B O 1
ATOM 6061 N N . PRO B 1 382 ? 5.844 21.062 -46.312 1 18.66 382 PRO B N 1
ATOM 6062 C CA . PRO B 1 382 ? 4.727 20.281 -46.844 1 18.66 382 PRO B CA 1
ATOM 6063 C C . PRO B 1 382 ? 4.789 18.812 -46.438 1 18.66 382 PRO B C 1
ATOM 6065 O O . PRO B 1 382 ? 3.785 18.25 -46 1 18.66 382 PRO B O 1
ATOM 6068 N N . HIS B 1 383 ? 5.844 18.203 -47.125 1 17.05 383 HIS B N 1
ATOM 6069 C CA . HIS B 1 383 ? 5.609 17.125 -48.094 1 17.05 383 HIS B CA 1
ATOM 6070 C C . HIS B 1 383 ? 5.312 15.805 -47.375 1 17.05 383 HIS B C 1
ATOM 6072 O O . HIS B 1 383 ? 4.297 15.164 -47.656 1 17.05 383 HIS B O 1
ATOM 6078 N N . LEU B 1 384 ? 6.258 14.859 -47.719 1 16.88 384 LEU B N 1
ATOM 6079 C CA . LEU B 1 384 ? 6.203 13.695 -48.594 1 16.88 384 LEU B CA 1
ATOM 6080 C C . LEU B 1 384 ? 5.852 12.438 -47.781 1 16.88 384 LEU B C 1
ATOM 6082 O O . LEU B 1 384 ? 4.941 11.695 -48.156 1 16.88 384 LEU B O 1
ATOM 6086 N N . THR B 1 385 ? 6.934 11.727 -47.469 1 16.34 385 THR B N 1
ATOM 6087 C CA . THR B 1 385 ? 7.293 10.492 -48.188 1 16.34 385 THR B CA 1
ATOM 6088 C C . THR B 1 385 ? 6.68 9.281 -47.469 1 16.34 385 THR B C 1
ATOM 6090 O O . THR B 1 385 ? 6.02 8.461 -48.125 1 16.34 385 THR B O 1
ATOM 6093 N N . CYS B 1 386 ? 7.582 8.414 -47.094 1 17.62 386 CYS B N 1
ATOM 6094 C CA . CYS B 1 386 ? 7.895 7.086 -47.594 1 17.62 386 CYS B CA 1
ATOM 6095 C C . CYS B 1 386 ? 7.059 6.016 -46.906 1 17.62 386 CYS B C 1
ATOM 6097 O O . CYS B 1 386 ? 6.652 6.195 -45.75 1 17.62 386 CYS B O 1
ATOM 6099 N N . ILE B 1 387 ? 7.32 4.793 -47.344 1 17.06 387 ILE B N 1
ATOM 6100 C CA . ILE B 1 387 ? 6.969 3.494 -47.906 1 17.06 387 ILE B CA 1
ATOM 6101 C C . ILE B 1 387 ? 6.863 2.459 -46.781 1 17.06 387 ILE B C 1
ATOM 6103 O O . ILE B 1 387 ? 6.008 1.575 -46.812 1 17.06 387 ILE B O 1
ATOM 6107 N N . ALA B 1 388 ? 7.953 2.279 -45.969 1 18.05 388 ALA B N 1
ATOM 6108 C CA . ALA B 1 388 ? 8.234 0.852 -45.875 1 18.05 388 ALA B CA 1
ATOM 6109 C C . ALA B 1 388 ? 7.109 0.128 -45.125 1 18.05 388 ALA B C 1
ATOM 6111 O O . ALA B 1 388 ? 6.574 0.637 -44.156 1 18.05 388 ALA B O 1
ATOM 6112 N N . PHE B 1 389 ? 6.762 -0.958 -45.656 1 19.22 389 PHE B N 1
ATOM 6113 C CA . PHE B 1 389 ? 6.102 -2.256 -45.562 1 19.22 389 PHE B CA 1
ATOM 6114 C C . PHE B 1 389 ? 6.301 -2.875 -44.188 1 19.22 389 PHE B C 1
ATOM 6116 O O . PHE B 1 389 ? 7.426 -2.941 -43.688 1 19.22 389 PHE B O 1
#

InterPro domains:
  IPR026634 Protein-tyrosine sulfotransferase-like [PTHR12788] (1-305)
  IPR027417 P-loop containing nucleoside triphosphate hydrolase [G3DSA:3.40.50.300] (8-311)
  IPR027417 P-loop containing nucleoside triphosphate hydrolase [SSF52540] (21-286)